Protein AF-A0A954V0Z0-F1 (afdb_monomer_lite)

Radius of gyration: 27.1 Å; chains: 1; bounding box: 64×55×83 Å

Foldseek 3Di:
DDDDPDWPQDQQFKEWAEDPDAAEAQAKDKIWIGCPSHPDAPVQKDKAWPVALQAWDKAQPPDPPADSNTGIIMIGGHRDFDKTKMFIAGNVRHTRTIDIHTYDLDDDDPVDGHHDDDDDADAFAFAQDQPDPPPPDPDDARASPPDFQFDEAEEEEFEEAEPQFDFDPCLVVQLVQQAPVFDADPVRFTAHLQLQCCQLLLNGYGYHYQWYYYDYAHHDPVVQWDFDDDDQAGAIAGDVSRVQRRQARCVVTGDCVRHAEYEYAYGWRVLQPAPDVSHHGTWHDKAKDWDWYWYPHCDDPVCNNDTDIDIHIYIYHYSNDVVVDVARSSQSVSLRVLSSLNDAACDVPPNQPAFCASSRHSRQQHRHDPSSSVSSVSFDPVLEAEAEVVPDDDDDDDAAEDASSPQNVHDDPRHHQWYWYHPDRSDIDIGGHHDQVPPRSHGHSGDDD

Structure (mmCIF, N/CA/C/O backbone):
data_AF-A0A954V0Z0-F1
#
_entry.id   AF-A0A954V0Z0-F1
#
loop_
_atom_site.group_PDB
_atom_site.id
_atom_site.type_symbol
_atom_site.label_atom_id
_atom_site.label_alt_id
_atom_site.label_comp_id
_atom_site.label_asym_id
_atom_site.label_entity_id
_atom_site.label_seq_id
_atom_site.pdbx_PDB_ins_code
_atom_site.Cartn_x
_atom_site.Cartn_y
_atom_site.Cartn_z
_atom_site.occupancy
_atom_site.B_iso_or_equiv
_atom_site.auth_seq_id
_atom_site.auth_comp_id
_atom_site.auth_asym_id
_atom_site.auth_atom_id
_atom_site.pdbx_PDB_model_num
ATOM 1 N N . MET A 1 1 ? 18.681 16.118 -30.666 1.00 29.12 1 MET A N 1
ATOM 2 C CA . MET A 1 1 ? 19.418 16.143 -31.951 1.00 29.12 1 MET A CA 1
ATOM 3 C C . MET A 1 1 ? 20.066 14.779 -32.147 1.00 29.12 1 MET A C 1
ATOM 5 O O . MET A 1 1 ? 20.771 14.390 -31.233 1.00 29.12 1 MET A O 1
ATOM 9 N N . SER A 1 2 ? 19.791 14.134 -33.295 1.00 30.69 2 SER A N 1
ATOM 10 C CA . SER A 1 2 ? 20.459 12.995 -33.981 1.00 30.69 2 SER A CA 1
ATOM 11 C C . SER A 1 2 ? 20.959 11.793 -33.150 1.00 30.69 2 SER A C 1
ATOM 13 O O . SER A 1 2 ? 21.684 11.966 -32.188 1.00 30.69 2 SER A O 1
ATOM 15 N N . ALA A 1 3 ? 20.700 10.531 -33.508 1.00 27.09 3 ALA A N 1
ATOM 16 C CA . ALA A 1 3 ? 20.642 9.951 -34.848 1.00 27.09 3 ALA A CA 1
ATOM 17 C C . ALA A 1 3 ? 19.703 8.731 -34.921 1.00 27.09 3 ALA A C 1
ATOM 19 O O . ALA A 1 3 ? 19.505 8.019 -33.942 1.00 27.09 3 ALA A O 1
ATOM 20 N N . VAL A 1 4 ? 19.179 8.482 -36.122 1.00 36.62 4 VAL A N 1
ATOM 21 C CA . VAL A 1 4 ? 18.530 7.227 -36.512 1.00 36.62 4 VAL A CA 1
ATOM 22 C C . VAL A 1 4 ? 19.581 6.116 -36.446 1.00 36.62 4 VAL A C 1
ATOM 24 O O . VAL A 1 4 ? 20.540 6.142 -37.217 1.00 36.62 4 VAL A O 1
ATOM 27 N N . ALA A 1 5 ? 19.406 5.136 -35.560 1.00 38.75 5 ALA A N 1
ATOM 28 C CA . ALA A 1 5 ? 20.006 3.824 -35.766 1.00 38.75 5 ALA A CA 1
ATOM 29 C C . ALA A 1 5 ? 19.148 3.124 -36.824 1.00 38.75 5 ALA A C 1
ATOM 31 O O . ALA A 1 5 ? 18.094 2.568 -36.527 1.00 38.75 5 ALA A O 1
ATOM 32 N N . VAL A 1 6 ? 19.551 3.253 -38.088 1.00 41.44 6 VAL A N 1
ATOM 33 C CA . VAL A 1 6 ? 18.974 2.446 -39.162 1.00 41.44 6 VAL A CA 1
ATOM 34 C C . VAL A 1 6 ? 19.344 1.008 -38.825 1.00 41.44 6 VAL A C 1
ATOM 36 O O . VAL A 1 6 ? 20.518 0.725 -38.597 1.00 41.44 6 VAL A O 1
ATOM 39 N N . ALA A 1 7 ? 18.335 0.141 -38.726 1.00 50.25 7 ALA A N 1
ATOM 40 C CA . ALA A 1 7 ? 18.515 -1.293 -38.565 1.00 50.25 7 ALA A CA 1
ATOM 41 C C . ALA A 1 7 ? 19.603 -1.803 -39.524 1.00 50.25 7 ALA A C 1
ATOM 43 O O . ALA A 1 7 ? 19.693 -1.328 -40.660 1.00 50.25 7 ALA A O 1
ATOM 44 N N . ASP A 1 8 ? 20.401 -2.782 -39.098 1.00 45.41 8 ASP A N 1
ATOM 45 C CA . ASP A 1 8 ? 21.192 -3.579 -40.034 1.00 45.41 8 ASP A CA 1
ATOM 46 C C . ASP A 1 8 ? 20.204 -4.337 -40.932 1.00 45.41 8 ASP A C 1
ATOM 48 O O . ASP A 1 8 ? 19.749 -5.435 -40.615 1.00 45.41 8 ASP A O 1
ATOM 52 N N . VAL A 1 9 ? 19.796 -3.708 -42.034 1.00 48.16 9 VAL A N 1
ATOM 53 C CA . VAL A 1 9 ? 18.958 -4.337 -43.050 1.00 48.16 9 VAL A CA 1
ATOM 54 C C . VAL A 1 9 ? 19.892 -5.188 -43.896 1.00 48.16 9 VAL A C 1
ATOM 56 O O . VAL A 1 9 ? 20.585 -4.673 -44.779 1.00 48.16 9 VAL A O 1
ATOM 59 N N . LEU A 1 10 ? 19.940 -6.496 -43.637 1.00 51.41 10 LEU A N 1
ATOM 60 C CA . LEU A 1 10 ? 20.561 -7.397 -44.602 1.00 51.41 10 LEU A CA 1
ATOM 61 C C . LEU A 1 10 ? 19.673 -7.391 -45.869 1.00 51.41 10 LEU A C 1
ATOM 63 O O . LEU A 1 10 ? 18.446 -7.316 -45.774 1.00 51.41 10 LEU A O 1
ATOM 67 N N . PRO A 1 11 ? 20.248 -7.413 -47.079 1.00 42.53 11 PRO A N 1
ATOM 68 C CA . PRO A 1 11 ? 19.466 -7.258 -48.304 1.00 42.53 11 PRO A CA 1
ATOM 69 C C . PRO A 1 11 ? 18.389 -8.351 -48.459 1.00 42.53 11 PRO A C 1
ATOM 71 O O . PRO A 1 11 ? 18.687 -9.536 -48.331 1.00 42.53 11 PRO A O 1
ATOM 74 N N . GLY A 1 12 ? 17.147 -7.947 -48.773 1.00 53.53 12 GLY A N 1
ATOM 75 C CA . GLY A 1 12 ? 15.990 -8.845 -48.968 1.00 53.53 12 GLY A CA 1
ATOM 76 C C . GLY A 1 12 ? 15.131 -9.101 -47.721 1.00 53.53 12 GLY A C 1
ATOM 77 O O . GLY A 1 12 ? 14.265 -9.976 -47.741 1.00 53.53 12 GLY A O 1
ATOM 78 N N . GLN A 1 13 ? 15.370 -8.359 -46.639 1.00 72.69 13 GLN A N 1
ATOM 79 C CA . GLN A 1 13 ? 14.745 -8.585 -45.340 1.00 72.69 13 GLN A CA 1
ATOM 80 C C . GLN A 1 13 ? 13.561 -7.657 -45.047 1.00 72.69 13 GLN A C 1
ATOM 82 O O . GLN A 1 13 ? 13.424 -6.569 -45.612 1.00 72.69 13 GLN A O 1
ATOM 87 N N . ILE A 1 14 ? 12.684 -8.143 -44.172 1.00 85.81 14 ILE A N 1
ATOM 88 C CA . ILE A 1 14 ? 11.616 -7.375 -43.526 1.00 85.81 14 ILE A CA 1
ATOM 89 C C . ILE A 1 14 ? 12.232 -6.268 -42.651 1.00 85.81 14 ILE A C 1
ATOM 91 O O . ILE A 1 14 ? 13.389 -6.380 -42.244 1.00 85.81 14 ILE A O 1
ATOM 95 N N . ALA A 1 15 ? 11.476 -5.225 -42.307 1.00 90.88 15 ALA A N 1
ATOM 96 C CA . ALA A 1 15 ? 11.932 -4.208 -41.355 1.00 90.88 15 ALA A CA 1
ATOM 97 C C . ALA A 1 15 ? 11.037 -4.145 -40.114 1.00 90.88 15 ALA A C 1
ATOM 99 O O . ALA A 1 15 ? 9.818 -4.280 -40.193 1.00 90.88 15 ALA A O 1
ATOM 100 N N . LEU A 1 16 ? 11.655 -3.914 -38.958 1.00 93.62 16 LEU A N 1
ATOM 101 C CA . LEU A 1 16 ? 10.966 -3.699 -37.689 1.00 93.62 16 LEU A CA 1
ATOM 102 C C . LEU A 1 16 ? 11.036 -2.212 -37.351 1.00 93.62 16 LEU A C 1
ATOM 104 O O . LEU A 1 16 ? 12.126 -1.662 -37.197 1.00 93.62 16 LEU A O 1
ATOM 108 N N . VAL A 1 17 ? 9.880 -1.561 -37.249 1.00 94.38 17 VAL A N 1
ATOM 109 C CA . VAL A 1 17 ? 9.783 -0.142 -36.890 1.00 94.38 17 VAL A CA 1
ATOM 110 C C . VAL A 1 17 ? 9.507 -0.048 -35.395 1.00 94.38 17 VAL A C 1
ATOM 112 O O . VAL A 1 17 ? 8.354 -0.084 -34.962 1.00 94.38 17 VAL A O 1
ATOM 115 N N . THR A 1 18 ? 10.577 0.001 -34.605 1.00 92.81 18 THR A N 1
ATOM 116 C CA . THR A 1 18 ? 10.514 0.164 -33.149 1.00 92.81 18 THR A CA 1
ATOM 117 C C . THR A 1 18 ? 10.244 1.624 -32.761 1.00 92.81 18 THR A C 1
ATOM 119 O O . THR A 1 18 ? 10.515 2.534 -33.553 1.00 92.81 18 THR A O 1
ATOM 122 N N . PRO A 1 19 ? 9.676 1.878 -31.566 1.00 90.31 19 PRO A N 1
ATOM 123 C CA . PRO A 1 19 ? 9.470 3.238 -31.078 1.00 90.31 19 PRO A CA 1
ATOM 124 C C . PRO A 1 19 ? 10.801 3.987 -30.952 1.00 90.31 19 PRO A C 1
ATOM 126 O O . PRO A 1 19 ? 11.813 3.425 -30.530 1.00 90.31 19 PRO A O 1
ATOM 129 N N . VAL A 1 20 ? 10.780 5.268 -31.325 1.00 88.19 20 VAL A N 1
ATOM 130 C CA . VAL A 1 20 ? 11.942 6.162 -31.209 1.00 88.19 20 VAL A CA 1
ATOM 131 C C . VAL A 1 20 ? 12.155 6.580 -29.756 1.00 88.19 20 VAL A C 1
ATOM 133 O O . VAL A 1 20 ? 13.293 6.662 -29.298 1.00 88.19 20 VAL A O 1
ATOM 136 N N . ASP A 1 21 ? 11.059 6.817 -29.039 1.00 91.06 21 ASP A N 1
ATOM 137 C CA . ASP A 1 21 ? 11.095 7.161 -27.626 1.00 91.06 21 ASP A CA 1
ATOM 138 C C . ASP A 1 21 ? 11.207 5.892 -26.764 1.00 91.06 21 ASP A C 1
ATOM 140 O O . ASP A 1 21 ? 10.608 4.862 -27.100 1.00 91.06 21 ASP A O 1
ATOM 144 N N . PRO A 1 22 ? 11.965 5.933 -25.651 1.00 93.12 22 PRO A N 1
ATOM 145 C CA . PRO A 1 22 ? 12.060 4.805 -24.736 1.00 93.12 22 PRO A CA 1
ATOM 146 C C . PRO A 1 22 ? 10.695 4.395 -24.179 1.00 93.12 22 PRO A C 1
ATOM 148 O O . PRO A 1 22 ? 9.892 5.232 -23.771 1.00 93.12 22 PRO A O 1
ATOM 151 N N . ILE A 1 23 ? 10.461 3.090 -24.094 1.00 93.56 23 ILE A N 1
ATOM 152 C CA . ILE A 1 23 ? 9.262 2.527 -23.478 1.00 93.56 23 ILE A CA 1
ATOM 153 C C . ILE A 1 23 ? 9.444 2.594 -21.961 1.00 93.56 23 ILE A C 1
ATOM 155 O O . ILE A 1 23 ? 10.475 2.166 -21.440 1.00 93.56 23 ILE A O 1
ATOM 159 N N . TYR A 1 24 ? 8.467 3.122 -21.227 1.00 90.81 24 TYR A N 1
ATOM 160 C CA . TYR A 1 24 ? 8.511 3.056 -19.767 1.00 90.81 24 TYR A CA 1
ATOM 161 C C . TYR A 1 24 ? 8.486 1.591 -19.309 1.00 90.81 24 TYR A C 1
ATOM 163 O O . TYR A 1 24 ? 7.801 0.765 -19.911 1.00 90.81 24 TYR A O 1
ATOM 171 N N . ARG A 1 25 ? 9.236 1.245 -18.263 1.00 87.38 25 ARG A N 1
ATOM 172 C CA . ARG A 1 25 ? 9.241 -0.107 -17.681 1.00 87.38 25 ARG A CA 1
ATOM 173 C C . ARG A 1 25 ? 7.825 -0.564 -17.317 1.00 87.38 25 ARG A C 1
ATOM 175 O O . ARG A 1 25 ? 7.040 0.202 -16.768 1.00 87.38 25 ARG A O 1
ATOM 182 N N . GLY A 1 26 ? 7.480 -1.802 -17.653 1.00 84.81 26 GLY A N 1
ATOM 183 C CA . GLY A 1 26 ? 6.111 -2.302 -17.507 1.00 84.81 26 GLY A CA 1
ATOM 184 C C . GLY A 1 26 ? 5.110 -1.703 -18.499 1.00 84.81 26 GLY A C 1
ATOM 185 O O . GLY A 1 26 ? 3.931 -2.045 -18.465 1.00 84.81 26 GLY A O 1
ATOM 186 N N . GLY A 1 27 ? 5.555 -0.824 -19.393 1.00 90.00 27 GLY A N 1
ATOM 187 C CA . GLY A 1 27 ? 4.737 -0.253 -20.443 1.00 90.00 27 GLY A CA 1
ATOM 188 C C . GLY A 1 27 ? 4.719 -1.073 -21.723 1.00 90.00 27 GLY A C 1
ATOM 189 O O . GLY A 1 27 ? 5.226 -2.195 -21.788 1.00 90.00 27 GLY A O 1
ATOM 190 N N . TYR A 1 28 ? 4.127 -0.504 -22.769 1.00 92.69 28 TYR A N 1
ATOM 191 C CA . TYR A 1 28 ? 4.115 -1.119 -24.091 1.00 92.69 28 TYR A CA 1
ATOM 192 C C . TYR A 1 28 ? 4.300 -0.115 -25.221 1.00 92.69 28 TYR A C 1
ATOM 194 O O . TYR A 1 28 ? 4.002 1.070 -25.088 1.00 92.69 28 TYR A O 1
ATOM 202 N N . ALA A 1 29 ? 4.703 -0.631 -26.378 1.00 93.81 29 ALA A N 1
ATOM 203 C CA . ALA A 1 29 ? 4.663 0.080 -27.644 1.00 93.81 29 ALA A CA 1
ATOM 204 C C . ALA A 1 29 ? 4.283 -0.859 -28.792 1.00 93.81 29 ALA A C 1
ATOM 206 O O . ALA A 1 29 ? 4.575 -2.057 -28.768 1.00 93.81 29 ALA A O 1
ATOM 207 N N . ARG A 1 30 ? 3.639 -0.304 -29.818 1.00 93.12 30 ARG A N 1
ATOM 208 C CA . ARG A 1 30 ? 3.397 -1.007 -31.080 1.00 93.12 30 ARG A CA 1
ATOM 209 C C . ARG A 1 30 ? 4.671 -1.000 -31.913 1.00 93.12 30 ARG A C 1
ATOM 211 O O . ARG A 1 30 ? 5.335 0.028 -32.022 1.00 93.12 30 ARG A O 1
ATOM 218 N N . VAL A 1 31 ? 4.987 -2.138 -32.515 1.00 95.00 31 VAL A N 1
ATOM 219 C CA . VAL A 1 31 ? 6.076 -2.281 -33.480 1.00 95.00 31 VAL A CA 1
ATOM 220 C C . VAL A 1 31 ? 5.468 -2.703 -34.803 1.00 95.00 31 VAL A C 1
ATOM 222 O O . VAL A 1 31 ? 4.900 -3.791 -34.913 1.00 95.00 31 VAL A O 1
ATOM 225 N N . ARG A 1 32 ? 5.596 -1.847 -35.819 1.00 94.00 32 ARG A N 1
ATOM 226 C CA . ARG A 1 32 ? 5.148 -2.188 -37.172 1.00 94.00 32 ARG A CA 1
ATOM 227 C C . ARG A 1 32 ? 6.150 -3.131 -37.821 1.00 94.00 32 ARG A C 1
ATOM 229 O O . ARG A 1 32 ? 7.355 -2.872 -37.793 1.00 94.00 32 ARG A O 1
ATOM 236 N N . VAL A 1 33 ? 5.640 -4.176 -38.462 1.00 93.75 33 VAL A N 1
ATOM 237 C CA . VAL A 1 33 ? 6.433 -5.106 -39.264 1.00 93.75 33 VAL A CA 1
ATOM 238 C C . VAL A 1 33 ? 6.236 -4.768 -40.738 1.00 93.75 33 VAL A C 1
ATOM 240 O O . VAL A 1 33 ? 5.161 -4.950 -41.306 1.00 93.75 33 VAL A O 1
ATOM 243 N N . ASP A 1 34 ? 7.269 -4.207 -41.357 1.00 92.62 34 ASP A N 1
ATOM 244 C CA . ASP A 1 34 ? 7.259 -3.837 -42.766 1.00 92.62 34 ASP A CA 1
ATOM 245 C C . ASP A 1 34 ? 7.690 -5.021 -43.636 1.00 92.62 34 ASP A C 1
ATOM 247 O O . ASP A 1 34 ? 8.846 -5.449 -43.612 1.00 92.62 34 ASP A O 1
ATOM 251 N N . LEU A 1 35 ? 6.735 -5.541 -44.404 1.00 90.06 35 LEU A N 1
ATOM 252 C CA . LEU A 1 35 ? 6.923 -6.670 -45.315 1.00 90.06 35 LEU A CA 1
ATOM 253 C C . LEU A 1 35 ? 7.077 -6.234 -46.779 1.00 90.06 35 LEU A C 1
ATOM 255 O O . LEU A 1 35 ? 7.224 -7.085 -47.649 1.00 90.06 35 LEU A O 1
ATOM 259 N N . SER A 1 36 ? 7.038 -4.931 -47.083 1.00 85.38 36 SER A N 1
ATOM 260 C CA . SER A 1 36 ? 6.932 -4.424 -48.465 1.00 85.38 36 SER A CA 1
ATOM 261 C C . SER A 1 36 ? 8.095 -4.825 -49.383 1.00 85.38 36 SER A C 1
ATOM 263 O O . SER A 1 36 ? 7.926 -4.893 -50.601 1.00 85.38 36 SER A O 1
ATOM 265 N N . SER A 1 37 ? 9.262 -5.119 -48.808 1.00 80.00 37 SER A N 1
ATOM 266 C CA . SER A 1 37 ? 10.482 -5.552 -49.496 1.00 80.00 37 SER A CA 1
ATOM 267 C C . SER A 1 37 ? 10.720 -7.066 -49.463 1.00 80.00 37 SER A C 1
ATOM 269 O O . SER A 1 37 ? 11.768 -7.516 -49.929 1.00 80.00 37 SER A O 1
ATOM 271 N N . SER A 1 38 ? 9.791 -7.856 -48.913 1.00 82.12 38 SER A N 1
ATOM 272 C CA . SER A 1 38 ? 9.967 -9.289 -48.662 1.00 82.12 38 SER A CA 1
ATOM 273 C C . SER A 1 38 ? 8.835 -10.135 -49.247 1.00 82.12 38 SER A C 1
ATOM 275 O O . SER A 1 38 ? 7.700 -9.692 -49.384 1.00 82.12 38 SER A O 1
ATOM 277 N N . SER A 1 39 ? 9.141 -11.391 -49.576 1.00 82.94 39 SER A N 1
ATOM 278 C CA . SER A 1 39 ? 8.139 -12.412 -49.909 1.00 82.94 39 SER A CA 1
ATOM 279 C C . SER A 1 39 ? 7.628 -13.176 -48.681 1.00 82.94 39 SER A C 1
ATOM 281 O O . SER A 1 39 ? 6.736 -14.015 -48.819 1.00 82.94 39 SER A O 1
ATOM 283 N N . VAL A 1 40 ? 8.218 -12.940 -47.504 1.00 86.00 40 VAL A N 1
ATOM 284 C CA . VAL A 1 40 ? 7.869 -13.621 -46.252 1.00 86.00 40 VAL A CA 1
ATOM 285 C C . VAL A 1 40 ? 6.493 -13.157 -45.778 1.00 86.00 40 VAL A C 1
ATOM 287 O O . VAL A 1 40 ? 6.223 -11.956 -45.733 1.00 86.00 40 VAL A O 1
ATOM 290 N N . GLN A 1 41 ? 5.617 -14.102 -45.431 1.00 89.56 41 GLN A N 1
ATOM 291 C CA . GLN A 1 41 ? 4.317 -13.775 -44.848 1.00 89.56 41 GLN A CA 1
ATOM 292 C C . GLN A 1 41 ? 4.471 -13.477 -43.359 1.00 89.56 41 GLN A C 1
ATOM 294 O O . GLN A 1 41 ? 5.321 -14.053 -42.686 1.00 89.56 41 GLN A O 1
ATOM 299 N N . PHE A 1 42 ? 3.611 -12.611 -42.820 1.00 91.19 42 PHE A N 1
ATOM 300 C CA . PHE A 1 42 ? 3.640 -12.291 -41.392 1.00 91.19 42 PHE A CA 1
ATOM 301 C C . PHE A 1 42 ? 3.468 -13.534 -40.504 1.00 91.19 42 PHE A C 1
ATOM 303 O O . PHE A 1 42 ? 4.113 -13.646 -39.468 1.00 91.19 42 PHE A O 1
ATOM 310 N N . ASP A 1 43 ? 2.627 -14.479 -40.928 1.00 91.62 43 ASP A N 1
ATOM 311 C CA . ASP A 1 43 ? 2.351 -15.715 -40.186 1.00 91.62 43 ASP A CA 1
ATOM 312 C C . ASP A 1 43 ? 3.540 -16.697 -40.180 1.00 91.62 43 ASP A C 1
ATOM 314 O O . ASP A 1 43 ? 3.588 -17.584 -39.331 1.00 91.62 43 ASP A O 1
ATOM 318 N N . ASP A 1 44 ? 4.520 -16.512 -41.073 1.00 92.12 44 ASP A N 1
ATOM 319 C CA . ASP A 1 44 ? 5.763 -17.297 -41.108 1.00 92.12 44 ASP A CA 1
ATOM 320 C C . ASP A 1 44 ? 6.844 -16.728 -40.171 1.00 92.12 44 ASP A C 1
ATOM 322 O O . ASP A 1 44 ? 7.955 -17.263 -40.098 1.00 92.12 44 ASP A O 1
ATOM 326 N N . LEU A 1 45 ? 6.539 -15.628 -39.475 1.00 92.88 45 LEU A N 1
ATOM 327 C CA . LEU A 1 45 ? 7.449 -14.958 -38.561 1.00 92.88 45 LEU A CA 1
ATOM 328 C C . LEU A 1 45 ? 7.164 -15.332 -37.110 1.00 92.88 45 LEU A C 1
ATOM 330 O O . LEU A 1 45 ? 6.028 -15.347 -36.638 1.00 92.88 45 LEU A O 1
ATOM 334 N N . SER A 1 46 ? 8.245 -15.537 -36.369 1.00 94.50 46 SER A N 1
ATOM 335 C CA . SER A 1 46 ? 8.249 -15.524 -34.912 1.00 94.50 46 SER A CA 1
ATOM 336 C C . SER A 1 46 ? 9.088 -14.353 -34.421 1.00 94.50 46 SER A C 1
ATOM 338 O O . SER A 1 46 ? 10.028 -13.923 -35.087 1.00 94.50 46 SER A O 1
ATOM 340 N N . PHE A 1 47 ? 8.751 -13.819 -33.253 1.00 94.75 47 PHE A N 1
ATOM 341 C CA . PHE A 1 47 ? 9.448 -12.671 -32.690 1.00 94.75 47 PHE A CA 1
ATOM 342 C C . PHE A 1 47 ? 10.041 -13.035 -31.338 1.00 94.75 47 PHE A C 1
ATOM 344 O O . PHE A 1 47 ? 9.443 -13.785 -30.565 1.00 94.75 47 PHE A O 1
ATOM 351 N N . ALA A 1 48 ? 11.225 -12.507 -31.057 1.00 93.62 48 ALA A N 1
ATOM 352 C CA . ALA A 1 48 ? 11.940 -12.760 -29.818 1.00 93.62 48 ALA A CA 1
ATOM 353 C C . ALA A 1 48 ? 12.748 -11.535 -29.403 1.00 93.62 48 ALA A C 1
ATOM 355 O O . ALA A 1 48 ? 13.111 -10.703 -30.228 1.00 93.62 48 ALA A O 1
ATOM 356 N N . ILE A 1 49 ? 13.073 -11.458 -28.120 1.00 94.25 49 ILE A N 1
ATOM 357 C CA . ILE A 1 49 ? 14.038 -10.489 -27.608 1.00 94.25 49 ILE A CA 1
ATOM 358 C C . ILE A 1 49 ? 15.392 -11.179 -27.539 1.00 94.25 49 ILE A C 1
ATOM 360 O O . ILE A 1 49 ? 15.484 -12.272 -26.973 1.00 94.25 49 ILE A O 1
ATOM 364 N N . ALA A 1 50 ? 16.423 -10.580 -28.134 1.00 94.00 50 ALA A N 1
ATOM 365 C CA . ALA A 1 50 ? 17.736 -11.213 -28.272 1.00 94.00 50 ALA A CA 1
ATOM 366 C C . ALA A 1 50 ? 18.365 -11.515 -26.906 1.00 94.00 50 ALA A C 1
ATOM 368 O O . ALA A 1 50 ? 18.949 -12.576 -26.696 1.00 94.00 50 ALA A O 1
ATOM 369 N N . GLU A 1 51 ? 18.197 -10.593 -25.962 1.00 92.62 51 GLU A N 1
ATOM 370 C CA . GLU A 1 51 ? 18.679 -10.698 -24.588 1.00 92.62 51 GLU A CA 1
ATOM 371 C C . GLU A 1 51 ? 17.801 -11.633 -23.738 1.00 92.62 51 GLU A C 1
ATOM 373 O O . GLU A 1 51 ? 18.181 -12.017 -22.637 1.00 92.62 51 GLU A O 1
ATOM 378 N N . GLY A 1 52 ? 16.660 -12.074 -24.270 1.00 87.25 52 GLY A N 1
ATOM 379 C CA . GLY A 1 52 ? 15.753 -13.027 -23.646 1.00 87.25 52 GLY A CA 1
ATOM 380 C C . GLY A 1 52 ? 14.497 -12.386 -23.046 1.00 87.25 52 GLY A C 1
ATOM 381 O O . GLY A 1 52 ? 14.407 -11.170 -22.881 1.00 87.25 52 GLY A O 1
ATOM 382 N N . PRO A 1 53 ? 13.500 -13.210 -22.680 1.00 81.38 53 PRO A N 1
ATOM 383 C CA . PRO A 1 53 ? 12.178 -12.734 -22.273 1.00 81.38 53 PRO A CA 1
ATOM 384 C C . PRO A 1 53 ? 12.169 -11.993 -20.930 1.00 81.38 53 PRO A C 1
ATOM 386 O O . PRO A 1 53 ? 11.157 -11.412 -20.563 1.00 81.38 53 PRO A O 1
ATOM 389 N N . HIS A 1 54 ? 13.270 -11.995 -20.174 1.00 77.19 54 HIS A N 1
ATOM 390 C CA . HIS A 1 54 ? 13.357 -11.295 -18.893 1.00 77.19 54 HIS A CA 1
ATOM 391 C C . HIS A 1 54 ? 13.457 -9.765 -19.043 1.00 77.19 54 HIS A C 1
ATOM 393 O O . HIS A 1 54 ? 13.130 -9.065 -18.089 1.00 77.19 54 HIS A O 1
ATOM 399 N N . VAL A 1 55 ? 13.849 -9.242 -20.217 1.00 86.38 55 VAL A N 1
ATOM 400 C CA . VAL A 1 55 ? 13.961 -7.785 -20.457 1.00 86.38 55 VAL A CA 1
ATOM 401 C C . VAL A 1 55 ? 12.777 -7.185 -21.211 1.00 86.38 55 VAL A C 1
ATOM 403 O O . VAL A 1 55 ? 12.461 -6.023 -21.001 1.00 86.38 55 VAL A O 1
ATOM 406 N N . ALA A 1 56 ? 12.126 -7.942 -22.095 1.00 89.44 56 ALA A N 1
ATOM 407 C CA . ALA A 1 56 ? 10.934 -7.534 -22.845 1.00 89.44 56 ALA A CA 1
ATOM 408 C C . ALA A 1 56 ? 10.182 -8.789 -23.341 1.00 89.44 56 ALA A C 1
ATOM 410 O O . ALA A 1 56 ? 10.746 -9.884 -23.389 1.00 89.44 56 ALA A O 1
ATOM 411 N N . THR A 1 57 ? 8.888 -8.661 -23.622 1.00 88.69 57 THR A N 1
ATOM 412 C CA . THR A 1 57 ? 8.070 -9.757 -24.156 1.00 88.69 57 THR A CA 1
ATOM 413 C C . THR A 1 57 ? 7.157 -9.231 -25.245 1.00 88.69 57 THR A C 1
ATOM 415 O O . THR A 1 57 ? 7.033 -8.022 -25.440 1.00 88.69 57 THR A O 1
ATOM 418 N N . ILE A 1 58 ? 6.559 -10.141 -26.001 1.00 90.56 58 ILE A N 1
ATOM 419 C CA . ILE A 1 58 ? 5.863 -9.809 -27.236 1.00 90.56 58 ILE A CA 1
ATOM 420 C C . ILE A 1 58 ? 4.463 -10.391 -27.179 1.00 90.56 58 ILE A C 1
ATOM 422 O O . ILE A 1 58 ? 4.286 -11.590 -26.968 1.00 90.56 58 ILE A O 1
ATOM 426 N N . SER A 1 59 ? 3.469 -9.541 -27.405 1.00 88.31 59 SER A N 1
ATOM 427 C CA . SER A 1 59 ? 2.122 -9.985 -27.736 1.00 88.31 59 SER A CA 1
ATOM 428 C C . SER A 1 59 ? 1.926 -9.883 -29.254 1.00 88.31 59 SER A C 1
ATOM 430 O O . SER A 1 59 ? 2.192 -8.828 -29.834 1.00 88.31 59 SER A O 1
ATOM 432 N N . PRO A 1 60 ? 1.438 -10.943 -29.925 1.00 84.25 60 PRO A N 1
ATOM 433 C CA . PRO A 1 60 ? 1.164 -10.916 -31.362 1.00 84.25 60 PRO A CA 1
ATOM 434 C C . PRO A 1 60 ? 0.101 -9.899 -31.805 1.00 84.25 60 PRO A C 1
ATOM 436 O O . PRO A 1 60 ? -0.102 -9.756 -33.005 1.00 84.25 60 PRO A O 1
ATOM 439 N N . SER A 1 61 ? -0.603 -9.241 -30.871 1.00 81.56 61 SER A N 1
ATOM 440 C CA . SER A 1 61 ? -1.605 -8.198 -31.147 1.00 81.56 61 SER A CA 1
ATOM 441 C C . SER A 1 61 ? -2.711 -8.600 -32.137 1.00 8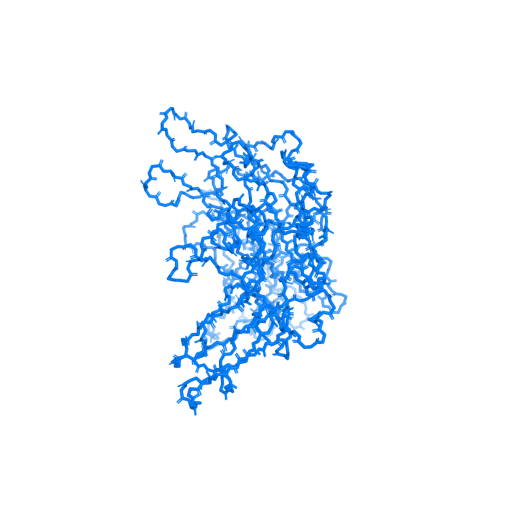1.56 61 SER A C 1
ATOM 443 O O . SER A 1 61 ? -3.152 -7.792 -32.947 1.00 81.56 61 SER A O 1
ATOM 445 N N . ARG A 1 62 ? -3.170 -9.859 -32.094 1.00 85.12 62 ARG A N 1
ATOM 446 C CA . ARG A 1 62 ? -4.186 -10.418 -33.014 1.00 85.12 62 ARG A CA 1
ATOM 447 C C . ARG A 1 62 ? -5.629 -10.122 -32.580 1.00 85.12 62 ARG A C 1
ATOM 449 O O . ARG A 1 62 ? -6.489 -10.996 -32.668 1.00 85.12 62 ARG A O 1
ATOM 456 N N . ASP A 1 63 ? -5.877 -8.931 -32.049 1.00 81.44 63 ASP A N 1
ATOM 457 C CA . ASP A 1 63 ? -7.231 -8.493 -31.704 1.00 81.44 63 ASP A CA 1
ATOM 458 C C . ASP A 1 63 ? -7.995 -7.982 -32.942 1.00 81.44 63 ASP A C 1
ATOM 460 O O . ASP A 1 63 ? -7.530 -8.086 -34.078 1.00 81.44 63 ASP A O 1
ATOM 464 N N . GLU A 1 64 ? -9.199 -7.449 -32.733 1.00 83.12 64 GLU A N 1
ATOM 465 C CA . GLU A 1 64 ? -10.067 -6.927 -33.798 1.00 83.12 64 GLU A CA 1
ATOM 466 C C . GLU A 1 64 ? -9.463 -5.756 -34.593 1.00 83.12 64 GLU A C 1
ATOM 468 O O . GLU A 1 64 ? -9.948 -5.440 -35.679 1.00 83.12 64 GLU A O 1
ATOM 473 N N . THR A 1 65 ? -8.405 -5.125 -34.078 1.00 83.38 65 THR A N 1
ATOM 474 C CA . THR A 1 65 ? -7.706 -4.011 -34.730 1.00 83.38 65 THR A CA 1
ATOM 475 C C . THR A 1 65 ? -6.539 -4.465 -35.610 1.00 83.38 65 THR A C 1
ATOM 477 O O . THR A 1 65 ? -5.895 -3.628 -36.244 1.00 83.38 65 THR A O 1
ATOM 480 N N . PHE A 1 66 ? -6.271 -5.774 -35.685 1.00 88.88 66 PHE A N 1
ATOM 481 C CA . PHE A 1 66 ? -5.184 -6.327 -36.488 1.00 88.88 66 PHE A CA 1
ATOM 482 C C . PHE A 1 66 ? -5.425 -6.143 -37.998 1.00 88.88 66 PHE A C 1
ATOM 484 O O . PHE A 1 66 ? -6.368 -6.693 -38.569 1.00 88.88 66 PHE A O 1
ATOM 491 N N . ASP A 1 67 ? -4.523 -5.417 -38.664 1.00 89.00 67 ASP A N 1
ATOM 492 C CA . ASP A 1 67 ? -4.517 -5.216 -40.116 1.00 89.00 67 ASP A CA 1
ATOM 493 C C . ASP A 1 67 ? -3.395 -6.041 -40.763 1.00 89.00 67 ASP A C 1
ATOM 495 O O . ASP A 1 67 ? -2.212 -5.739 -40.610 1.00 89.00 67 ASP A O 1
ATOM 499 N N . LEU A 1 68 ? -3.756 -7.067 -41.540 1.00 86.31 68 LEU A N 1
ATOM 500 C CA . LEU A 1 68 ? -2.780 -7.918 -42.229 1.00 86.31 68 LEU A CA 1
ATOM 501 C C . LEU A 1 68 ? -1.943 -7.149 -43.269 1.00 86.31 68 LEU A C 1
ATOM 503 O O . LEU A 1 68 ? -0.826 -7.561 -43.576 1.00 86.31 68 LEU A O 1
ATOM 507 N N . ALA A 1 69 ? -2.443 -6.032 -43.808 1.00 86.50 69 ALA A N 1
ATOM 508 C CA . ALA A 1 69 ? -1.684 -5.190 -44.733 1.00 86.50 69 ALA A CA 1
ATOM 509 C C . ALA A 1 69 ? -0.660 -4.293 -44.016 1.00 86.50 69 ALA A C 1
ATOM 511 O O . ALA A 1 69 ? 0.257 -3.767 -44.653 1.00 86.50 69 ALA A O 1
ATOM 512 N N . LYS A 1 70 ? -0.815 -4.100 -42.702 1.00 89.38 70 LYS A N 1
ATOM 513 C CA . LYS A 1 70 ? 0.066 -3.302 -41.842 1.00 89.38 70 LYS A CA 1
ATOM 514 C C . LYS A 1 70 ? 0.234 -4.007 -40.494 1.00 89.38 70 LYS A C 1
ATOM 516 O O . LYS A 1 70 ? -0.220 -3.481 -39.479 1.00 89.38 70 LYS A O 1
ATOM 521 N N . PRO A 1 71 ? 0.852 -5.197 -40.477 1.00 93.12 71 PRO A N 1
ATOM 522 C CA . PRO A 1 71 ? 0.876 -5.999 -39.273 1.00 93.12 71 PRO A CA 1
ATOM 523 C C . PRO A 1 71 ? 1.705 -5.308 -38.188 1.00 93.12 71 PRO A C 1
ATOM 525 O O . PRO A 1 71 ? 2.807 -4.803 -38.430 1.00 93.12 71 PRO A O 1
ATOM 528 N N . GLU A 1 72 ? 1.162 -5.302 -36.977 1.00 94.00 72 GLU A N 1
ATOM 529 C CA . GLU A 1 72 ? 1.803 -4.769 -35.781 1.00 94.00 72 GLU A CA 1
ATOM 530 C C . GLU A 1 72 ? 1.913 -5.875 -34.735 1.00 94.00 72 GLU A C 1
ATOM 532 O O . GLU A 1 72 ? 1.038 -6.734 -34.616 1.00 94.00 72 GLU A O 1
ATOM 537 N N . ILE A 1 73 ? 2.992 -5.837 -33.962 1.00 94.25 73 ILE A N 1
ATOM 538 C CA . ILE A 1 73 ? 3.118 -6.593 -32.717 1.00 94.25 73 ILE A CA 1
ATOM 539 C C . ILE A 1 73 ? 3.167 -5.619 -31.548 1.00 94.25 73 ILE A C 1
ATOM 541 O O . ILE A 1 73 ? 3.576 -4.464 -31.693 1.00 94.25 73 ILE A O 1
ATOM 545 N N . MET A 1 74 ? 2.795 -6.101 -30.369 1.00 93.25 74 MET A N 1
ATOM 546 C CA . MET A 1 74 ? 2.960 -5.360 -29.130 1.00 93.25 74 MET A CA 1
ATOM 547 C C . MET A 1 74 ? 4.268 -5.756 -28.458 1.00 93.25 74 MET A C 1
ATOM 549 O O . MET A 1 74 ? 4.417 -6.895 -28.016 1.00 93.25 74 MET A O 1
ATOM 553 N N . LEU A 1 75 ? 5.190 -4.806 -28.338 1.00 93.75 75 LEU A N 1
ATOM 554 C CA . LEU A 1 75 ? 6.382 -4.934 -27.513 1.00 93.75 75 LEU A CA 1
ATOM 555 C C . LEU A 1 75 ? 6.051 -4.455 -26.101 1.00 93.75 75 LEU A C 1
ATOM 557 O O . LEU A 1 75 ? 5.737 -3.283 -25.897 1.00 93.75 75 LEU A O 1
ATOM 561 N N . LEU A 1 76 ? 6.099 -5.367 -25.138 1.00 91.88 76 LEU A N 1
ATOM 562 C CA . LEU A 1 76 ? 5.892 -5.074 -23.725 1.00 91.88 76 LEU A CA 1
ATOM 563 C C . LEU A 1 76 ? 7.272 -4.898 -23.085 1.00 91.88 76 LEU A C 1
AT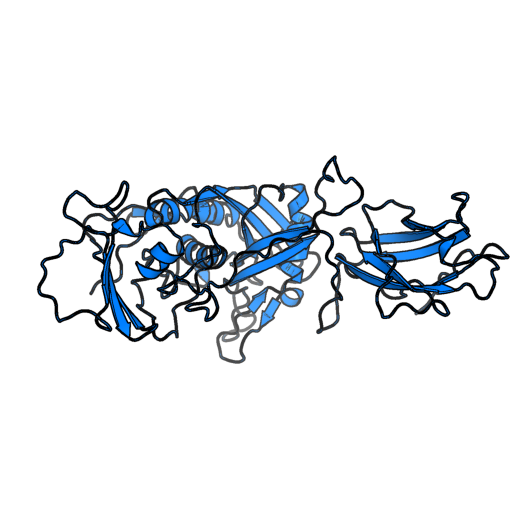OM 565 O O . LEU A 1 76 ? 8.170 -5.708 -23.329 1.00 91.88 76 LEU A O 1
ATOM 569 N N . ALA A 1 77 ? 7.462 -3.845 -22.298 1.00 91.19 77 ALA A N 1
ATOM 570 C CA . ALA A 1 77 ? 8.724 -3.562 -21.628 1.00 91.19 77 ALA A CA 1
ATOM 571 C C . ALA A 1 77 ? 8.837 -4.347 -20.318 1.00 91.19 77 ALA A C 1
ATOM 573 O O . ALA A 1 77 ? 7.923 -4.354 -19.491 1.00 91.19 77 ALA A O 1
ATOM 574 N N . GLY A 1 78 ? 9.985 -4.994 -20.125 1.00 87.19 78 GLY A N 1
ATOM 575 C CA . GLY A 1 78 ? 10.367 -5.598 -18.858 1.00 87.19 78 GLY A CA 1
ATOM 576 C C . GLY A 1 78 ? 10.724 -4.547 -17.805 1.00 87.19 78 GLY A C 1
ATOM 577 O O . GLY A 1 78 ? 10.617 -3.341 -18.050 1.00 87.19 78 GLY A O 1
ATOM 578 N N . PRO A 1 79 ? 11.205 -4.980 -16.630 1.00 82.69 79 PRO A N 1
ATOM 579 C CA . PRO A 1 79 ? 11.431 -4.053 -15.536 1.00 82.69 79 PRO A CA 1
ATOM 580 C C . PRO A 1 79 ? 12.813 -3.381 -15.590 1.00 82.69 79 PRO A C 1
ATOM 582 O O . PRO A 1 79 ? 13.079 -2.474 -14.807 1.00 82.69 79 PRO A O 1
ATOM 585 N N . PHE A 1 80 ? 13.692 -3.816 -16.501 1.00 87.31 80 PHE A N 1
ATOM 586 C CA . PHE A 1 80 ? 15.077 -3.362 -16.608 1.00 87.31 80 PHE A CA 1
ATOM 587 C C . PHE A 1 80 ? 15.212 -2.210 -17.612 1.00 87.31 80 PHE A C 1
ATOM 589 O O . PHE A 1 80 ? 15.040 -2.441 -18.809 1.00 87.31 80 PHE A O 1
ATOM 596 N N . PRO A 1 81 ? 15.574 -0.988 -17.179 1.00 89.38 81 PRO A N 1
ATOM 597 C CA . PRO A 1 81 ? 15.963 0.072 -18.101 1.00 89.38 81 PRO A CA 1
ATOM 598 C C . PRO A 1 81 ? 17.241 -0.300 -18.859 1.00 89.38 81 PRO A C 1
ATOM 600 O O . PRO A 1 81 ? 18.145 -0.925 -18.303 1.00 89.38 81 PRO A O 1
ATOM 603 N N . GLY A 1 82 ? 17.338 0.103 -20.122 1.00 93.19 82 GLY A N 1
ATOM 604 C CA . GLY A 1 82 ? 18.468 -0.246 -20.978 1.00 93.19 82 GLY A CA 1
ATOM 605 C C . GLY A 1 82 ? 18.130 -0.172 -22.460 1.00 93.19 82 GLY A C 1
ATOM 606 O O . GLY A 1 82 ? 17.041 0.251 -22.840 1.00 93.19 82 GLY A O 1
ATOM 607 N N . VAL A 1 83 ? 19.079 -0.582 -23.299 1.00 96.62 83 VAL A N 1
ATOM 608 C CA . VAL A 1 83 ? 18.884 -0.734 -24.745 1.00 96.62 83 VAL A CA 1
ATOM 609 C C . VAL A 1 83 ? 18.990 -2.215 -25.077 1.00 96.62 83 VAL A C 1
ATOM 611 O O . VAL A 1 83 ? 19.954 -2.865 -24.674 1.00 96.62 83 VAL A O 1
ATOM 614 N N . PHE A 1 84 ? 18.004 -2.726 -25.805 1.00 96.62 84 PHE A N 1
ATOM 615 C CA . PHE A 1 84 ? 17.829 -4.144 -26.109 1.00 96.62 84 PHE A CA 1
ATOM 616 C C . PHE A 1 84 ? 17.456 -4.334 -27.579 1.00 96.62 84 PHE A C 1
ATOM 618 O O . PHE A 1 84 ? 17.212 -3.360 -28.300 1.00 96.62 84 PHE A O 1
ATOM 625 N N . SER A 1 85 ? 17.393 -5.586 -28.027 1.00 96.62 85 SER A N 1
ATOM 626 C CA . SER A 1 85 ? 17.178 -5.917 -29.434 1.00 96.62 85 SER A CA 1
ATOM 627 C C . SER A 1 85 ? 15.948 -6.796 -29.632 1.00 96.62 85 SER A C 1
ATOM 629 O O . SER A 1 85 ? 15.844 -7.895 -29.086 1.00 96.62 85 SER A O 1
ATOM 631 N N . LEU A 1 86 ? 15.033 -6.340 -30.483 1.00 96.56 86 LEU A N 1
ATOM 632 C CA . LEU A 1 86 ? 13.934 -7.142 -31.004 1.00 96.56 86 LEU A CA 1
ATOM 633 C C . LEU A 1 86 ? 14.404 -7.881 -32.259 1.00 96.56 86 LEU A C 1
ATOM 635 O O . LEU A 1 86 ? 14.950 -7.268 -33.175 1.00 96.56 86 LEU A O 1
ATOM 639 N N . GLU A 1 87 ? 14.153 -9.183 -32.316 1.00 95.44 87 GLU A N 1
ATOM 640 C CA . GLU A 1 87 ? 14.435 -10.047 -33.457 1.00 95.44 87 GLU A CA 1
ATOM 641 C C . GLU A 1 87 ? 13.142 -10.565 -34.075 1.00 95.44 87 GLU A C 1
ATOM 643 O O . GLU A 1 87 ? 12.228 -10.995 -33.369 1.00 95.44 87 GLU A O 1
ATOM 648 N N . ALA A 1 88 ? 13.111 -10.610 -35.401 1.00 94.56 88 ALA A N 1
ATOM 649 C CA . ALA A 1 88 ? 12.163 -11.416 -36.150 1.00 94.56 88 ALA A CA 1
ATOM 650 C C . ALA A 1 88 ? 12.898 -12.602 -36.771 1.00 94.56 88 ALA A C 1
ATOM 652 O O . ALA A 1 88 ? 13.995 -12.450 -37.319 1.00 94.56 88 ALA A O 1
ATOM 653 N N . LYS A 1 89 ? 12.298 -13.782 -36.666 1.00 93.50 89 LYS A N 1
ATOM 654 C CA . LYS A 1 89 ? 12.847 -15.058 -37.114 1.00 93.50 89 LYS A CA 1
ATOM 655 C C . LYS A 1 89 ? 11.881 -15.727 -38.074 1.00 93.50 89 LYS A C 1
ATOM 657 O O . LYS A 1 89 ? 10.676 -15.693 -37.840 1.00 93.50 89 LYS A O 1
ATOM 662 N N . ASP A 1 90 ? 12.407 -16.333 -39.128 1.00 91.44 90 ASP A N 1
ATOM 663 C CA . ASP A 1 90 ? 11.606 -17.133 -40.054 1.00 91.44 90 ASP A CA 1
ATOM 664 C C . ASP A 1 90 ? 11.262 -18.518 -39.473 1.00 91.44 90 ASP A C 1
ATOM 666 O O . ASP A 1 90 ? 11.667 -18.879 -38.362 1.00 91.44 90 ASP A O 1
ATOM 670 N N . SER A 1 91 ? 10.538 -19.326 -40.247 1.00 89.00 91 SER A N 1
ATOM 671 C CA . SER A 1 91 ? 10.153 -20.692 -39.877 1.00 89.00 91 SER A CA 1
ATOM 672 C C . SER A 1 91 ? 11.333 -21.661 -39.703 1.00 89.00 91 SER A C 1
ATOM 674 O O . SER A 1 91 ? 11.165 -22.716 -39.091 1.00 89.00 91 SER A O 1
ATOM 676 N N . SER A 1 92 ? 12.532 -21.314 -40.187 1.00 89.94 92 SER A N 1
ATOM 677 C CA . SER A 1 92 ? 13.767 -22.066 -39.928 1.00 89.94 92 SER A CA 1
ATOM 678 C C . SER A 1 92 ? 14.438 -21.677 -38.603 1.00 89.94 92 SER A C 1
ATOM 680 O O . SER A 1 92 ? 15.372 -22.348 -38.161 1.00 89.94 92 SER A O 1
ATOM 682 N N . GLY A 1 93 ? 13.956 -20.611 -37.954 1.00 88.12 93 GLY A N 1
ATOM 683 C CA . GLY A 1 93 ? 14.538 -20.012 -36.754 1.00 88.12 93 GLY A CA 1
ATOM 684 C C . GLY A 1 93 ? 15.665 -19.015 -37.045 1.00 88.12 93 GLY A C 1
ATOM 685 O O . GLY A 1 93 ? 16.278 -18.501 -36.105 1.00 88.12 93 GLY A O 1
ATOM 686 N N . GLY A 1 94 ? 15.948 -18.730 -38.320 1.00 91.19 94 GLY A N 1
ATOM 687 C CA . GLY A 1 94 ? 16.959 -17.765 -38.740 1.00 91.19 94 GLY A CA 1
ATOM 688 C C . GLY A 1 94 ? 16.491 -16.333 -38.500 1.00 91.19 94 GLY A C 1
ATOM 689 O O . GLY A 1 94 ? 15.351 -15.997 -38.801 1.00 91.19 94 GLY A O 1
ATOM 690 N N . VAL A 1 95 ? 17.362 -15.474 -37.960 1.00 92.69 95 VAL A N 1
ATOM 691 C CA . VAL A 1 95 ? 17.045 -14.051 -37.754 1.00 92.69 95 VAL A CA 1
ATOM 692 C C . VAL A 1 95 ? 16.978 -13.347 -39.108 1.00 92.69 95 VAL A C 1
ATOM 694 O O . VAL A 1 95 ? 17.979 -13.249 -39.820 1.00 92.69 95 VAL A O 1
ATOM 697 N N . VAL A 1 96 ? 15.794 -12.843 -39.440 1.00 92.19 96 VAL A N 1
ATOM 698 C CA . VAL A 1 96 ? 15.497 -12.130 -40.688 1.00 92.19 96 VAL A CA 1
ATOM 699 C C . VAL A 1 96 ? 15.327 -10.6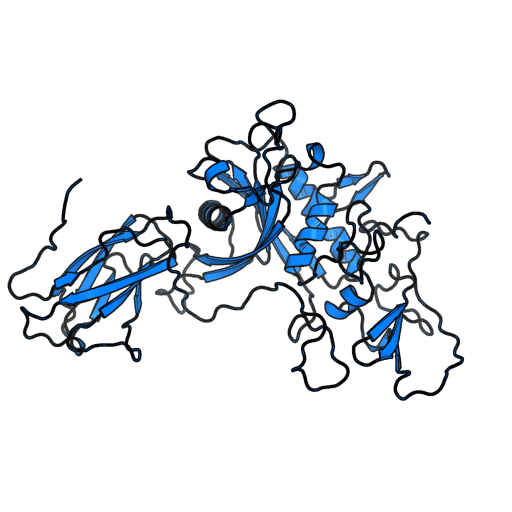29 -40.494 1.00 92.19 96 VAL A C 1
ATOM 701 O O . VAL A 1 96 ? 15.250 -9.922 -41.483 1.00 92.19 96 VAL A O 1
ATOM 704 N N . ALA A 1 97 ? 15.259 -10.133 -39.259 1.00 92.56 97 ALA A N 1
ATOM 705 C CA . ALA A 1 97 ? 15.426 -8.716 -38.946 1.00 92.56 97 ALA A CA 1
ATOM 706 C C . ALA A 1 97 ? 15.806 -8.533 -37.479 1.00 92.56 97 ALA A C 1
ATOM 708 O O . ALA A 1 97 ? 15.421 -9.334 -36.622 1.00 92.56 97 ALA A O 1
ATOM 709 N N . ARG A 1 98 ? 16.521 -7.445 -37.187 1.00 94.88 98 ARG A N 1
ATOM 710 C CA . ARG A 1 98 ? 16.825 -7.008 -35.825 1.00 94.88 98 ARG A CA 1
ATOM 711 C C . ARG A 1 98 ? 16.683 -5.492 -35.726 1.00 94.88 98 ARG A C 1
ATOM 713 O O . ARG A 1 98 ? 17.203 -4.777 -36.578 1.00 94.88 98 ARG A O 1
ATOM 720 N N . ALA A 1 99 ? 16.010 -5.007 -34.689 1.00 95.25 99 ALA A N 1
ATOM 721 C CA . ALA A 1 99 ? 15.890 -3.578 -34.412 1.00 95.25 99 ALA A CA 1
ATOM 722 C C . ALA A 1 99 ? 16.102 -3.279 -32.922 1.00 95.25 99 ALA A C 1
ATOM 724 O O . ALA A 1 99 ? 15.624 -4.041 -32.076 1.00 95.25 99 ALA A O 1
ATOM 725 N N . PRO A 1 100 ? 16.805 -2.184 -32.585 1.00 96.75 100 PRO A N 1
ATOM 726 C CA . PRO A 1 100 ? 16.985 -1.780 -31.202 1.00 96.75 100 PRO A CA 1
ATOM 727 C C . PRO A 1 100 ? 15.711 -1.136 -30.644 1.00 96.75 100 PRO A C 1
ATOM 729 O O . PRO A 1 100 ? 14.934 -0.517 -31.373 1.00 96.75 100 PRO A O 1
ATOM 732 N N . PHE A 1 101 ? 15.534 -1.224 -29.333 1.00 96.56 101 PHE A N 1
ATOM 733 C CA . PHE A 1 101 ? 14.573 -0.430 -28.571 1.00 96.56 101 PHE A CA 1
ATOM 734 C C . PHE A 1 101 ? 15.157 -0.095 -27.196 1.00 96.56 101 PHE A C 1
ATOM 736 O O . PHE A 1 101 ? 16.093 -0.750 -26.734 1.00 96.56 101 PHE A O 1
ATOM 743 N N . ALA A 1 102 ? 14.614 0.929 -26.542 1.00 96.31 102 ALA A N 1
ATOM 744 C CA . ALA A 1 102 ? 15.047 1.346 -25.214 1.00 96.31 102 ALA A CA 1
ATOM 745 C C . ALA A 1 102 ? 13.918 1.195 -24.192 1.00 96.31 102 ALA A C 1
ATOM 747 O O . ALA A 1 102 ? 12.756 1.454 -24.506 1.00 96.31 102 ALA A O 1
ATOM 748 N N . ILE A 1 103 ? 14.277 0.818 -22.966 1.00 93.56 103 ILE A N 1
ATOM 749 C CA . ILE A 1 103 ? 13.407 0.852 -21.790 1.00 93.56 103 ILE A CA 1
ATOM 750 C C . ILE A 1 103 ? 13.927 1.924 -20.832 1.00 93.56 103 ILE A C 1
ATOM 752 O O . ILE A 1 103 ? 15.132 2.009 -20.582 1.00 93.56 103 ILE A O 1
ATOM 756 N N . THR A 1 104 ? 13.022 2.726 -20.275 1.00 90.44 104 THR A N 1
ATOM 757 C CA . THR A 1 104 ? 13.316 3.778 -19.294 1.00 90.44 104 THR A CA 1
ATOM 758 C C . THR A 1 104 ? 12.506 3.588 -18.013 1.00 90.44 104 THR A C 1
ATOM 760 O O . THR A 1 104 ? 11.423 3.009 -18.026 1.00 90.44 104 THR A O 1
ATOM 763 N N . ASN A 1 105 ? 13.004 4.106 -16.894 1.00 82.94 105 ASN A N 1
ATOM 764 C CA . ASN A 1 105 ? 12.227 4.290 -15.665 1.00 82.94 105 ASN A CA 1
ATOM 765 C C . ASN A 1 105 ? 11.811 5.753 -15.452 1.00 82.94 105 ASN A C 1
ATOM 767 O O . ASN A 1 105 ? 11.351 6.103 -14.373 1.00 82.94 105 ASN A O 1
ATOM 771 N N . GLN A 1 106 ? 12.004 6.614 -16.452 1.00 83.50 106 GLN A N 1
ATOM 772 C CA . GLN A 1 106 ? 11.622 8.018 -16.390 1.00 83.50 106 GLN A CA 1
ATOM 773 C C . GLN A 1 106 ? 10.413 8.264 -17.279 1.00 83.50 106 GLN A C 1
ATOM 775 O O . GLN A 1 106 ? 10.476 8.023 -18.485 1.00 83.50 106 GLN A O 1
ATOM 780 N N . TRP A 1 107 ? 9.343 8.788 -16.690 1.00 79.81 107 TRP A N 1
ATOM 781 C CA . TRP A 1 107 ? 8.219 9.337 -17.435 1.00 79.81 107 TRP A CA 1
ATOM 782 C C . TRP A 1 107 ? 8.119 10.838 -17.181 1.00 79.81 107 TRP A C 1
ATOM 784 O O . TRP A 1 107 ? 8.201 11.285 -16.038 1.00 79.81 107 TRP A O 1
ATOM 794 N N . LEU A 1 108 ? 8.014 11.622 -18.252 1.00 73.19 108 LEU A N 1
ATOM 795 C CA . LEU A 1 108 ? 8.044 13.086 -18.173 1.00 73.19 108 LEU A CA 1
ATOM 796 C C . LEU A 1 108 ? 6.685 13.727 -18.469 1.00 73.19 108 LEU A C 1
ATOM 798 O O . LEU A 1 108 ? 6.492 14.898 -18.151 1.00 73.19 108 LEU A O 1
ATOM 802 N N . GLU A 1 109 ? 5.751 12.969 -19.045 1.00 76.69 109 GLU A N 1
ATOM 803 C CA . GLU A 1 109 ? 4.447 13.477 -19.466 1.00 76.69 109 GLU A CA 1
ATOM 804 C C . GLU A 1 109 ? 3.399 13.369 -18.343 1.00 76.69 109 GLU A C 1
ATOM 806 O O . GLU A 1 109 ? 3.457 12.447 -17.523 1.00 76.69 109 GLU A O 1
ATOM 811 N N . PRO A 1 110 ? 2.410 14.280 -18.297 1.00 66.38 110 PRO A N 1
ATOM 812 C CA . PRO A 1 110 ? 1.415 14.324 -17.224 1.00 66.38 110 PRO A CA 1
ATOM 813 C C . PRO A 1 110 ? 0.417 13.156 -17.246 1.00 66.38 110 PRO A C 1
ATOM 815 O O . PRO A 1 110 ? -0.093 12.790 -16.192 1.00 66.38 110 PRO A O 1
ATOM 818 N N . ASP A 1 111 ? 0.160 12.553 -18.411 1.00 75.19 111 ASP A N 1
ATOM 819 C CA . ASP A 1 111 ? -0.901 11.546 -18.597 1.00 75.19 111 ASP A CA 1
ATOM 820 C C . ASP A 1 111 ? -0.513 10.128 -18.124 1.00 75.19 111 ASP A C 1
ATOM 822 O O . ASP A 1 111 ? -1.304 9.192 -18.235 1.00 75.19 111 ASP A O 1
ATOM 826 N N . GLY A 1 112 ? 0.696 9.962 -17.575 1.00 71.88 112 GLY A N 1
ATOM 827 C CA . GLY A 1 112 ? 1.247 8.659 -17.196 1.00 71.88 112 GLY A CA 1
ATOM 828 C C . GLY A 1 112 ? 1.638 7.780 -18.402 1.00 71.88 112 GLY A C 1
ATOM 829 O O . GLY A 1 112 ? 1.217 8.035 -19.534 1.00 71.88 112 GLY A O 1
ATOM 830 N N . PRO A 1 113 ? 2.510 6.775 -18.205 1.00 82.69 113 PRO A N 1
ATOM 831 C CA . PRO A 1 113 ? 2.936 5.886 -19.281 1.00 82.69 113 PRO A CA 1
ATOM 832 C C . PRO A 1 113 ? 1.823 4.918 -19.705 1.00 82.69 113 PRO A C 1
ATOM 834 O O . PRO A 1 113 ? 1.008 4.516 -18.872 1.00 82.69 113 PRO A O 1
ATOM 837 N N . PRO A 1 114 ? 1.805 4.456 -20.972 1.00 86.06 114 PRO A N 1
ATOM 838 C CA . PRO A 1 114 ? 1.007 3.292 -21.337 1.00 86.06 114 PRO A CA 1
ATOM 839 C C . PRO A 1 114 ? 1.506 2.084 -20.541 1.00 86.06 114 PRO A C 1
ATOM 841 O O . PRO A 1 114 ? 2.699 1.797 -20.573 1.00 86.06 114 PRO A O 1
ATOM 844 N N . MET A 1 115 ? 0.608 1.372 -19.856 1.00 83.94 115 MET A N 1
ATOM 845 C CA . MET A 1 115 ? 0.946 0.232 -18.995 1.00 83.94 115 MET A CA 1
ATOM 846 C C . MET A 1 115 ? 0.476 -1.087 -19.605 1.00 83.94 115 MET A C 1
ATOM 848 O O . MET A 1 115 ? -0.646 -1.191 -20.102 1.00 83.94 115 MET A O 1
ATOM 852 N N . ALA A 1 116 ? 1.325 -2.108 -19.554 1.00 80.69 116 ALA A N 1
ATOM 853 C CA . ALA A 1 116 ? 0.980 -3.479 -19.892 1.00 80.69 116 ALA A CA 1
ATOM 854 C C . ALA A 1 116 ? 0.840 -4.306 -18.619 1.00 80.69 116 ALA A C 1
ATOM 856 O O . ALA A 1 116 ? 1.592 -4.124 -17.675 1.00 80.69 116 ALA A O 1
ATOM 857 N N . PHE A 1 117 ? -0.069 -5.274 -18.623 1.00 72.50 117 PHE A N 1
ATOM 858 C CA . PHE A 1 117 ? -0.163 -6.279 -17.570 1.00 72.50 117 PHE A CA 1
ATOM 859 C C . PHE A 1 117 ? -0.157 -7.653 -18.222 1.00 72.50 117 PHE A C 1
ATOM 861 O O . PHE A 1 117 ? -0.773 -7.855 -19.271 1.00 72.50 117 PHE A O 1
ATOM 868 N N . THR A 1 118 ? 0.544 -8.606 -17.619 1.00 67.06 118 THR A N 1
ATOM 869 C CA . THR A 1 118 ? 0.562 -9.992 -18.090 1.00 67.06 118 THR A CA 1
ATOM 870 C C . THR A 1 118 ? 0.134 -10.931 -16.969 1.00 67.06 118 THR A C 1
ATOM 872 O O . THR A 1 118 ? 0.446 -10.713 -15.801 1.00 67.06 118 THR A O 1
ATOM 875 N N . GLY A 1 119 ? -0.589 -11.993 -17.330 1.00 63.72 119 GLY A N 1
ATOM 876 C CA . GLY A 1 119 ? -1.066 -13.001 -16.382 1.00 63.72 119 GLY A CA 1
ATOM 877 C C . GLY A 1 119 ? -2.320 -12.601 -15.596 1.00 63.72 119 GLY A C 1
ATOM 878 O O . GLY A 1 119 ? -2.952 -11.578 -15.852 1.00 63.72 119 GLY A O 1
ATOM 879 N N . ALA A 1 120 ? -2.706 -13.467 -14.654 1.00 59.19 120 ALA A N 1
ATOM 880 C CA . ALA A 1 120 ? -3.795 -13.198 -13.724 1.00 59.19 120 ALA A CA 1
ATOM 881 C C . ALA A 1 120 ? -3.269 -12.324 -12.586 1.00 59.19 120 ALA A C 1
ATOM 883 O O . ALA A 1 120 ? -2.386 -12.739 -11.838 1.00 59.19 120 ALA A O 1
ATOM 884 N N . ASN A 1 121 ? -3.824 -11.126 -12.461 1.00 55.66 121 ASN A N 1
ATOM 885 C CA . ASN A 1 121 ? -3.409 -10.170 -11.455 1.00 55.66 121 ASN A CA 1
ATOM 886 C C . ASN A 1 121 ? -4.538 -9.998 -10.428 1.00 55.66 121 ASN A C 1
ATOM 888 O O . ASN A 1 121 ? -5.578 -9.430 -10.775 1.00 55.66 121 ASN A O 1
ATOM 892 N N . PRO A 1 122 ? -4.406 -10.536 -9.201 1.00 56.28 122 PRO A N 1
ATOM 893 C CA . PRO A 1 122 ? -5.411 -10.309 -8.179 1.00 56.28 122 PRO A CA 1
ATOM 894 C C . PRO A 1 122 ? -5.422 -8.817 -7.835 1.00 56.28 122 PRO A C 1
ATOM 896 O O . PRO A 1 122 ? -4.383 -8.242 -7.519 1.00 56.28 122 PRO A O 1
ATOM 899 N N . LEU A 1 123 ? -6.597 -8.192 -7.905 1.00 54.69 123 LEU A N 1
ATOM 900 C CA . LEU A 1 123 ? -6.780 -6.842 -7.379 1.00 54.69 123 LEU A CA 1
ATOM 901 C C . LEU A 1 123 ? -6.375 -6.833 -5.899 1.00 54.69 123 LEU A C 1
ATOM 903 O O . LEU A 1 123 ? -6.706 -7.763 -5.156 1.00 54.69 123 LEU A O 1
ATOM 907 N N . TYR A 1 124 ? -5.645 -5.801 -5.481 1.00 58.41 124 TYR A N 1
ATOM 908 C CA . TYR A 1 124 ? -5.378 -5.579 -4.066 1.00 58.41 124 TYR A CA 1
ATOM 909 C C . TYR A 1 124 ? -6.651 -5.085 -3.375 1.00 58.41 124 TYR A C 1
ATOM 911 O O . TYR A 1 124 ? -7.550 -4.520 -4.001 1.00 58.41 124 TYR A O 1
ATOM 919 N N . ALA A 1 125 ? -6.719 -5.313 -2.068 1.00 51.34 125 ALA A N 1
ATOM 920 C CA . ALA A 1 125 ? -7.759 -4.761 -1.224 1.00 51.34 125 ALA A CA 1
ATOM 921 C C . ALA A 1 125 ? -7.728 -3.231 -1.283 1.00 51.34 125 ALA A C 1
ATOM 923 O O . ALA A 1 125 ? -6.788 -2.633 -0.768 1.00 51.34 125 ALA A O 1
ATOM 924 N N . SER A 1 126 ? -8.729 -2.569 -1.851 1.00 45.22 126 SER A N 1
ATOM 925 C CA . SER A 1 126 ? -8.919 -1.143 -1.586 1.00 45.22 126 SER A CA 1
ATOM 926 C C . SER A 1 126 ? -10.393 -0.802 -1.544 1.00 45.22 126 SER A C 1
ATOM 928 O O . SER A 1 126 ? -11.157 -1.226 -2.405 1.00 45.22 126 SER A O 1
ATOM 930 N N . GLY A 1 127 ? -10.783 -0.083 -0.488 1.00 45.81 127 GLY A N 1
ATOM 931 C CA . GLY A 1 127 ? -12.136 0.430 -0.294 1.00 45.81 127 GLY A CA 1
ATOM 932 C C . GLY A 1 127 ? -13.218 -0.651 -0.282 1.00 45.81 127 GLY A C 1
ATOM 933 O O . GLY A 1 127 ? -13.791 -1.000 -1.314 1.00 45.81 127 GLY A O 1
ATOM 934 N N . GLY A 1 128 ? -13.583 -1.144 0.902 1.00 42.16 128 GLY A N 1
ATOM 935 C CA . GLY A 1 128 ? -14.853 -1.845 1.052 1.00 42.16 128 GLY A CA 1
ATOM 936 C C . GLY A 1 128 ? -16.008 -0.900 0.709 1.00 42.16 128 GLY A C 1
ATOM 937 O O . GLY A 1 128 ? -16.209 0.111 1.379 1.00 42.16 128 GLY A O 1
ATOM 938 N N . ASN A 1 129 ? -16.782 -1.213 -0.333 1.00 39.75 129 ASN A N 1
ATOM 939 C CA . ASN A 1 129 ? -17.992 -0.454 -0.630 1.00 39.75 129 ASN A CA 1
ATOM 940 C C . ASN A 1 129 ? -19.094 -0.832 0.358 1.00 39.75 129 ASN A C 1
ATOM 942 O O . ASN A 1 129 ? -19.553 -1.976 0.408 1.00 39.75 129 ASN A O 1
ATOM 946 N N . TRP A 1 130 ? -19.571 0.163 1.095 1.00 43.12 130 TRP A N 1
ATOM 947 C CA . TRP A 1 130 ? -20.782 0.046 1.888 1.00 43.12 130 TRP A CA 1
ATOM 948 C C . TRP A 1 130 ? -21.993 -0.142 0.953 1.00 43.12 130 TRP A C 1
ATOM 950 O O . TRP A 1 130 ? -22.365 0.775 0.226 1.00 43.12 130 TRP A O 1
ATOM 960 N N . GLY A 1 131 ? -22.623 -1.323 0.977 1.00 39.84 131 GLY A N 1
ATOM 961 C CA . GLY A 1 131 ? -23.952 -1.545 0.382 1.00 39.84 131 GLY A CA 1
ATOM 962 C C . GLY A 1 131 ? -24.015 -1.798 -1.133 1.00 39.84 131 GLY A C 1
ATOM 963 O O . GLY A 1 131 ? -24.824 -1.179 -1.822 1.00 39.84 131 GLY A O 1
ATOM 964 N N . ALA A 1 132 ? -23.227 -2.731 -1.682 1.00 33.28 132 ALA A N 1
ATOM 965 C CA . ALA A 1 132 ? -23.336 -3.091 -3.101 1.00 33.28 132 ALA A CA 1
ATOM 966 C C . ALA A 1 132 ? -24.708 -3.718 -3.465 1.00 33.28 132 ALA A C 1
ATOM 968 O O . ALA A 1 132 ? -25.093 -4.766 -2.948 1.00 33.28 132 ALA A O 1
ATOM 969 N N . LEU A 1 133 ? -25.398 -3.104 -4.437 1.00 34.28 133 LEU A N 1
ATOM 970 C CA . LEU A 1 133 ? -26.731 -3.455 -4.968 1.00 34.28 133 LEU A CA 1
ATOM 971 C C . LEU A 1 133 ? -26.863 -4.857 -5.606 1.00 34.28 133 LEU A C 1
ATOM 973 O O . LEU A 1 133 ? -27.979 -5.270 -5.913 1.00 34.28 133 LEU A O 1
ATOM 977 N N . PHE A 1 134 ? -25.764 -5.585 -5.833 1.00 32.00 134 PHE A N 1
ATOM 978 C CA . PHE A 1 134 ? -25.754 -6.791 -6.679 1.00 32.00 134 PHE A CA 1
ATOM 979 C C . PHE A 1 134 ? -25.471 -8.121 -5.959 1.00 32.00 134 PHE A C 1
ATOM 981 O O . PHE A 1 134 ? -25.434 -9.153 -6.626 1.00 32.00 134 PHE A O 1
ATOM 988 N N . ASN A 1 135 ? -25.348 -8.155 -4.626 1.00 32.62 135 ASN A N 1
ATOM 989 C CA . ASN A 1 135 ? -25.254 -9.424 -3.888 1.00 32.62 135 ASN A CA 1
ATOM 990 C C . ASN A 1 135 ? -26.632 -9.853 -3.362 1.00 32.62 135 ASN A C 1
ATOM 992 O O . ASN A 1 135 ? -27.099 -9.409 -2.319 1.00 32.62 135 ASN A O 1
ATOM 996 N N . GLY A 1 136 ? -27.309 -10.697 -4.143 1.00 28.17 136 GLY A N 1
ATOM 997 C CA . GLY A 1 136 ? -28.710 -11.095 -3.979 1.00 28.17 136 GLY A CA 1
ATOM 998 C C . GLY A 1 136 ? -29.028 -12.100 -2.864 1.00 28.17 136 GLY A C 1
ATOM 999 O O . GLY A 1 136 ? -29.899 -12.942 -3.071 1.00 28.17 136 GLY A O 1
ATOM 1000 N N . VAL A 1 137 ? -28.384 -12.033 -1.694 1.00 29.48 137 VAL A N 1
ATOM 1001 C CA . VAL A 1 137 ? -28.803 -12.807 -0.510 1.00 29.48 137 VAL A CA 1
ATOM 1002 C C . VAL A 1 137 ? -28.834 -11.880 0.703 1.00 29.48 137 VAL A C 1
ATOM 1004 O O . VAL A 1 137 ? -27.855 -11.222 1.035 1.00 29.48 137 VAL A O 1
ATOM 1007 N N . TRP A 1 138 ? -30.013 -11.765 1.306 1.00 30.98 138 TRP A N 1
ATOM 1008 C CA . TRP A 1 138 ? -30.308 -10.821 2.377 1.00 30.98 138 TRP A CA 1
ATOM 1009 C C . TRP A 1 138 ? -29.662 -11.239 3.714 1.00 30.98 138 TRP A C 1
ATOM 1011 O O . TRP A 1 138 ? -29.619 -12.441 3.988 1.00 30.98 138 TRP A O 1
ATOM 1021 N N . PRO A 1 139 ? -29.274 -10.275 4.580 1.00 43.97 139 PRO A N 1
ATOM 1022 C CA . PRO A 1 139 ? -29.229 -8.829 4.348 1.00 43.97 139 PRO A CA 1
ATOM 1023 C C . PRO A 1 139 ? -27.809 -8.373 4.002 1.00 43.97 139 PRO A C 1
ATOM 1025 O O . PRO A 1 139 ? -26.891 -8.613 4.776 1.00 43.97 139 PRO A O 1
ATOM 1028 N N . PHE A 1 140 ? -27.669 -7.651 2.886 1.00 42.53 140 PHE A N 1
ATOM 1029 C CA . PHE A 1 140 ? -26.449 -7.031 2.348 1.00 42.53 140 PHE A CA 1
ATOM 1030 C C . PHE A 1 140 ? -25.345 -6.795 3.386 1.00 42.53 140 PHE A C 1
ATOM 1032 O O . PHE A 1 140 ? -25.347 -5.796 4.122 1.00 42.53 140 PHE A O 1
ATOM 1039 N N . GLU A 1 141 ? -24.438 -7.768 3.429 1.00 38.88 141 GLU A N 1
ATOM 1040 C CA . GLU A 1 141 ? -23.228 -7.749 4.224 1.00 38.88 141 GLU A CA 1
ATOM 1041 C C . GLU A 1 141 ? -22.243 -6.756 3.618 1.00 38.88 141 GLU A C 1
ATOM 1043 O O . GLU A 1 141 ? -22.123 -6.588 2.402 1.00 38.88 141 GLU A O 1
ATOM 1048 N N . PHE A 1 142 ? -21.500 -6.112 4.502 1.00 39.94 142 PHE A N 1
ATOM 1049 C CA . PHE A 1 142 ? -20.160 -5.700 4.162 1.00 39.94 142 PHE A CA 1
ATOM 1050 C C . PHE A 1 142 ? -19.349 -6.967 3.912 1.00 39.94 142 PHE A C 1
ATOM 1052 O O . PHE A 1 142 ? -19.219 -7.792 4.810 1.00 39.94 142 PHE A O 1
ATOM 1059 N N . SER A 1 143 ? -18.811 -7.135 2.714 1.00 38.47 143 SER A N 1
ATOM 1060 C CA . SER A 1 143 ? -17.888 -8.233 2.456 1.00 38.47 143 SER A CA 1
ATOM 1061 C C . SER A 1 143 ? -16.634 -7.666 1.818 1.00 38.47 143 SER A C 1
ATOM 1063 O O . SER A 1 143 ? -16.692 -7.138 0.702 1.00 38.47 143 SER A O 1
ATOM 1065 N N . TYR A 1 144 ? -15.499 -7.782 2.505 1.00 43.78 144 TYR A N 1
ATOM 1066 C CA . TYR A 1 144 ? -14.198 -7.666 1.860 1.00 43.78 144 TYR A CA 1
ATOM 1067 C C . TYR A 1 144 ? -13.955 -8.945 1.044 1.00 43.78 144 TYR A C 1
ATOM 1069 O O . TYR A 1 144 ? -13.367 -9.921 1.504 1.00 43.78 144 TYR A O 1
ATOM 1077 N N . GLY A 1 145 ? -14.533 -8.993 -0.159 1.00 43.97 145 GLY A N 1
ATOM 1078 C CA . GLY A 1 145 ? -14.612 -10.237 -0.919 1.00 43.97 145 GLY A CA 1
ATOM 1079 C C . GLY A 1 145 ? -15.278 -11.377 -0.121 1.00 43.97 145 GLY A C 1
ATOM 1080 O O . GLY A 1 145 ? -15.888 -11.157 0.921 1.00 43.97 145 GLY A O 1
ATOM 1081 N N . PRO A 1 146 ? -15.186 -12.628 -0.588 1.00 45.06 146 PRO A N 1
ATOM 1082 C CA . PRO A 1 146 ? -15.846 -13.762 0.060 1.00 45.06 146 PRO A CA 1
ATOM 1083 C C . PRO A 1 146 ? -15.143 -14.262 1.341 1.00 45.06 146 PRO A C 1
ATOM 1085 O O . PRO A 1 146 ? -15.455 -15.364 1.792 1.00 45.06 146 PRO A O 1
ATOM 1088 N N . LYS A 1 147 ? -14.138 -13.554 1.888 1.00 61.59 147 LYS A N 1
ATOM 1089 C CA . LYS A 1 147 ? -13.254 -14.092 2.941 1.00 61.59 147 LYS A CA 1
ATOM 1090 C C . LYS A 1 147 ? -12.918 -13.060 4.018 1.00 61.59 147 LYS A C 1
ATOM 1092 O O . LYS A 1 147 ? -12.516 -11.948 3.704 1.00 61.59 147 LYS A O 1
ATOM 1097 N N . ALA A 1 148 ? -12.995 -13.488 5.277 1.00 76.31 148 ALA A N 1
ATOM 1098 C CA . ALA A 1 148 ? -12.530 -12.724 6.431 1.00 76.31 148 ALA A CA 1
ATOM 1099 C C . ALA A 1 148 ? -11.046 -12.322 6.301 1.00 76.31 148 ALA A C 1
ATOM 1101 O O . ALA A 1 148 ? -10.227 -13.055 5.733 1.00 76.31 148 ALA A O 1
ATOM 1102 N N . VAL A 1 149 ? -10.688 -11.166 6.861 1.00 84.88 149 VAL A N 1
ATOM 1103 C CA . VAL A 1 149 ? -9.314 -10.654 6.905 1.00 84.88 149 VAL A CA 1
ATOM 1104 C C . VAL A 1 149 ? -8.590 -11.293 8.086 1.00 84.88 149 VAL A C 1
ATOM 1106 O O . VAL A 1 149 ? -8.481 -10.706 9.157 1.00 84.88 149 VAL A O 1
ATOM 1109 N N . THR A 1 150 ? -8.091 -12.511 7.896 1.00 87.12 150 THR A N 1
ATOM 1110 C CA . THR A 1 150 ? -7.377 -13.257 8.944 1.00 87.12 150 THR A CA 1
ATOM 1111 C C . THR A 1 150 ? -5.968 -13.674 8.510 1.00 87.12 150 THR A C 1
ATOM 1113 O O . THR A 1 150 ? -5.568 -13.505 7.346 1.00 87.12 150 THR A O 1
ATOM 1116 N N . GLY A 1 151 ? -5.207 -14.219 9.460 1.00 90.06 151 GLY A N 1
ATOM 1117 C CA . GLY A 1 151 ? -3.858 -14.745 9.279 1.00 90.06 151 GLY A CA 1
ATOM 1118 C C . GLY A 1 151 ? -2.768 -13.685 9.408 1.00 90.06 151 GLY A C 1
ATOM 1119 O O . GLY A 1 151 ? -2.984 -12.597 9.936 1.00 90.06 151 GLY A O 1
ATOM 1120 N N . ALA A 1 152 ? -1.574 -14.019 8.924 1.00 92.44 152 ALA A N 1
ATOM 1121 C CA . ALA A 1 152 ? -0.459 -13.085 8.899 1.00 92.44 152 ALA A CA 1
ATOM 1122 C C . ALA A 1 152 ? -0.609 -12.073 7.751 1.00 92.44 152 ALA A C 1
ATOM 1124 O O . ALA A 1 152 ? -1.072 -12.411 6.655 1.00 92.44 152 ALA A O 1
ATOM 1125 N N . ARG A 1 153 ? -0.188 -10.834 7.999 1.00 92.50 153 ARG A N 1
ATOM 1126 C CA . ARG A 1 153 ? 0.168 -9.843 6.983 1.00 92.50 153 ARG A CA 1
ATOM 1127 C C . ARG A 1 153 ? 1.616 -9.444 7.208 1.00 92.50 153 ARG A C 1
ATOM 1129 O O . ARG A 1 153 ? 1.986 -8.939 8.269 1.00 92.50 153 ARG A O 1
ATOM 1136 N N . ARG A 1 154 ? 2.436 -9.739 6.212 1.00 96.00 154 ARG A N 1
ATOM 1137 C CA . ARG A 1 154 ? 3.879 -9.532 6.197 1.00 96.00 154 ARG A CA 1
ATOM 1138 C C . ARG A 1 154 ? 4.159 -8.154 5.606 1.00 96.00 154 ARG A C 1
ATOM 1140 O O . ARG A 1 154 ? 3.796 -7.879 4.461 1.00 96.00 154 ARG A O 1
ATOM 1147 N N . VAL A 1 155 ? 4.762 -7.283 6.404 1.00 97.75 155 VAL A N 1
ATOM 1148 C CA . VAL A 1 155 ? 4.975 -5.867 6.101 1.00 97.75 155 VAL A CA 1
ATOM 1149 C C . VAL A 1 155 ? 6.450 -5.600 5.835 1.00 97.75 155 VAL A C 1
ATOM 1151 O O . VAL A 1 155 ? 7.292 -5.821 6.705 1.00 97.75 155 VAL A O 1
ATOM 1154 N N . ALA A 1 156 ? 6.762 -5.102 4.643 1.00 98.12 156 ALA A N 1
ATOM 1155 C CA . ALA A 1 156 ? 8.089 -4.601 4.299 1.00 98.12 156 ALA A CA 1
ATOM 1156 C C . ALA A 1 156 ? 8.219 -3.120 4.686 1.00 98.12 156 ALA A C 1
ATOM 1158 O O . ALA A 1 156 ? 7.319 -2.337 4.378 1.00 98.12 156 ALA A O 1
ATOM 1159 N N . LEU A 1 157 ? 9.335 -2.722 5.308 1.00 98.62 157 LEU A N 1
ATOM 1160 C CA . LEU A 1 157 ? 9.659 -1.308 5.554 1.00 98.62 157 LEU A CA 1
ATOM 1161 C C . LEU A 1 157 ? 10.723 -0.831 4.559 1.00 98.62 157 LEU A C 1
ATOM 1163 O O . LEU A 1 157 ? 11.838 -1.345 4.525 1.00 98.62 157 LEU A O 1
ATOM 1167 N N . ILE A 1 158 ? 10.397 0.167 3.749 1.00 98.62 158 ILE A N 1
ATOM 1168 C CA . ILE A 1 158 ? 11.296 0.720 2.736 1.00 98.62 158 ILE A CA 1
ATOM 1169 C C . ILE A 1 158 ? 11.552 2.176 3.093 1.00 98.62 158 ILE A C 1
ATOM 1171 O O . ILE A 1 158 ? 10.662 3.020 3.005 1.00 98.62 158 ILE A O 1
ATOM 1175 N N . PHE A 1 159 ? 12.773 2.482 3.507 1.00 98.62 159 PHE A N 1
ATOM 1176 C CA . PHE A 1 159 ? 13.180 3.828 3.874 1.00 98.62 159 PHE A CA 1
ATOM 1177 C C . PHE A 1 159 ? 13.770 4.534 2.657 1.00 98.62 159 PHE A C 1
ATOM 1179 O O . PHE A 1 159 ? 14.724 4.058 2.043 1.00 98.62 159 PHE A O 1
ATOM 1186 N N . VAL A 1 160 ? 13.190 5.671 2.295 1.00 98.62 160 VAL A N 1
ATOM 1187 C CA . VAL A 1 160 ? 13.391 6.308 0.997 1.00 98.62 160 VAL A CA 1
ATOM 1188 C C . VAL A 1 160 ? 14.097 7.647 1.171 1.00 98.62 160 VAL A C 1
ATOM 1190 O O . VAL A 1 160 ? 13.525 8.607 1.688 1.00 98.62 160 VAL A O 1
ATOM 1193 N N . ASN A 1 161 ? 15.332 7.718 0.681 1.00 98.19 161 ASN A N 1
ATOM 1194 C CA . ASN A 1 161 ? 16.034 8.967 0.405 1.00 98.19 161 ASN A CA 1
ATOM 1195 C C . ASN A 1 161 ? 15.757 9.423 -1.033 1.00 98.19 161 ASN A C 1
ATOM 1197 O O . ASN A 1 161 ? 15.489 8.614 -1.925 1.00 98.19 161 ASN A O 1
ATOM 1201 N N . THR A 1 162 ? 15.935 10.711 -1.286 1.00 97.12 162 THR A N 1
ATOM 1202 C CA . THR A 1 162 ? 15.984 11.297 -2.633 1.00 97.12 162 THR A CA 1
ATOM 1203 C C . THR A 1 162 ? 17.340 11.957 -2.845 1.00 97.12 162 THR A C 1
ATOM 1205 O O . THR A 1 162 ? 18.156 12.033 -1.927 1.00 97.12 162 THR A O 1
ATOM 1208 N N . THR A 1 163 ? 17.622 12.454 -4.050 1.00 96.19 163 THR A N 1
ATOM 1209 C CA . THR A 1 163 ? 18.927 13.090 -4.328 1.00 96.19 163 THR A CA 1
ATOM 1210 C C . THR A 1 163 ? 19.204 14.330 -3.470 1.00 96.19 163 THR A C 1
ATOM 1212 O O . THR A 1 163 ? 20.346 14.772 -3.383 1.00 96.19 163 THR A O 1
ATOM 1215 N N . ASP A 1 164 ? 18.161 14.918 -2.882 1.00 94.81 164 ASP A N 1
ATOM 1216 C CA . ASP A 1 164 ? 18.179 16.163 -2.112 1.00 94.81 164 ASP A CA 1
ATOM 1217 C C . ASP A 1 164 ? 17.636 16.029 -0.677 1.00 94.81 164 ASP A C 1
ATOM 1219 O O . ASP A 1 164 ? 17.647 17.016 0.058 1.00 94.81 164 ASP A O 1
ATOM 1223 N N . SER A 1 165 ? 17.184 14.841 -0.259 1.00 95.38 165 SER A N 1
ATOM 1224 C CA . SER A 1 165 ? 16.621 14.602 1.079 1.00 95.38 165 SER A CA 1
ATOM 1225 C C . SER A 1 165 ? 17.094 13.265 1.635 1.00 95.38 165 SER A C 1
ATOM 1227 O O . SER A 1 165 ? 17.018 12.239 0.960 1.00 95.38 165 SER A O 1
ATOM 1229 N N . MET A 1 166 ? 17.573 13.282 2.878 1.00 95.81 166 MET A N 1
ATOM 1230 C CA . MET A 1 166 ? 18.126 12.115 3.561 1.00 95.81 166 MET A CA 1
ATOM 1231 C C . MET A 1 166 ? 17.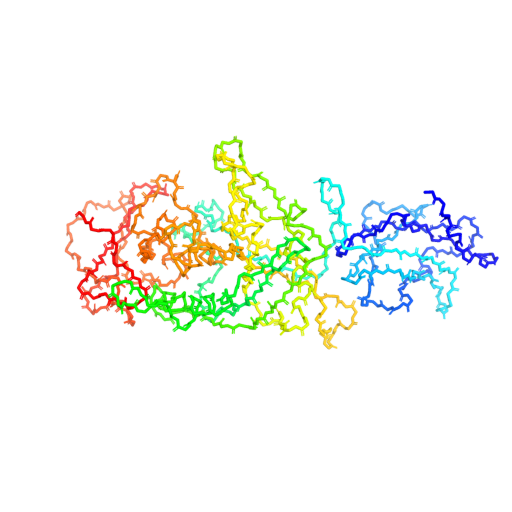347 11.827 4.838 1.00 95.81 166 MET A C 1
ATOM 1233 O O . MET A 1 166 ? 16.959 12.751 5.551 1.00 95.81 166 MET A O 1
ATOM 1237 N N . LEU A 1 167 ? 17.170 10.545 5.141 1.00 96.19 167 LEU A N 1
ATOM 1238 C CA . LEU A 1 167 ? 16.508 10.075 6.347 1.00 96.19 167 LEU A CA 1
ATOM 1239 C C . LEU A 1 167 ? 17.238 10.588 7.595 1.00 96.19 167 LEU A C 1
ATOM 1241 O O . LEU A 1 167 ? 18.467 10.465 7.689 1.00 96.19 167 LEU A O 1
ATOM 1245 N N . PRO A 1 168 ? 16.502 11.110 8.586 1.00 94.75 168 PRO A N 1
ATOM 1246 C CA . PRO A 1 168 ? 17.050 11.363 9.906 1.00 94.75 168 PRO A CA 1
ATOM 1247 C C . PRO A 1 168 ? 17.610 10.087 10.554 1.00 94.75 168 PRO A C 1
ATOM 1249 O O . PRO A 1 168 ? 17.154 8.967 10.315 1.00 94.75 168 PRO A O 1
ATOM 1252 N N . ALA A 1 169 ? 18.603 10.256 11.426 1.00 94.62 169 ALA A N 1
ATOM 1253 C CA . ALA A 1 169 ? 19.150 9.141 12.189 1.00 94.62 169 ALA A CA 1
ATOM 1254 C C . ALA A 1 169 ? 18.083 8.534 13.119 1.00 94.62 169 ALA A C 1
ATOM 1256 O O . ALA A 1 169 ? 17.386 9.259 13.827 1.00 94.62 169 ALA A O 1
ATOM 1257 N N . GLY A 1 170 ? 17.993 7.202 13.147 1.00 94.81 170 GLY A N 1
ATOM 1258 C CA . GLY A 1 170 ? 17.064 6.463 14.008 1.00 94.81 170 GLY A CA 1
ATOM 1259 C C . GLY A 1 170 ? 15.638 6.333 13.467 1.00 94.81 170 GLY A C 1
ATOM 1260 O O . GLY A 1 170 ? 14.813 5.697 14.124 1.00 94.81 170 GLY A O 1
ATOM 1261 N N . THR A 1 171 ? 15.333 6.882 12.283 1.00 96.00 171 THR A N 1
ATOM 1262 C CA . THR A 1 171 ? 14.029 6.695 11.624 1.00 96.00 171 THR A CA 1
ATOM 1263 C C . THR A 1 171 ? 13.707 5.214 11.417 1.00 96.00 171 THR A C 1
ATOM 1265 O O . THR A 1 171 ? 12.577 4.795 11.652 1.00 96.00 171 THR A O 1
ATOM 1268 N N . ASP A 1 172 ? 14.692 4.403 11.041 1.00 96.19 172 ASP A N 1
ATOM 1269 C CA . ASP A 1 172 ? 14.525 2.964 10.839 1.00 96.19 172 ASP A CA 1
ATOM 1270 C C . ASP A 1 172 ? 14.080 2.240 12.115 1.00 96.19 172 ASP A C 1
ATOM 1272 O O . ASP A 1 172 ? 13.092 1.505 12.120 1.00 96.19 172 ASP A O 1
ATOM 1276 N N . THR A 1 173 ? 14.760 2.528 13.224 1.00 96.56 173 THR A N 1
ATOM 1277 C CA . THR A 1 173 ? 14.446 1.962 14.537 1.00 96.56 173 THR A CA 1
ATOM 1278 C C . THR A 1 173 ? 13.061 2.407 14.992 1.00 96.56 173 THR A C 1
ATOM 1280 O O . THR A 1 173 ? 12.258 1.578 15.406 1.00 96.56 173 THR A O 1
ATOM 1283 N N . LEU A 1 174 ? 12.736 3.693 14.832 1.00 95.44 174 LEU A N 1
ATOM 1284 C CA . LEU A 1 174 ? 11.432 4.236 15.196 1.00 95.44 174 LEU A CA 1
ATOM 1285 C C . LEU A 1 174 ? 10.276 3.521 14.481 1.00 95.44 174 LEU A C 1
ATOM 1287 O O . LEU A 1 174 ? 9.286 3.165 15.121 1.00 95.44 174 LEU A O 1
ATOM 1291 N N . TYR A 1 175 ? 10.376 3.328 13.167 1.00 97.56 175 TYR A N 1
ATOM 1292 C CA . TYR A 1 175 ? 9.307 2.693 12.392 1.00 97.56 175 TYR A CA 1
ATOM 1293 C C . TYR A 1 175 ? 9.242 1.179 12.615 1.00 97.56 175 TYR A C 1
ATOM 1295 O O . TYR A 1 175 ? 8.141 0.632 12.680 1.00 97.56 175 TYR A O 1
ATOM 1303 N N . ARG A 1 176 ? 10.382 0.508 12.822 1.00 97.44 176 ARG A N 1
ATOM 1304 C CA . ARG A 1 176 ? 10.420 -0.905 13.233 1.00 97.44 176 ARG A CA 1
ATOM 1305 C C . ARG A 1 176 ? 9.755 -1.112 14.594 1.00 97.44 176 ARG A C 1
ATOM 1307 O O . ARG A 1 176 ? 8.946 -2.028 14.761 1.00 97.44 176 ARG A O 1
ATOM 1314 N N . ASP A 1 177 ? 10.040 -0.232 15.548 1.00 96.19 177 ASP A N 1
ATOM 1315 C CA . ASP A 1 177 ? 9.438 -0.270 16.878 1.00 96.19 177 ASP A CA 1
ATOM 1316 C C . ASP A 1 177 ? 7.942 0.048 16.822 1.00 96.19 177 ASP A C 1
ATOM 1318 O O . ASP A 1 177 ? 7.134 -0.664 17.418 1.00 96.19 177 ASP A O 1
ATOM 1322 N N . ALA A 1 178 ? 7.544 1.057 16.046 1.00 95.62 178 ALA A N 1
ATOM 1323 C CA . ALA A 1 178 ? 6.136 1.361 15.812 1.00 95.62 178 ALA A CA 1
ATOM 1324 C C . ALA A 1 178 ? 5.383 0.184 15.175 1.00 95.62 178 ALA A C 1
ATOM 1326 O O . ALA A 1 178 ? 4.243 -0.074 15.559 1.00 95.62 178 ALA A O 1
ATOM 1327 N N . LEU A 1 179 ? 6.004 -0.541 14.239 1.00 97.38 179 LEU A N 1
ATOM 1328 C CA . LEU A 1 179 ? 5.386 -1.684 13.573 1.00 97.38 179 LEU A CA 1
ATOM 1329 C C . LEU A 1 179 ? 5.242 -2.886 14.516 1.00 97.38 179 LEU A C 1
ATOM 1331 O O . LEU A 1 179 ? 4.132 -3.397 14.670 1.00 97.38 179 LEU A O 1
ATOM 1335 N N . VAL A 1 180 ? 6.334 -3.336 15.148 1.00 96.19 180 VAL A N 1
ATOM 1336 C CA . VAL A 1 180 ? 6.351 -4.619 15.878 1.00 96.19 180 VAL A CA 1
ATOM 1337 C C . VAL A 1 180 ? 6.924 -4.570 17.295 1.00 96.19 180 VAL A C 1
ATOM 1339 O O . VAL A 1 180 ? 6.297 -5.148 18.182 1.00 96.19 180 VAL A O 1
ATOM 1342 N N . ASN A 1 181 ? 8.048 -3.891 17.562 1.00 94.06 181 ASN A N 1
ATOM 1343 C CA . ASN A 1 181 ? 8.719 -4.029 18.874 1.00 94.06 181 ASN A CA 1
ATOM 1344 C C . ASN A 1 181 ? 8.014 -3.281 20.016 1.00 94.06 181 ASN A C 1
ATOM 1346 O O . ASN A 1 181 ? 8.151 -3.657 21.180 1.00 94.06 181 ASN A O 1
ATOM 1350 N N . GLY A 1 182 ? 7.253 -2.239 19.686 1.00 90.00 182 GLY A N 1
ATOM 1351 C CA . GLY A 1 182 ? 6.545 -1.394 20.635 1.00 90.00 182 GLY A CA 1
ATOM 1352 C C . GLY A 1 182 ? 7.228 -0.056 20.910 1.00 90.00 182 GLY A C 1
ATOM 1353 O O . GLY A 1 182 ? 8.436 0.033 21.094 1.00 90.00 182 GLY A O 1
ATOM 1354 N N . VAL A 1 183 ? 6.414 0.994 21.017 1.00 87.25 183 VAL A N 1
ATOM 1355 C CA . VAL A 1 183 ? 6.803 2.345 21.435 1.00 87.25 183 VAL A CA 1
ATOM 1356 C C . VAL A 1 183 ? 6.086 2.679 22.738 1.00 87.25 183 VAL A C 1
ATOM 1358 O O . VAL A 1 183 ? 4.854 2.707 22.799 1.00 87.25 183 VAL A O 1
ATOM 1361 N N . THR A 1 184 ? 6.845 2.963 23.795 1.00 84.81 184 THR A N 1
ATOM 1362 C CA . THR A 1 184 ? 6.276 3.332 25.097 1.00 84.81 184 THR A CA 1
ATOM 1363 C C . THR A 1 184 ? 5.699 4.746 25.068 1.00 84.81 184 THR A C 1
ATOM 1365 O O . THR A 1 184 ? 6.324 5.701 24.600 1.00 84.81 184 THR A O 1
ATOM 1368 N N . GLY A 1 185 ? 4.454 4.888 25.516 1.00 77.25 185 GLY A N 1
ATOM 1369 C CA . GLY A 1 185 ? 3.781 6.168 25.706 1.00 77.25 185 GLY A CA 1
ATOM 1370 C C . GLY A 1 185 ? 4.190 6.943 26.934 1.00 77.25 185 GLY A C 1
ATOM 1371 O O . GLY A 1 185 ? 4.835 6.428 27.839 1.00 77.25 185 GLY A O 1
ATOM 1372 N N . ALA A 1 186 ? 3.780 8.212 26.956 1.00 77.56 186 ALA A N 1
ATOM 1373 C CA . ALA A 1 186 ? 3.868 9.038 28.157 1.00 77.56 186 ALA A CA 1
ATOM 1374 C C . ALA A 1 186 ? 3.032 8.451 29.312 1.00 77.56 186 ALA A C 1
ATOM 1376 O O . ALA A 1 186 ? 3.317 8.708 30.475 1.00 77.56 186 ALA A O 1
ATOM 1377 N N . ASP A 1 187 ? 2.035 7.630 28.980 1.00 75.88 187 ASP A N 1
ATOM 1378 C CA . ASP A 1 187 ? 1.233 6.821 29.897 1.00 75.88 187 ASP A CA 1
ATOM 1379 C C . ASP A 1 187 ? 1.939 5.535 30.373 1.00 75.88 187 ASP A C 1
ATOM 1381 O O . ASP A 1 187 ? 1.375 4.777 31.156 1.00 75.88 187 ASP A O 1
ATOM 1385 N N . GLY A 1 188 ? 3.167 5.273 29.913 1.00 81.12 188 GLY A N 1
ATOM 1386 C CA . GLY A 1 188 ? 3.946 4.086 30.266 1.00 81.12 188 GLY A CA 1
ATOM 1387 C C . GLY A 1 188 ? 3.521 2.805 29.544 1.00 81.12 188 GLY A C 1
ATOM 1388 O O . GLY A 1 188 ? 4.108 1.755 29.800 1.00 81.12 188 GLY A O 1
ATOM 1389 N N . VAL A 1 189 ? 2.544 2.867 28.632 1.00 82.00 189 VAL A N 1
ATOM 1390 C CA . VAL A 1 189 ? 2.062 1.691 27.895 1.00 82.00 189 VAL A CA 1
ATOM 1391 C C . VAL A 1 189 ? 2.814 1.561 26.574 1.00 82.00 189 VAL A C 1
ATOM 1393 O O . VAL A 1 189 ? 2.910 2.510 25.791 1.00 82.00 189 VAL A O 1
ATOM 1396 N N . THR A 1 190 ? 3.357 0.373 26.324 1.00 87.25 190 THR A N 1
ATOM 1397 C CA . THR A 1 190 ? 4.061 0.033 25.083 1.00 87.25 190 THR A CA 1
ATOM 1398 C C . THR A 1 190 ? 3.070 -0.443 24.032 1.00 87.25 190 THR A C 1
ATOM 1400 O O . THR A 1 190 ? 2.382 -1.434 24.257 1.00 87.25 190 THR A O 1
ATOM 1403 N N . ARG A 1 191 ? 3.023 0.254 22.889 1.00 87.94 191 ARG A N 1
ATOM 1404 C CA . ARG A 1 191 ? 2.093 -0.033 21.783 1.00 87.94 191 ARG A CA 1
ATOM 1405 C C . ARG A 1 191 ? 2.829 -0.221 20.466 1.00 87.94 191 ARG A C 1
ATOM 1407 O O . ARG A 1 191 ? 3.796 0.490 20.203 1.00 87.94 191 ARG A O 1
ATOM 1414 N N . SER A 1 192 ? 2.346 -1.125 19.626 1.00 94.06 192 SER A N 1
ATOM 1415 C CA . SER A 1 192 ? 2.788 -1.298 18.239 1.00 94.06 192 SER A CA 1
ATOM 1416 C C . SER A 1 192 ? 1.592 -1.590 17.346 1.00 94.06 192 SER A C 1
ATOM 1418 O O . SER A 1 192 ? 0.533 -1.986 17.833 1.00 94.06 192 SER A O 1
ATOM 1420 N N . VAL A 1 193 ? 1.766 -1.436 16.036 1.00 96.19 193 VAL A N 1
ATOM 1421 C CA . VAL A 1 193 ? 0.751 -1.812 15.046 1.00 96.19 193 VAL A CA 1
ATOM 1422 C C . VAL A 1 193 ? 0.416 -3.303 15.153 1.00 96.19 193 VAL A C 1
ATOM 1424 O O . VAL A 1 193 ? -0.752 -3.680 15.110 1.00 96.19 193 VAL A O 1
ATOM 1427 N N . SER A 1 194 ? 1.424 -4.156 15.360 1.00 96.00 194 SER A N 1
ATOM 1428 C CA . SER A 1 194 ? 1.212 -5.586 15.598 1.00 96.00 194 SER A CA 1
ATOM 1429 C C . SER A 1 194 ? 0.376 -5.855 16.841 1.00 96.00 194 SER A C 1
ATOM 1431 O O . SER A 1 194 ? -0.540 -6.666 16.759 1.00 96.00 194 SER A O 1
ATOM 1433 N N . ALA A 1 195 ? 0.672 -5.207 17.971 1.00 93.12 195 ALA A N 1
ATOM 1434 C CA . ALA A 1 195 ? -0.101 -5.399 19.197 1.00 93.12 195 ALA A CA 1
ATOM 1435 C C . ALA A 1 195 ? -1.534 -4.868 19.050 1.00 93.12 195 ALA A C 1
ATOM 1437 O O . ALA A 1 195 ? -2.475 -5.503 19.517 1.00 93.12 195 ALA A O 1
ATOM 1438 N N . PHE A 1 196 ? -1.702 -3.734 18.364 1.00 93.50 196 PHE A N 1
ATOM 1439 C CA . PHE A 1 196 ? -3.011 -3.164 18.069 1.00 93.50 196 PHE A CA 1
ATOM 1440 C C . PHE A 1 196 ? -3.870 -4.136 17.257 1.00 93.50 196 PHE A C 1
ATOM 1442 O O . PHE A 1 196 ? -4.963 -4.484 17.695 1.00 93.50 196 PHE A O 1
ATOM 1449 N N . TYR A 1 197 ? -3.380 -4.609 16.106 1.00 94.81 197 TYR A N 1
ATOM 1450 C CA . TYR A 1 197 ? -4.159 -5.498 15.242 1.00 94.81 197 TYR A CA 1
ATOM 1451 C C . TYR A 1 197 ? -4.396 -6.877 15.854 1.00 94.81 197 TYR A C 1
ATOM 1453 O O . TYR A 1 197 ? -5.483 -7.416 15.664 1.00 94.81 197 TYR A O 1
ATOM 1461 N N . ASP A 1 198 ? -3.450 -7.421 16.621 1.00 93.12 198 ASP A N 1
ATOM 1462 C CA . ASP A 1 198 ? -3.663 -8.660 17.377 1.00 93.12 198 ASP A CA 1
ATOM 1463 C C . ASP A 1 198 ? -4.819 -8.502 18.380 1.00 93.12 198 ASP A C 1
ATOM 1465 O O . ASP A 1 198 ? -5.733 -9.324 18.419 1.00 93.12 198 ASP A O 1
ATOM 1469 N N . GLU A 1 199 ? -4.859 -7.384 19.109 1.00 90.50 199 GLU A N 1
ATOM 1470 C CA . GLU A 1 199 ? -5.935 -7.077 20.051 1.00 90.50 199 GLU A CA 1
ATOM 1471 C C . GLU A 1 199 ? -7.285 -6.864 19.355 1.00 90.50 199 GLU A C 1
ATOM 1473 O O . GLU A 1 199 ? -8.256 -7.563 19.658 1.00 90.50 199 GLU A O 1
ATOM 1478 N N . VAL A 1 200 ? -7.376 -5.906 18.424 1.00 91.00 200 VAL A N 1
ATOM 1479 C CA . VAL A 1 200 ? -8.674 -5.492 17.860 1.00 91.00 200 VAL A CA 1
ATOM 1480 C C . VAL A 1 200 ? -9.300 -6.558 16.960 1.00 91.00 200 VAL A C 1
ATOM 1482 O O . VAL A 1 200 ? -10.516 -6.545 16.754 1.00 91.00 200 VAL A O 1
ATOM 1485 N N . SER A 1 201 ? -8.483 -7.488 16.455 1.00 92.00 201 SER A N 1
ATOM 1486 C CA . SER A 1 201 ? -8.926 -8.656 15.689 1.00 92.00 201 SER A CA 1
ATOM 1487 C C . SER A 1 201 ? -9.177 -9.896 16.540 1.00 92.00 201 SER A C 1
ATOM 1489 O O . SER A 1 201 ? -9.554 -10.931 15.995 1.00 92.00 201 SER A O 1
ATOM 1491 N N . LEU A 1 202 ? -8.990 -9.821 17.863 1.00 92.00 202 LEU A N 1
ATOM 1492 C CA . LEU A 1 202 ? -9.143 -10.956 18.777 1.00 92.00 202 LEU A CA 1
ATOM 1493 C C . LEU A 1 202 ? -8.203 -12.127 18.422 1.00 92.00 202 LEU A C 1
ATOM 1495 O O . LEU A 1 202 ? -8.590 -13.295 18.504 1.00 92.00 202 LEU A O 1
ATOM 1499 N N . GLY A 1 203 ? -6.980 -11.805 17.998 1.00 92.25 203 GLY A N 1
ATOM 1500 C CA . GLY A 1 203 ? -5.945 -12.749 17.570 1.00 92.25 203 GLY A CA 1
ATOM 1501 C C . GLY A 1 203 ? -6.138 -13.316 16.160 1.00 92.25 203 GLY A C 1
ATOM 1502 O O . GLY A 1 203 ? -5.456 -14.270 15.784 1.00 92.25 203 GLY A O 1
ATOM 1503 N N . GLN A 1 204 ? -7.077 -12.783 15.370 1.00 92.00 204 GLN A N 1
ATOM 1504 C CA . GLN A 1 204 ? -7.352 -13.285 14.020 1.00 92.00 204 GLN A CA 1
ATOM 1505 C C . GLN A 1 204 ? -6.418 -12.712 12.953 1.00 92.00 204 GLN A C 1
ATOM 1507 O O . GLN A 1 204 ? -6.197 -13.367 11.932 1.00 92.00 204 GLN A O 1
ATOM 1512 N N . LEU A 1 205 ? -5.877 -11.514 13.169 1.00 93.25 205 LEU A N 1
ATOM 1513 C CA . LEU A 1 205 ? -4.939 -10.835 12.283 1.00 93.25 205 LEU A CA 1
ATOM 1514 C C . LEU A 1 205 ? -3.624 -10.591 13.021 1.00 93.25 205 LEU A C 1
ATOM 1516 O O . LEU A 1 205 ? -3.597 -9.962 14.074 1.00 93.25 205 LEU A O 1
ATOM 1520 N N . ASN A 1 206 ? -2.523 -11.023 12.415 1.00 95.25 206 ASN A N 1
ATOM 1521 C CA . ASN A 1 206 ? -1.185 -10.745 12.913 1.00 95.25 206 ASN A CA 1
ATOM 1522 C C . ASN A 1 206 ? -0.397 -9.920 11.892 1.00 95.25 206 ASN A C 1
ATOM 1524 O O . ASN A 1 206 ? -0.340 -10.274 10.715 1.00 95.25 206 ASN A O 1
ATOM 1528 N N . ILE A 1 207 ? 0.233 -8.839 12.346 1.00 96.44 207 ILE A N 1
ATOM 1529 C CA . ILE A 1 207 ? 1.167 -8.051 11.539 1.00 96.44 207 ILE A CA 1
ATOM 1530 C C . ILE A 1 207 ? 2.587 -8.503 11.870 1.00 96.44 207 ILE A C 1
ATOM 1532 O O . ILE A 1 207 ? 2.967 -8.559 13.036 1.00 96.44 207 ILE A O 1
ATOM 1536 N N . SER A 1 208 ? 3.381 -8.807 10.849 1.00 96.88 208 SER A N 1
ATOM 1537 C CA . SER A 1 208 ? 4.754 -9.302 11.011 1.00 96.88 208 SER A CA 1
ATOM 1538 C C . SER A 1 208 ? 5.707 -8.601 10.042 1.00 96.88 208 SER A C 1
ATOM 1540 O O . SER A 1 208 ? 5.269 -8.178 8.973 1.00 96.88 208 SER A O 1
ATOM 1542 N N . PRO A 1 209 ? 6.999 -8.446 10.377 1.00 96.81 209 PRO A N 1
ATOM 1543 C CA . PRO A 1 209 ? 7.968 -7.838 9.472 1.00 96.81 209 PRO A CA 1
ATOM 1544 C C . PRO A 1 209 ? 8.348 -8.806 8.340 1.00 96.81 209 PRO A C 1
ATOM 1546 O O . PRO A 1 209 ? 8.447 -10.014 8.553 1.00 96.81 209 PRO A O 1
ATOM 1549 N N . ALA A 1 210 ? 8.600 -8.268 7.147 1.00 95.94 210 ALA A N 1
ATOM 1550 C CA . ALA A 1 210 ? 8.898 -9.023 5.922 1.00 95.94 210 ALA A CA 1
ATOM 1551 C C . ALA A 1 210 ? 10.211 -8.604 5.238 1.00 95.94 210 ALA A C 1
ATOM 1553 O O . ALA A 1 210 ? 10.455 -8.954 4.088 1.00 95.94 210 ALA A O 1
ATOM 1554 N N . GLY A 1 211 ? 11.043 -7.830 5.934 1.00 96.44 211 GLY A N 1
ATOM 1555 C CA . GLY A 1 211 ? 12.279 -7.268 5.400 1.00 96.44 211 GLY A CA 1
ATOM 1556 C C . GLY A 1 211 ? 12.289 -5.748 5.455 1.00 96.44 211 GLY A C 1
ATOM 1557 O O . GLY A 1 211 ? 11.249 -5.096 5.589 1.00 96.44 211 GLY A O 1
ATOM 1558 N N . GLU A 1 212 ? 13.492 -5.194 5.373 1.00 97.75 212 GLU A N 1
ATOM 1559 C CA . GLU A 1 212 ? 13.723 -3.758 5.395 1.00 97.75 212 GLU A CA 1
ATOM 1560 C C . GLU A 1 212 ? 14.786 -3.380 4.367 1.00 97.75 212 GLU A C 1
ATOM 1562 O O . GLU A 1 212 ? 15.720 -4.146 4.132 1.00 97.75 212 GLU A O 1
ATOM 1567 N N . SER A 1 213 ? 14.663 -2.196 3.773 1.00 98.06 213 SER A N 1
ATOM 1568 C CA . SER A 1 213 ? 15.667 -1.656 2.853 1.00 98.06 213 SER A CA 1
ATOM 1569 C C . SER A 1 213 ? 15.766 -0.146 3.001 1.00 98.06 213 SER A C 1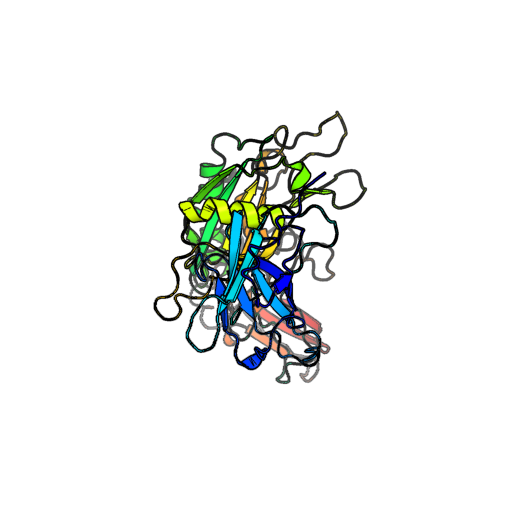
ATOM 1571 O O . SER A 1 213 ? 14.768 0.524 3.270 1.00 98.06 213 SER A O 1
ATOM 1573 N N . ILE A 1 214 ? 16.967 0.395 2.808 1.00 98.31 214 ILE A N 1
ATOM 1574 C CA . ILE A 1 214 ? 17.199 1.834 2.685 1.00 98.31 214 ILE A CA 1
ATOM 1575 C C . ILE A 1 214 ? 17.631 2.103 1.248 1.00 98.31 214 ILE A C 1
ATOM 1577 O O . ILE A 1 214 ? 18.681 1.635 0.811 1.00 98.31 214 ILE A O 1
ATOM 1581 N N . VAL A 1 215 ? 16.844 2.891 0.524 1.00 98.06 215 VAL A N 1
ATOM 1582 C CA . VAL A 1 215 ? 17.068 3.185 -0.893 1.00 98.06 215 VAL A CA 1
ATOM 1583 C C . VAL A 1 215 ? 17.262 4.678 -1.116 1.00 98.06 215 VAL A C 1
ATOM 1585 O O . VAL A 1 215 ? 16.718 5.506 -0.388 1.00 98.06 215 VAL A O 1
ATOM 1588 N N . THR A 1 216 ? 18.020 5.032 -2.152 1.00 97.94 216 THR A N 1
ATOM 1589 C CA . THR A 1 216 ? 18.148 6.419 -2.616 1.00 97.94 216 THR A CA 1
ATOM 1590 C C . THR A 1 216 ? 17.631 6.515 -4.037 1.00 97.94 216 THR A C 1
ATOM 1592 O O . THR A 1 216 ? 18.207 5.928 -4.955 1.00 97.94 216 THR A O 1
ATOM 1595 N N . LEU A 1 217 ? 16.538 7.253 -4.215 1.00 95.69 217 LEU A N 1
ATOM 1596 C CA . LEU A 1 217 ? 15.905 7.423 -5.515 1.00 95.69 217 LEU A CA 1
ATOM 1597 C C . LEU A 1 217 ? 16.719 8.368 -6.412 1.00 95.69 217 LEU A C 1
ATOM 1599 O O . LEU A 1 217 ? 17.361 9.296 -5.917 1.00 95.69 217 LEU A O 1
ATOM 1603 N N . PRO A 1 218 ? 16.657 8.194 -7.745 1.00 92.81 218 PRO A N 1
ATOM 1604 C CA . PRO A 1 218 ? 17.504 8.932 -8.685 1.00 92.81 218 PRO A CA 1
ATOM 1605 C C . PRO A 1 218 ? 17.067 10.381 -8.958 1.00 92.81 218 PRO A C 1
ATOM 1607 O O . PRO A 1 218 ? 17.723 11.070 -9.738 1.00 92.81 218 PRO A O 1
ATOM 1610 N N . LYS A 1 219 ? 15.964 10.851 -8.364 1.00 92.19 219 LYS A N 1
ATOM 1611 C CA . LYS A 1 219 ? 15.431 12.209 -8.564 1.00 92.19 219 LYS A CA 1
ATOM 1612 C C . LYS A 1 219 ? 15.278 12.929 -7.227 1.00 92.19 219 LYS A C 1
ATOM 1614 O O . LYS A 1 219 ? 15.280 12.303 -6.168 1.00 92.19 219 LYS A O 1
ATOM 1619 N N . ALA A 1 220 ? 15.115 14.245 -7.309 1.00 93.31 220 ALA A N 1
ATOM 1620 C CA . ALA A 1 220 ? 14.776 15.093 -6.176 1.00 93.31 220 ALA A CA 1
ATOM 1621 C C . ALA A 1 220 ? 13.366 14.784 -5.653 1.00 93.31 220 ALA A C 1
ATOM 1623 O O . ALA A 1 220 ? 12.500 14.338 -6.409 1.00 93.31 220 ALA A O 1
ATOM 1624 N N . TRP A 1 221 ? 13.115 15.083 -4.381 1.00 93.62 221 TRP A N 1
ATOM 1625 C CA . TRP A 1 221 ? 11.834 14.829 -3.715 1.00 93.62 221 TRP A CA 1
ATOM 1626 C C . TRP A 1 221 ? 10.644 15.442 -4.456 1.00 93.62 221 TRP A C 1
ATOM 1628 O O . TRP A 1 221 ? 9.640 14.776 -4.690 1.00 93.62 221 TRP A O 1
ATOM 1638 N N . SER A 1 222 ? 10.797 16.679 -4.931 1.00 89.69 222 SER A N 1
ATOM 1639 C CA . SER A 1 222 ? 9.748 17.406 -5.660 1.00 89.69 222 SER A CA 1
ATOM 1640 C C . SER A 1 222 ? 9.331 16.767 -6.991 1.00 89.69 222 SER A C 1
ATOM 1642 O O . SER A 1 222 ? 8.244 17.057 -7.487 1.00 89.69 222 SER A O 1
ATOM 1644 N N . ALA A 1 223 ? 10.159 15.895 -7.578 1.00 89.62 223 ALA A N 1
ATOM 1645 C CA . ALA A 1 223 ? 9.796 15.152 -8.785 1.00 89.62 223 ALA A CA 1
ATOM 1646 C C . ALA A 1 223 ? 8.847 13.980 -8.481 1.00 89.62 223 ALA A C 1
ATOM 1648 O O . ALA A 1 223 ? 8.074 13.571 -9.344 1.00 89.62 223 ALA A O 1
ATOM 1649 N N . TYR A 1 224 ? 8.896 13.464 -7.253 1.00 91.75 224 TYR A N 1
ATOM 1650 C CA . TYR A 1 224 ? 8.108 12.324 -6.791 1.00 91.75 224 TYR A CA 1
ATOM 1651 C C . TYR A 1 224 ? 6.839 12.707 -6.047 1.00 91.75 224 TYR A C 1
ATOM 1653 O O . TYR A 1 224 ? 6.042 11.834 -5.712 1.00 91.75 224 TYR A O 1
ATOM 1661 N N . THR A 1 225 ? 6.648 13.988 -5.765 1.00 89.56 225 THR A N 1
ATOM 1662 C CA . THR A 1 225 ? 5.514 14.464 -4.989 1.00 89.56 225 THR A CA 1
ATOM 1663 C C . THR A 1 225 ? 4.720 15.503 -5.755 1.00 89.56 225 THR A C 1
ATOM 1665 O O . THR A 1 225 ? 5.153 16.066 -6.768 1.00 89.56 225 THR A O 1
ATOM 1668 N N . GLN A 1 226 ? 3.485 15.712 -5.327 1.00 86.00 226 GLN A N 1
ATOM 1669 C CA . GLN A 1 226 ? 2.634 16.748 -5.887 1.00 86.00 226 GLN A CA 1
ATOM 1670 C C . GLN A 1 226 ? 1.804 17.402 -4.789 1.00 86.00 226 GLN A C 1
ATOM 1672 O O . GLN A 1 226 ? 1.324 16.701 -3.900 1.00 86.00 226 GLN A O 1
ATOM 1677 N N . PRO A 1 227 ? 1.636 18.731 -4.825 1.00 82.56 227 PRO A N 1
ATOM 1678 C CA . PRO A 1 227 ? 0.792 19.418 -3.866 1.00 82.56 227 PRO A CA 1
ATOM 1679 C C . PRO A 1 227 ? -0.669 19.014 -4.073 1.00 82.56 227 PRO A C 1
ATOM 1681 O O . PRO A 1 227 ? -1.162 18.999 -5.203 1.00 82.56 227 PRO A O 1
ATOM 1684 N N . VAL A 1 228 ? -1.376 18.737 -2.982 1.00 71.69 228 VAL A N 1
ATOM 1685 C CA . VAL A 1 228 ? -2.808 18.442 -2.995 1.00 71.69 228 VAL A CA 1
ATOM 1686 C C . VAL A 1 228 ? -3.534 19.534 -2.220 1.00 71.69 228 VAL A C 1
ATOM 1688 O O . VAL A 1 228 ? -3.348 19.683 -1.016 1.00 71.69 228 VAL A O 1
ATOM 1691 N N . ASN A 1 229 ? -4.386 20.275 -2.939 1.00 61.84 229 ASN A N 1
ATOM 1692 C CA . ASN A 1 229 ? -5.137 21.461 -2.499 1.00 61.84 229 ASN A CA 1
ATOM 1693 C C . ASN A 1 229 ? -4.329 22.785 -2.440 1.00 61.84 229 ASN A C 1
ATOM 1695 O O . ASN A 1 229 ? -3.120 22.802 -2.227 1.00 61.84 229 ASN A O 1
ATOM 1699 N N . THR A 1 230 ? -5.020 23.910 -2.664 1.00 50.62 230 THR A N 1
ATOM 1700 C CA . THR A 1 230 ? -4.471 25.281 -2.736 1.00 50.62 230 THR A CA 1
ATOM 1701 C C . THR A 1 230 ? -4.529 26.051 -1.413 1.00 50.62 230 THR A C 1
ATOM 1703 O O . THR A 1 230 ? -4.136 27.216 -1.382 1.00 50.62 230 THR A O 1
ATOM 1706 N N . ASP A 1 231 ? -5.050 25.453 -0.339 1.00 50.88 231 ASP A N 1
ATOM 1707 C CA . ASP A 1 231 ? -5.207 26.123 0.957 1.00 50.88 231 ASP A CA 1
ATOM 1708 C C . ASP A 1 231 ? -4.014 25.879 1.907 1.00 50.88 231 ASP A C 1
ATOM 1710 O O . ASP A 1 231 ? -3.250 24.931 1.730 1.00 50.88 231 ASP A O 1
ATOM 1714 N N . LEU A 1 232 ? -3.855 26.759 2.903 1.00 43.19 232 LEU A N 1
ATOM 1715 C CA . LEU A 1 232 ? -2.647 27.128 3.683 1.00 43.19 232 LEU A CA 1
ATOM 1716 C C . LEU A 1 232 ? -1.846 26.020 4.415 1.00 43.19 232 LEU A C 1
ATOM 1718 O O . LEU A 1 232 ? -0.917 26.323 5.165 1.00 43.19 232 LEU A O 1
ATOM 1722 N N . ARG A 1 233 ? -2.148 24.743 4.197 1.00 54.00 233 ARG A N 1
ATOM 1723 C CA . ARG A 1 233 ? -1.318 23.595 4.585 1.00 54.00 233 ARG A CA 1
ATOM 1724 C C . ARG A 1 233 ? -1.158 22.711 3.357 1.00 54.00 233 ARG A C 1
ATOM 1726 O O . ARG A 1 233 ? -1.858 21.713 3.230 1.00 54.00 233 ARG A O 1
ATOM 1733 N N . VAL A 1 234 ? -0.299 23.120 2.422 1.00 62.72 234 VAL A N 1
ATOM 1734 C CA . VAL A 1 234 ? -0.054 22.332 1.208 1.00 62.72 234 VAL A CA 1
ATOM 1735 C C . VAL A 1 234 ? 0.546 21.000 1.642 1.00 62.72 234 VAL A C 1
ATOM 1737 O O . VAL A 1 234 ? 1.717 20.922 2.006 1.00 62.72 234 VAL A O 1
ATOM 1740 N N . ARG A 1 235 ? -0.299 19.973 1.667 1.00 73.75 235 ARG A N 1
ATOM 1741 C CA . ARG A 1 235 ? 0.111 18.586 1.823 1.00 73.75 235 ARG A CA 1
ATOM 1742 C C . ARG A 1 235 ? 0.612 18.100 0.472 1.00 73.75 235 ARG A C 1
ATOM 1744 O O . ARG A 1 235 ? 0.116 18.552 -0.564 1.00 73.75 235 ARG A O 1
ATOM 1751 N N . PHE A 1 236 ? 1.592 17.211 0.477 1.00 86.06 236 PHE A N 1
ATOM 1752 C CA . PHE A 1 236 ? 2.094 16.621 -0.751 1.00 86.06 236 PHE A CA 1
ATOM 1753 C C . PHE A 1 236 ? 1.806 15.132 -0.759 1.00 86.06 236 PHE A C 1
ATOM 1755 O O . PHE A 1 236 ? 2.143 14.436 0.194 1.00 86.06 236 PHE A O 1
ATOM 1762 N N . ASP A 1 237 ? 1.238 14.646 -1.853 1.00 85.94 237 ASP A N 1
ATOM 1763 C CA . ASP A 1 237 ? 1.009 13.220 -2.044 1.00 85.94 237 ASP A CA 1
ATOM 1764 C C . ASP A 1 237 ? 2.189 12.635 -2.825 1.00 85.94 237 ASP A C 1
ATOM 1766 O O . ASP A 1 237 ? 2.746 13.285 -3.723 1.00 85.94 237 ASP A O 1
ATOM 1770 N N . ALA A 1 238 ? 2.591 11.411 -2.475 1.00 86.88 238 ALA A N 1
ATOM 1771 C CA . ALA A 1 238 ? 3.530 10.646 -3.284 1.00 86.88 238 ALA A CA 1
ATOM 1772 C C . ALA A 1 238 ? 2.880 10.275 -4.619 1.00 86.88 238 ALA A C 1
ATOM 1774 O O . ALA A 1 238 ? 1.711 9.903 -4.680 1.00 86.88 238 ALA A O 1
ATOM 1775 N N . ARG A 1 239 ? 3.661 10.345 -5.693 1.00 84.44 239 ARG A N 1
ATOM 1776 C CA . ARG A 1 239 ? 3.290 9.805 -7.001 1.00 84.44 239 ARG A CA 1
ATOM 1777 C C . ARG A 1 239 ? 3.623 8.318 -7.053 1.00 84.44 239 ARG A C 1
ATOM 1779 O O . ARG A 1 239 ? 4.598 7.886 -6.438 1.00 84.44 239 ARG A O 1
ATOM 1786 N N . ASP A 1 240 ? 2.911 7.567 -7.888 1.00 83.25 240 ASP A N 1
ATOM 1787 C CA . ASP A 1 240 ? 3.174 6.135 -8.112 1.00 83.25 240 ASP A CA 1
ATOM 1788 C C . ASP A 1 240 ? 4.616 5.845 -8.556 1.00 83.25 240 ASP A C 1
ATOM 1790 O O . ASP A 1 240 ? 5.162 4.782 -8.260 1.00 83.25 240 ASP A O 1
ATOM 1794 N N . GLU A 1 241 ? 5.266 6.805 -9.220 1.00 85.94 241 GLU A N 1
ATOM 1795 C CA . GLU A 1 241 ? 6.668 6.689 -9.628 1.00 85.94 241 GLU A CA 1
ATOM 1796 C C . GLU A 1 241 ? 7.619 6.539 -8.425 1.00 85.94 241 GLU A C 1
ATOM 1798 O O . GLU A 1 241 ? 8.587 5.786 -8.519 1.00 85.94 241 GLU A O 1
ATOM 1803 N N . LEU A 1 242 ? 7.321 7.178 -7.280 1.00 92.19 242 LEU A N 1
ATOM 1804 C CA . LEU A 1 242 ? 8.086 7.004 -6.036 1.00 92.19 242 LEU A CA 1
ATOM 1805 C C . LEU A 1 242 ? 8.042 5.546 -5.595 1.00 92.19 242 LEU A C 1
ATOM 1807 O O . LEU A 1 242 ? 9.078 4.949 -5.308 1.00 92.19 242 LEU A O 1
ATOM 1811 N N . ILE A 1 243 ? 6.831 4.988 -5.561 1.00 91.69 243 ILE A N 1
ATOM 1812 C CA . ILE A 1 243 ? 6.559 3.623 -5.113 1.00 91.69 243 ILE A CA 1
ATOM 1813 C C . ILE A 1 243 ? 7.283 2.636 -6.023 1.00 91.69 243 ILE A C 1
ATOM 1815 O O . ILE A 1 243 ? 8.045 1.790 -5.555 1.00 91.69 243 ILE A O 1
ATOM 1819 N N . ALA A 1 244 ? 7.120 2.796 -7.335 1.00 87.88 244 ALA A N 1
ATOM 1820 C CA . ALA A 1 244 ? 7.736 1.918 -8.311 1.00 87.88 244 ALA A CA 1
ATOM 1821 C C . ALA A 1 244 ? 9.275 1.976 -8.250 1.00 87.88 244 ALA A C 1
ATOM 1823 O O . ALA A 1 244 ? 9.940 0.942 -8.365 1.00 87.88 244 ALA A O 1
ATOM 1824 N N . ASP A 1 245 ? 9.890 3.162 -8.150 1.00 90.00 245 ASP A N 1
ATOM 1825 C CA . ASP A 1 245 ? 11.358 3.297 -8.095 1.00 90.00 245 ASP A CA 1
ATOM 1826 C C . ASP A 1 245 ? 11.913 2.759 -6.768 1.00 90.00 245 ASP A C 1
ATOM 1828 O O . ASP A 1 245 ? 12.923 2.049 -6.770 1.00 90.00 245 ASP A O 1
ATOM 1832 N N . ALA A 1 246 ? 11.227 3.011 -5.651 1.00 94.75 246 ALA A N 1
ATOM 1833 C CA . ALA A 1 246 ? 11.617 2.499 -4.343 1.00 94.75 246 ALA A CA 1
ATOM 1834 C C . ALA A 1 246 ? 11.538 0.967 -4.272 1.00 94.75 246 ALA A C 1
ATOM 1836 O O . ALA A 1 246 ? 12.509 0.336 -3.857 1.00 94.75 246 ALA A O 1
ATOM 1837 N N . MET A 1 247 ? 10.441 0.351 -4.731 1.00 91.19 247 MET A N 1
ATOM 1838 C CA . MET A 1 247 ? 10.311 -1.116 -4.768 1.00 91.19 247 MET A CA 1
ATOM 1839 C C . MET A 1 247 ? 11.385 -1.763 -5.641 1.00 91.19 247 MET A C 1
ATOM 1841 O O . MET A 1 247 ? 11.978 -2.771 -5.259 1.00 91.19 247 MET A O 1
ATOM 1845 N N . TRP A 1 248 ? 11.669 -1.159 -6.795 1.00 87.69 248 TRP A N 1
ATOM 1846 C CA . TRP A 1 248 ? 12.700 -1.642 -7.707 1.00 87.69 248 TRP A CA 1
ATOM 1847 C C . TRP A 1 248 ? 14.099 -1.645 -7.091 1.00 87.69 248 TRP A C 1
ATOM 1849 O O . TRP A 1 248 ? 14.887 -2.549 -7.349 1.00 87.69 248 TRP A O 1
ATOM 1859 N N . LEU A 1 249 ? 14.436 -0.643 -6.285 1.00 91.50 249 LEU A N 1
ATOM 1860 C CA . LEU A 1 249 ? 15.724 -0.620 -5.596 1.00 91.50 249 LEU A CA 1
ATOM 1861 C C . LEU A 1 249 ? 15.728 -1.565 -4.386 1.00 91.50 249 LEU A C 1
ATOM 1863 O O . LEU A 1 249 ? 16.713 -2.273 -4.174 1.00 91.50 249 LEU A O 1
ATOM 1867 N N . ALA A 1 250 ? 14.617 -1.620 -3.646 1.00 94.44 250 ALA A N 1
ATOM 1868 C CA . ALA A 1 250 ? 14.478 -2.402 -2.420 1.00 94.44 250 ALA A CA 1
ATOM 1869 C C . ALA A 1 250 ? 14.475 -3.917 -2.654 1.00 94.44 250 ALA A C 1
ATOM 1871 O O . ALA A 1 250 ? 14.814 -4.675 -1.751 1.00 94.44 250 ALA A O 1
ATOM 1872 N N . GLN A 1 251 ? 14.143 -4.382 -3.861 1.00 89.25 251 GLN A N 1
ATOM 1873 C CA . GLN A 1 251 ? 14.117 -5.815 -4.189 1.00 89.25 251 GLN A CA 1
ATOM 1874 C C . GLN A 1 251 ? 15.491 -6.509 -4.091 1.00 89.25 251 GLN A C 1
ATOM 1876 O O . GLN A 1 251 ? 15.562 -7.730 -4.168 1.00 89.25 251 GLN A O 1
ATOM 1881 N N . ASN A 1 252 ? 16.582 -5.744 -3.954 1.00 88.25 252 ASN A N 1
ATOM 1882 C CA . ASN A 1 252 ? 17.906 -6.300 -3.666 1.00 88.25 252 ASN A CA 1
ATOM 1883 C C . ASN A 1 252 ? 18.023 -6.811 -2.220 1.00 88.25 252 ASN A C 1
ATOM 1885 O O . ASN A 1 252 ? 18.816 -7.713 -1.964 1.00 88.25 252 ASN A O 1
ATOM 1889 N N . ASP A 1 253 ? 17.227 -6.251 -1.305 1.00 93.62 253 ASP A N 1
ATOM 1890 C CA . ASP A 1 253 ? 17.239 -6.579 0.125 1.00 93.62 253 ASP A CA 1
ATOM 1891 C C . ASP A 1 253 ? 15.950 -7.288 0.574 1.00 93.62 253 ASP A C 1
ATOM 1893 O O . ASP A 1 253 ? 15.946 -7.993 1.584 1.00 93.62 253 ASP A O 1
ATOM 1897 N N . ILE A 1 254 ? 14.847 -7.102 -0.163 1.00 93.19 254 ILE A N 1
ATOM 1898 C CA . ILE A 1 254 ? 13.510 -7.588 0.192 1.00 93.19 254 ILE A CA 1
ATOM 1899 C C . ILE A 1 254 ? 13.001 -8.577 -0.854 1.00 93.19 254 ILE A C 1
ATOM 1901 O O . ILE A 1 254 ? 12.870 -8.256 -2.039 1.00 93.19 254 ILE A O 1
ATOM 1905 N N . ASP A 1 255 ? 12.612 -9.762 -0.387 1.00 89.88 255 ASP A N 1
ATOM 1906 C CA . ASP A 1 255 ? 11.855 -10.711 -1.191 1.00 89.88 255 ASP A CA 1
ATOM 1907 C C . ASP A 1 255 ? 10.351 -10.386 -1.147 1.00 89.88 255 ASP A C 1
ATOM 1909 O O . ASP A 1 255 ? 9.631 -10.737 -0.215 1.00 89.88 255 ASP A O 1
ATOM 1913 N N . PHE A 1 256 ? 9.862 -9.719 -2.190 1.00 87.62 256 PHE A N 1
ATOM 1914 C CA . PHE A 1 256 ? 8.461 -9.325 -2.324 1.00 87.62 256 PHE A CA 1
ATOM 1915 C C . PHE A 1 256 ? 7.491 -10.475 -2.637 1.00 87.62 256 PHE A C 1
ATOM 1917 O O . PHE A 1 256 ? 6.275 -10.233 -2.659 1.00 87.62 256 PHE A O 1
ATOM 1924 N N . THR A 1 257 ? 7.962 -11.709 -2.866 1.00 82.38 257 THR A N 1
ATOM 1925 C CA . THR A 1 257 ? 7.049 -12.861 -3.010 1.00 82.38 257 THR A CA 1
ATOM 1926 C C . THR A 1 257 ? 6.174 -13.037 -1.780 1.00 82.38 257 THR A C 1
ATOM 1928 O O . THR A 1 257 ? 4.954 -13.210 -1.894 1.00 82.38 257 THR A O 1
ATOM 1931 N N . ASP A 1 258 ? 6.792 -12.838 -0.624 1.00 84.06 258 ASP A N 1
ATOM 1932 C CA . ASP A 1 258 ? 6.223 -13.028 0.696 1.00 84.06 258 ASP A CA 1
ATOM 1933 C C . ASP A 1 258 ? 5.812 -11.721 1.388 1.00 84.06 258 ASP A C 1
ATOM 1935 O O . ASP A 1 258 ? 5.527 -11.711 2.580 1.00 84.06 258 ASP A O 1
ATOM 1939 N N . VAL A 1 259 ? 5.729 -10.612 0.654 1.00 91.25 259 VAL A N 1
ATOM 1940 C CA . VAL A 1 259 ? 5.235 -9.338 1.192 1.00 91.25 259 VAL A CA 1
ATOM 1941 C C . VAL A 1 259 ? 3.748 -9.187 0.883 1.00 91.25 259 VAL A C 1
ATOM 1943 O O . VAL A 1 259 ? 3.309 -9.404 -0.254 1.00 91.25 259 VAL A O 1
ATOM 1946 N N . ASP A 1 260 ? 2.977 -8.794 1.896 1.00 89.81 260 ASP A N 1
ATOM 1947 C CA . ASP A 1 260 ? 1.541 -8.524 1.792 1.00 89.81 260 ASP A CA 1
ATOM 1948 C C . ASP A 1 260 ? 1.242 -7.016 1.806 1.00 89.81 260 ASP A C 1
ATOM 1950 O O . ASP A 1 260 ? 0.269 -6.599 1.186 1.00 89.81 260 ASP A O 1
ATOM 1954 N N . ILE A 1 261 ? 2.077 -6.201 2.469 1.00 92.62 261 ILE A N 1
ATOM 1955 C CA . ILE A 1 261 ? 1.975 -4.729 2.523 1.00 92.62 261 ILE A CA 1
ATOM 1956 C C . ILE A 1 261 ? 3.385 -4.118 2.454 1.00 92.62 261 ILE A C 1
ATOM 1958 O O . ILE A 1 261 ? 4.293 -4.599 3.132 1.00 92.62 261 ILE A O 1
ATOM 1962 N N . ALA A 1 262 ? 3.582 -3.039 1.692 1.00 95.81 262 ALA A N 1
ATOM 1963 C CA . ALA A 1 262 ? 4.817 -2.244 1.743 1.00 95.81 262 ALA A CA 1
ATOM 1964 C C . ALA A 1 262 ? 4.586 -0.876 2.396 1.00 95.81 262 ALA A C 1
ATOM 1966 O O . ALA A 1 262 ? 3.669 -0.154 2.021 1.00 95.81 262 ALA A O 1
ATOM 1967 N N . VAL A 1 263 ? 5.439 -0.497 3.343 1.00 98.31 263 VAL A N 1
ATOM 1968 C CA . VAL A 1 263 ? 5.431 0.829 3.971 1.00 98.31 263 VAL A CA 1
ATOM 1969 C C . VAL A 1 263 ? 6.654 1.600 3.493 1.00 98.31 263 VAL A C 1
ATOM 1971 O O . VAL A 1 263 ? 7.785 1.183 3.731 1.00 98.31 263 VAL A O 1
ATOM 1974 N N . PHE A 1 264 ? 6.430 2.737 2.848 1.00 98.50 264 PHE A N 1
ATOM 1975 C CA . PHE A 1 264 ? 7.460 3.645 2.362 1.00 98.50 264 PHE A CA 1
ATOM 1976 C C . PHE A 1 264 ? 7.614 4.801 3.339 1.00 98.50 264 PHE A C 1
ATOM 1978 O O . PHE A 1 264 ? 6.707 5.615 3.497 1.00 98.50 264 PHE A O 1
ATOM 1985 N N . VAL A 1 265 ? 8.768 4.890 3.988 1.00 98.38 265 VAL A N 1
ATOM 1986 C CA . VAL A 1 265 ? 9.097 5.984 4.902 1.00 98.38 265 VAL A CA 1
ATOM 1987 C C . VAL A 1 265 ? 9.975 6.980 4.159 1.00 98.38 265 VAL A C 1
ATOM 1989 O O . VAL A 1 265 ? 11.140 6.696 3.889 1.00 98.38 265 VAL A O 1
ATOM 1992 N N . VAL A 1 266 ? 9.416 8.128 3.791 1.00 97.94 266 VAL A N 1
ATOM 1993 C CA . VAL A 1 266 ? 10.033 9.074 2.853 1.00 97.94 266 VAL A CA 1
ATOM 1994 C C . VAL A 1 266 ? 10.680 10.230 3.605 1.00 97.94 266 VAL A C 1
ATOM 1996 O O . VAL A 1 266 ? 10.021 10.907 4.394 1.00 97.94 266 VAL A O 1
ATOM 1999 N N . ALA A 1 267 ? 11.967 10.464 3.349 1.00 96.38 267 ALA A N 1
ATOM 2000 C CA . ALA A 1 267 ? 12.684 11.623 3.864 1.00 96.38 267 ALA A CA 1
ATOM 2001 C C . ALA A 1 267 ? 12.117 12.925 3.287 1.00 96.38 267 ALA A C 1
ATOM 2003 O O . ALA A 1 267 ? 11.909 13.039 2.074 1.00 96.38 267 ALA A O 1
ATOM 2004 N N . SER A 1 268 ? 11.919 13.918 4.149 1.00 92.56 268 SER A N 1
ATOM 2005 C CA . SER A 1 268 ? 11.385 15.218 3.749 1.00 92.56 268 SER A CA 1
ATOM 2006 C C . SER A 1 268 ? 12.510 16.243 3.557 1.00 92.56 268 SER A C 1
ATOM 2008 O O . SER A 1 268 ? 13.425 16.318 4.388 1.00 92.56 268 SER A O 1
ATOM 2010 N N . PRO A 1 269 ? 12.450 17.109 2.527 1.00 90.38 269 PRO A N 1
ATOM 2011 C CA . PRO A 1 269 ? 13.362 18.238 2.409 1.00 90.38 269 PRO A CA 1
ATOM 2012 C C . PRO A 1 269 ? 13.338 19.093 3.677 1.00 90.38 269 PRO A C 1
ATOM 2014 O O . PRO A 1 269 ? 12.276 19.400 4.215 1.00 90.38 269 PRO A O 1
ATOM 2017 N N . SER A 1 270 ? 14.515 19.491 4.167 1.00 86.06 270 SER A N 1
ATOM 2018 C CA . SER A 1 270 ? 14.649 20.322 5.377 1.00 86.06 270 SER A CA 1
ATOM 2019 C C . SER A 1 270 ? 13.904 19.771 6.609 1.00 86.06 270 SER A C 1
ATOM 2021 O O . SER A 1 270 ? 13.446 20.545 7.451 1.00 86.06 270 SER A O 1
ATOM 2023 N N . GLY A 1 271 ? 13.741 18.446 6.711 1.00 84.25 271 GLY A N 1
ATOM 2024 C CA . GLY A 1 271 ? 13.003 17.803 7.802 1.00 84.25 271 GLY A CA 1
ATOM 2025 C C . GLY A 1 271 ? 11.508 18.142 7.821 1.00 84.25 271 GLY A C 1
ATOM 2026 O O . GLY A 1 271 ? 10.897 18.183 8.886 1.00 84.25 271 GLY A O 1
ATOM 2027 N N . GLY A 1 272 ? 10.932 18.473 6.662 1.00 84.88 272 GLY A N 1
ATOM 2028 C CA . GLY A 1 272 ? 9.528 18.853 6.512 1.00 84.88 272 GLY A CA 1
ATOM 2029 C C . GLY A 1 272 ? 9.226 20.316 6.844 1.00 84.88 272 GLY A C 1
ATOM 2030 O O . GLY A 1 272 ? 8.085 20.763 6.699 1.00 84.88 272 GLY A O 1
ATOM 2031 N N . ALA A 1 273 ? 10.233 21.097 7.242 1.00 81.94 273 ALA A N 1
ATOM 2032 C CA . ALA A 1 273 ? 10.087 22.533 7.441 1.00 81.94 273 ALA A CA 1
ATOM 2033 C C . ALA A 1 273 ? 9.749 23.254 6.119 1.00 81.94 273 ALA A C 1
ATOM 2035 O O . ALA A 1 273 ? 10.169 22.824 5.042 1.00 81.94 273 ALA A O 1
ATOM 2036 N N . PRO A 1 274 ? 9.006 24.373 6.169 1.00 76.69 274 PRO A N 1
ATOM 2037 C CA . PRO A 1 274 ? 8.740 25.159 4.974 1.00 76.69 274 PRO A CA 1
ATOM 2038 C C . PRO A 1 274 ? 10.014 25.844 4.461 1.00 76.69 274 PRO A C 1
ATOM 2040 O O . PRO A 1 274 ? 10.853 26.283 5.246 1.00 76.69 274 PRO A O 1
ATOM 2043 N N . VAL A 1 275 ? 10.117 26.021 3.138 1.00 75.38 275 VAL A N 1
ATOM 2044 C CA . VAL A 1 275 ? 11.261 26.706 2.488 1.00 75.38 275 VAL A CA 1
ATOM 2045 C C . VAL A 1 275 ? 11.405 28.157 2.957 1.00 75.38 275 VAL A C 1
ATOM 2047 O O . VAL A 1 275 ? 12.508 28.691 3.020 1.00 75.38 275 VAL A O 1
ATOM 2050 N N . MET A 1 276 ? 10.283 28.804 3.281 1.00 76.25 276 MET A N 1
ATOM 2051 C CA . MET A 1 276 ? 10.221 30.186 3.753 1.00 76.25 276 MET A CA 1
ATOM 2052 C C . MET A 1 276 ? 9.305 30.283 4.981 1.00 76.25 276 MET A C 1
ATOM 2054 O O . MET A 1 276 ? 8.332 29.528 5.065 1.00 76.25 276 MET A O 1
ATOM 2058 N N . PRO A 1 277 ? 9.547 31.226 5.913 1.00 74.88 277 PRO A N 1
ATOM 2059 C CA . PRO A 1 277 ? 8.664 31.441 7.058 1.00 74.88 277 PRO A CA 1
ATOM 2060 C C . PRO A 1 277 ? 7.208 31.664 6.625 1.00 74.88 277 PRO A C 1
ATOM 2062 O O . PRO A 1 277 ? 6.930 32.541 5.810 1.00 74.88 277 PRO A O 1
ATOM 2065 N N . GLY A 1 278 ? 6.284 30.865 7.167 1.00 70.38 278 GLY A N 1
ATOM 2066 C CA . GLY A 1 278 ? 4.856 30.915 6.824 1.00 70.38 278 GLY A CA 1
ATOM 2067 C C . GLY A 1 278 ? 4.470 30.227 5.507 1.00 70.38 278 GLY A C 1
ATOM 2068 O O . GLY A 1 278 ? 3.298 30.254 5.145 1.00 70.38 278 GLY A O 1
ATOM 2069 N N . GLY A 1 279 ? 5.424 29.618 4.794 1.00 68.88 279 GLY A N 1
ATOM 2070 C CA . GLY A 1 279 ? 5.151 28.763 3.637 1.00 68.88 279 GLY A CA 1
ATOM 2071 C C . GLY A 1 279 ? 4.624 27.377 4.034 1.00 68.88 279 GLY A C 1
ATOM 2072 O O . GLY A 1 279 ? 4.601 27.040 5.221 1.00 68.88 279 GLY A O 1
ATOM 2073 N N . PRO A 1 280 ? 4.215 26.552 3.054 1.00 72.56 280 PRO A N 1
ATOM 2074 C CA . PRO A 1 280 ? 3.791 25.190 3.334 1.00 72.56 280 PRO A CA 1
ATOM 2075 C C . PRO A 1 280 ? 4.958 24.311 3.775 1.00 72.56 280 PRO A C 1
ATOM 2077 O O . PRO A 1 280 ? 6.061 24.407 3.233 1.00 72.56 280 PRO A O 1
ATOM 2080 N N . GLN A 1 281 ? 4.685 23.432 4.736 1.00 79.69 281 GLN A N 1
ATOM 2081 C CA . GLN A 1 281 ? 5.593 22.354 5.112 1.00 79.69 281 GLN A CA 1
ATOM 2082 C C . GLN A 1 281 ? 5.834 21.426 3.909 1.00 79.69 281 GLN A C 1
ATOM 2084 O O . GLN A 1 281 ? 4.936 21.207 3.097 1.00 79.69 281 GLN A O 1
ATOM 2089 N N . GLN A 1 282 ? 7.051 20.903 3.775 1.00 86.31 282 GLN A N 1
ATOM 2090 C CA . GLN A 1 282 ? 7.456 20.079 2.632 1.00 86.31 282 GLN A CA 1
ATOM 2091 C C . GLN A 1 282 ? 7.638 18.628 3.050 1.00 86.31 282 GLN A C 1
ATOM 2093 O O . GLN A 1 282 ? 8.757 18.180 3.253 1.00 86.31 282 GLN A O 1
ATOM 2098 N N . PHE A 1 283 ? 6.542 17.896 3.192 1.00 88.94 283 PHE A N 1
ATOM 2099 C CA . PHE A 1 283 ? 6.575 16.483 3.554 1.00 88.94 283 PHE A CA 1
ATOM 2100 C C . PHE A 1 283 ? 5.474 15.728 2.826 1.00 88.94 283 PHE A C 1
ATOM 2102 O O . PHE A 1 283 ? 4.489 16.321 2.377 1.00 88.94 283 PHE A O 1
ATOM 2109 N N . THR A 1 284 ? 5.651 14.416 2.711 1.00 89.94 284 THR A N 1
ATOM 2110 C CA . THR A 1 284 ? 4.630 13.552 2.127 1.00 89.94 284 THR A CA 1
ATOM 2111 C C . THR A 1 284 ? 3.581 13.223 3.179 1.00 89.94 284 THR A C 1
ATOM 2113 O O . THR A 1 284 ? 3.917 12.710 4.245 1.00 89.94 284 THR A O 1
ATOM 2116 N N . TRP A 1 285 ? 2.319 13.538 2.901 1.00 89.19 285 TRP A N 1
ATOM 2117 C CA . TRP A 1 285 ? 1.223 13.216 3.809 1.00 89.19 285 TRP A CA 1
ATOM 2118 C C . TRP A 1 285 ? 1.063 11.693 3.926 1.00 89.19 285 TRP A C 1
ATOM 2120 O O . TRP A 1 285 ? 1.215 11.008 2.911 1.00 89.19 285 TRP A O 1
ATOM 2130 N N . PRO A 1 286 ? 0.778 11.158 5.129 1.00 92.12 286 PRO A N 1
ATOM 2131 C CA . PRO A 1 286 ? 0.407 9.760 5.282 1.00 92.12 286 PRO A CA 1
ATOM 2132 C C . PRO A 1 286 ? -0.733 9.377 4.341 1.00 92.12 286 PRO A C 1
ATOM 2134 O O . PRO A 1 286 ? -1.736 10.083 4.263 1.00 92.12 286 PRO A O 1
ATOM 2137 N N . ILE A 1 287 ? -0.542 8.308 3.577 1.00 88.38 287 ILE A N 1
ATOM 2138 C CA . ILE A 1 287 ? -1.551 7.822 2.638 1.00 88.38 287 ILE A CA 1
ATOM 2139 C C . ILE A 1 287 ? -1.346 6.339 2.377 1.00 88.38 287 ILE A C 1
ATOM 2141 O O . ILE A 1 287 ? -0.217 5.869 2.220 1.00 88.38 287 ILE A O 1
ATOM 2145 N N . ALA A 1 288 ? -2.446 5.617 2.250 1.00 87.44 288 ALA A N 1
ATOM 2146 C CA . ALA A 1 288 ? -2.466 4.244 1.797 1.00 87.44 288 ALA A CA 1
ATOM 2147 C C . ALA A 1 288 ? -3.167 4.107 0.446 1.00 87.44 288 ALA A C 1
ATOM 2149 O O . ALA A 1 288 ? -4.163 4.769 0.152 1.00 87.44 288 ALA A O 1
ATOM 2150 N N . SER A 1 289 ? -2.657 3.205 -0.379 1.00 84.44 289 SER A N 1
ATOM 2151 C CA . SER A 1 289 ? -3.265 2.830 -1.651 1.00 84.44 289 SER A CA 1
ATOM 2152 C C . SER A 1 289 ? -2.734 1.451 -2.046 1.00 84.44 289 SER A C 1
ATOM 2154 O O . SER A 1 289 ? -2.383 0.627 -1.201 1.00 84.44 289 SER A O 1
ATOM 2156 N N . GLY A 1 290 ? -2.682 1.165 -3.333 1.00 81.44 290 GLY A N 1
ATOM 2157 C CA . GLY A 1 290 ? -1.987 0.017 -3.869 1.00 81.44 290 GLY A CA 1
ATOM 2158 C C . GLY A 1 290 ? -1.761 0.188 -5.353 1.00 81.44 290 GLY A C 1
ATOM 2159 O O . GLY A 1 290 ? -2.206 1.148 -5.978 1.00 81.44 290 GLY A O 1
ATOM 2160 N N . GLY A 1 291 ? -1.055 -0.768 -5.921 1.00 75.81 291 GLY A N 1
ATOM 2161 C CA . GLY A 1 291 ? -0.805 -0.800 -7.346 1.00 75.81 291 GLY A CA 1
ATOM 2162 C C . GLY A 1 291 ? -0.231 -2.139 -7.744 1.00 75.81 291 GLY A C 1
ATOM 2163 O O . GLY A 1 291 ? 0.054 -2.991 -6.898 1.00 75.81 291 GLY A O 1
ATOM 2164 N N . THR A 1 292 ? -0.063 -2.326 -9.045 1.00 78.62 292 THR A N 1
ATOM 2165 C CA . THR A 1 292 ? 0.647 -3.483 -9.572 1.00 78.62 292 THR A CA 1
ATOM 2166 C C . THR A 1 292 ? 2.001 -3.051 -10.093 1.00 78.62 292 THR A C 1
ATOM 2168 O O . THR A 1 292 ? 2.096 -2.228 -11.000 1.00 78.62 292 THR A O 1
ATOM 2171 N N . TYR A 1 293 ? 3.042 -3.663 -9.543 1.00 80.31 293 TYR A N 1
ATOM 2172 C CA . TYR A 1 293 ? 4.424 -3.324 -9.830 1.00 80.31 293 TYR A CA 1
ATOM 2173 C C . TYR A 1 293 ? 5.146 -4.507 -10.444 1.00 80.31 293 TYR A C 1
ATOM 2175 O O . TYR A 1 293 ? 4.896 -5.668 -10.110 1.00 80.31 293 TYR A O 1
ATOM 2183 N N . GLN A 1 294 ? 6.062 -4.197 -11.347 1.00 79.00 294 GLN A N 1
ATOM 2184 C CA . GLN A 1 294 ? 6.908 -5.184 -11.980 1.00 79.00 294 GLN A CA 1
ATOM 2185 C C . GLN A 1 294 ? 8.213 -5.317 -11.197 1.00 79.00 294 GLN A C 1
ATOM 2187 O O . GLN A 1 294 ? 8.928 -4.331 -11.014 1.00 79.00 294 GLN A O 1
ATOM 2192 N N . LEU A 1 295 ? 8.524 -6.530 -10.741 1.00 76.44 295 LEU A N 1
ATOM 2193 C CA . LEU A 1 295 ? 9.678 -6.795 -9.880 1.00 76.44 295 LEU A CA 1
ATOM 2194 C C . LEU A 1 295 ? 10.654 -7.781 -10.529 1.00 76.44 295 LEU A C 1
ATOM 2196 O O . LEU A 1 295 ? 10.261 -8.695 -11.258 1.00 76.44 295 LEU A O 1
ATOM 2200 N N . ASN A 1 296 ? 11.940 -7.602 -10.235 1.00 70.62 296 ASN A N 1
ATOM 2201 C CA . ASN A 1 296 ? 13.027 -8.522 -10.558 1.00 70.62 296 ASN A CA 1
ATOM 2202 C C . ASN A 1 296 ? 13.051 -9.665 -9.536 1.00 70.62 296 ASN A C 1
ATOM 2204 O O . ASN A 1 296 ? 13.908 -9.740 -8.661 1.00 70.62 296 ASN A O 1
ATOM 2208 N N . GLN A 1 297 ? 12.047 -10.523 -9.615 1.00 64.12 297 GLN A N 1
ATOM 2209 C CA . GLN A 1 297 ? 11.914 -11.702 -8.770 1.00 64.12 297 GLN A CA 1
ATOM 2210 C C . GLN A 1 297 ? 12.274 -12.952 -9.584 1.00 64.12 297 GLN A C 1
ATOM 2212 O O . GLN A 1 297 ? 12.052 -12.964 -10.803 1.00 64.12 297 GLN A O 1
ATOM 2217 N N . PRO A 1 298 ? 12.864 -13.993 -8.958 1.00 54.50 298 PRO A N 1
ATOM 2218 C CA . PRO A 1 298 ? 13.238 -15.207 -9.662 1.00 54.50 298 PRO A CA 1
ATOM 2219 C C . PRO A 1 298 ? 12.018 -15.774 -10.380 1.00 54.50 298 PRO A C 1
ATOM 2221 O O . PRO A 1 298 ? 10.946 -15.949 -9.802 1.00 54.50 298 PRO A O 1
ATOM 2224 N N . GLN A 1 299 ? 12.196 -16.024 -11.675 1.00 56.91 299 GLN A N 1
ATOM 2225 C CA . GLN A 1 299 ? 11.141 -16.544 -12.527 1.00 56.91 299 GLN A CA 1
ATOM 2226 C C . GLN A 1 299 ? 10.557 -17.822 -11.901 1.00 56.91 299 GLN A C 1
ATOM 2228 O O . GLN A 1 299 ? 11.332 -18.704 -11.506 1.00 56.91 299 GLN A O 1
ATOM 2233 N N . PRO A 1 300 ? 9.222 -17.976 -11.826 1.00 54.44 300 PRO A N 1
ATOM 2234 C CA . PRO A 1 300 ? 8.644 -19.236 -11.393 1.00 54.44 300 PRO A CA 1
ATOM 2235 C C . PRO A 1 300 ? 9.160 -20.359 -12.296 1.00 54.44 300 PRO A C 1
ATOM 2237 O O . PRO A 1 300 ? 9.164 -20.242 -13.522 1.00 54.44 300 PRO A O 1
ATOM 2240 N N . THR A 1 301 ? 9.581 -21.470 -11.694 1.00 54.38 301 THR A N 1
ATOM 2241 C CA . THR A 1 301 ? 10.204 -22.603 -12.404 1.00 54.38 301 THR A CA 1
ATOM 2242 C C . THR A 1 301 ? 9.328 -23.181 -13.517 1.00 54.38 301 THR A C 1
ATOM 2244 O O . THR A 1 301 ? 9.845 -23.760 -14.469 1.00 54.38 301 THR A O 1
ATOM 2247 N N . PHE A 1 302 ? 8.008 -23.008 -13.423 1.00 51.38 302 PHE A N 1
ATOM 2248 C CA . PHE A 1 302 ? 7.039 -23.474 -14.414 1.00 51.38 302 PHE A CA 1
ATOM 2249 C C . PHE A 1 302 ? 6.773 -22.474 -15.551 1.00 51.38 302 PHE A C 1
ATOM 2251 O O . PHE A 1 302 ? 6.088 -22.831 -16.509 1.00 51.38 302 PHE A O 1
ATOM 2258 N N . ALA A 1 303 ? 7.282 -21.240 -15.466 1.00 54.47 303 ALA A N 1
ATOM 2259 C CA . ALA A 1 303 ? 7.088 -20.229 -16.500 1.00 54.47 303 ALA A CA 1
ATOM 2260 C C . ALA A 1 303 ? 8.273 -19.233 -16.580 1.00 54.47 303 ALA A C 1
ATOM 2262 O O . ALA A 1 303 ? 8.095 -18.046 -16.307 1.00 54.47 303 ALA A O 1
ATOM 2263 N N . PRO A 1 304 ? 9.476 -19.695 -16.991 1.00 51.34 304 PRO A N 1
ATOM 2264 C CA . PRO A 1 304 ? 10.723 -18.916 -17.045 1.00 51.34 304 PRO A CA 1
ATOM 2265 C C . PRO A 1 304 ? 10.779 -17.824 -18.133 1.00 51.34 304 PRO A C 1
ATOM 2267 O O . PRO A 1 304 ? 11.851 -17.321 -18.473 1.00 51.34 304 PRO A O 1
ATOM 2270 N N . TRP A 1 305 ? 9.624 -17.461 -18.687 1.00 53.19 305 TRP A N 1
ATOM 2271 C CA . TRP A 1 305 ? 9.437 -16.456 -19.732 1.00 53.19 305 TRP A CA 1
ATOM 2272 C C . TRP A 1 305 ? 8.450 -15.343 -19.329 1.00 53.19 305 TRP A C 1
ATOM 2274 O O . TRP A 1 305 ? 8.032 -14.572 -20.193 1.00 53.19 305 TRP A O 1
ATOM 2284 N N . PHE A 1 306 ? 8.069 -15.233 -18.048 1.00 57.38 306 PHE A N 1
ATOM 2285 C CA . PHE A 1 306 ? 7.148 -14.200 -17.550 1.00 57.38 306 PHE A CA 1
ATOM 2286 C C . PHE A 1 306 ? 7.757 -13.373 -16.419 1.00 57.38 306 PHE A C 1
ATOM 2288 O O . PHE A 1 306 ? 8.362 -13.899 -15.492 1.00 57.38 306 PHE A O 1
ATOM 2295 N N . TRP A 1 307 ? 7.563 -12.057 -16.457 1.00 64.56 307 TRP A N 1
ATOM 2296 C CA . TRP A 1 307 ? 7.877 -11.201 -15.310 1.00 64.56 307 TRP A CA 1
ATOM 2297 C C . TRP A 1 307 ? 6.845 -11.364 -14.223 1.00 64.56 307 TRP A C 1
ATOM 2299 O O . TRP A 1 307 ? 5.680 -11.673 -14.485 1.00 64.56 307 TRP A O 1
ATOM 2309 N N . TRP A 1 308 ? 7.281 -11.092 -13.003 1.00 66.62 308 TRP A N 1
ATOM 2310 C CA . TRP A 1 308 ? 6.393 -11.101 -11.870 1.00 66.62 308 TRP A CA 1
ATOM 2311 C C . TRP A 1 308 ? 5.756 -9.722 -11.704 1.00 66.62 308 TRP A C 1
ATOM 2313 O O . TRP A 1 308 ? 6.434 -8.733 -11.416 1.00 66.62 308 TRP A O 1
ATOM 2323 N N . TRP A 1 309 ? 4.445 -9.675 -11.926 1.00 74.00 309 TRP A N 1
ATOM 2324 C CA . TRP A 1 309 ? 3.604 -8.555 -11.534 1.00 74.00 309 TRP A CA 1
ATOM 2325 C C . TRP A 1 309 ? 3.095 -8.820 -10.128 1.00 74.00 309 TRP A C 1
ATOM 2327 O O . TRP A 1 309 ? 2.407 -9.813 -9.883 1.00 74.00 309 TRP A O 1
ATOM 2337 N N . LYS A 1 310 ? 3.427 -7.928 -9.204 1.00 76.88 310 LYS A N 1
ATOM 2338 C CA . LYS A 1 310 ? 2.944 -7.983 -7.833 1.00 76.88 310 LYS A CA 1
ATOM 2339 C C . LYS A 1 310 ? 1.962 -6.847 -7.622 1.00 76.88 310 LYS A C 1
ATOM 2341 O O . LYS A 1 310 ? 2.354 -5.684 -7.597 1.00 76.88 310 LYS A O 1
ATOM 2346 N N . SER A 1 311 ? 0.691 -7.198 -7.453 1.00 77.81 311 SER A N 1
ATOM 2347 C CA . SER A 1 311 ? -0.255 -6.293 -6.808 1.00 77.81 311 SER A CA 1
ATOM 2348 C C . SER A 1 311 ? 0.049 -6.237 -5.325 1.00 77.81 311 SER A C 1
ATOM 2350 O O . SER A 1 311 ? 0.076 -7.274 -4.656 1.00 77.81 311 SER A O 1
ATOM 2352 N N . LEU A 1 312 ? 0.314 -5.034 -4.835 1.00 81.50 312 LEU A N 1
ATOM 2353 C CA . LEU A 1 312 ? 0.680 -4.800 -3.452 1.00 81.50 312 LEU A CA 1
ATOM 2354 C C . LEU A 1 312 ? -0.030 -3.544 -2.944 1.00 81.50 312 LEU A C 1
ATOM 2356 O O . LEU A 1 312 ? 0.122 -2.483 -3.558 1.00 81.50 312 LEU A O 1
ATOM 2360 N N . PRO A 1 313 ? -0.796 -3.636 -1.845 1.00 87.12 313 PRO A N 1
ATOM 2361 C CA . PRO A 1 313 ? -1.190 -2.451 -1.117 1.00 87.12 313 PRO A CA 1
ATOM 2362 C C . PRO A 1 313 ? 0.037 -1.842 -0.437 1.00 87.12 313 PRO A C 1
ATOM 2364 O O . PRO A 1 313 ? 0.957 -2.540 0.004 1.00 87.12 313 PRO A O 1
ATOM 2367 N N . TRP A 1 314 ? 0.049 -0.528 -0.339 1.00 91.31 314 TRP A N 1
ATOM 2368 C CA . TRP A 1 314 ? 1.149 0.197 0.255 1.00 91.31 314 TRP A CA 1
ATOM 2369 C C . TRP A 1 314 ? 0.676 1.358 1.105 1.00 91.31 314 TRP A C 1
ATOM 2371 O O . TRP A 1 314 ? -0.433 1.859 0.950 1.00 91.31 314 TRP A O 1
ATOM 2381 N N . VAL A 1 315 ? 1.564 1.778 1.994 1.00 94.88 315 VAL A N 1
ATOM 2382 C CA . VAL A 1 315 ? 1.428 2.947 2.855 1.00 94.88 315 VAL A CA 1
ATOM 2383 C C . VAL A 1 315 ? 2.634 3.843 2.628 1.00 94.88 315 VAL A C 1
ATOM 2385 O O . VAL A 1 315 ? 3.756 3.352 2.546 1.00 94.88 315 VAL A O 1
ATOM 2388 N N . VAL A 1 316 ? 2.429 5.149 2.576 1.00 96.44 316 VAL A N 1
ATOM 2389 C CA . VAL A 1 316 ? 3.491 6.151 2.620 1.00 96.44 316 VAL A CA 1
ATOM 2390 C C . VAL A 1 316 ? 3.415 6.884 3.948 1.00 96.44 316 VAL A C 1
ATOM 2392 O O . VAL A 1 316 ? 2.335 7.250 4.396 1.00 96.44 316 VAL A O 1
ATOM 2395 N N . MET A 1 317 ? 4.568 7.104 4.569 1.00 96.50 317 MET A N 1
ATOM 2396 C CA . MET A 1 317 ? 4.728 7.847 5.813 1.00 96.50 317 MET A CA 1
ATOM 2397 C C . MET A 1 317 ? 5.897 8.834 5.682 1.00 96.50 317 MET A C 1
ATOM 2399 O O . MET A 1 317 ? 6.925 8.478 5.104 1.00 96.50 317 MET A O 1
ATOM 2403 N N . PRO A 1 318 ? 5.816 10.049 6.246 1.00 95.12 318 PRO A N 1
ATOM 2404 C CA . PRO A 1 318 ? 6.966 10.945 6.313 1.00 95.12 318 PRO A CA 1
ATOM 2405 C C . PRO A 1 318 ? 7.942 10.500 7.410 1.00 95.12 318 PRO A C 1
ATOM 2407 O O . PRO A 1 318 ? 7.541 10.147 8.524 1.00 95.12 318 PRO A O 1
ATOM 2410 N N . ALA A 1 319 ? 9.244 10.561 7.143 1.00 95.56 319 ALA A N 1
ATOM 2411 C CA . ALA A 1 319 ? 10.274 10.171 8.106 1.00 95.56 319 ALA A CA 1
ATOM 2412 C C . ALA A 1 319 ? 10.228 10.993 9.410 1.00 95.56 319 ALA A C 1
ATOM 2414 O O . ALA A 1 319 ? 10.551 10.483 10.483 1.00 95.56 319 ALA A O 1
ATOM 2415 N N . GLU A 1 320 ? 9.776 12.244 9.329 1.00 90.94 320 GLU A N 1
ATOM 2416 C CA . GLU A 1 320 ? 9.770 13.240 10.403 1.00 90.94 320 GLU A CA 1
ATOM 2417 C C . GLU A 1 320 ? 8.413 13.371 11.110 1.00 90.94 320 GLU A C 1
ATOM 2419 O O . GLU A 1 320 ? 8.165 14.366 11.797 1.00 90.94 320 GLU A O 1
ATOM 2424 N N . TRP A 1 321 ? 7.529 12.376 10.969 1.00 91.12 321 TRP A N 1
ATOM 2425 C CA . TRP A 1 321 ? 6.140 12.450 11.435 1.00 91.12 321 TRP A CA 1
ATOM 2426 C C . TRP A 1 321 ? 5.988 12.952 12.876 1.00 91.12 321 TRP A C 1
ATOM 2428 O O . TRP A 1 321 ? 5.187 13.843 13.134 1.00 91.12 321 TRP A O 1
ATOM 2438 N N . GLN A 1 322 ? 6.829 12.466 13.796 1.00 86.00 322 GLN A N 1
ATOM 2439 C CA . GLN A 1 322 ? 6.792 12.858 15.214 1.00 86.00 322 GLN A CA 1
ATOM 2440 C C . GLN A 1 322 ? 7.082 14.340 15.478 1.00 86.00 322 GLN A C 1
ATOM 2442 O O . GLN A 1 322 ? 6.789 14.837 16.563 1.00 86.00 322 GLN A O 1
ATOM 2447 N N . THR A 1 323 ? 7.717 15.030 14.534 1.00 85.56 323 THR A N 1
ATOM 2448 C CA . THR A 1 323 ? 7.989 16.471 14.637 1.00 85.56 323 THR A CA 1
ATOM 2449 C C . THR A 1 323 ? 6.982 17.319 13.872 1.00 85.56 323 THR A C 1
ATOM 2451 O O . THR A 1 323 ? 6.816 18.496 14.186 1.00 85.56 323 THR A O 1
ATOM 2454 N N . LEU A 1 324 ? 6.317 16.730 12.877 1.00 84.50 324 LEU A N 1
ATOM 2455 C CA . LEU A 1 324 ? 5.368 17.415 12.003 1.00 84.50 324 LEU A CA 1
ATOM 2456 C C . LEU A 1 324 ? 3.955 17.419 12.579 1.00 84.50 324 LEU A C 1
ATOM 2458 O O . LEU A 1 324 ? 3.209 18.373 12.359 1.00 84.50 324 LEU A O 1
ATOM 2462 N N . ASP A 1 325 ? 3.608 16.376 13.328 1.00 84.81 325 ASP A N 1
ATOM 2463 C CA . ASP A 1 325 ? 2.276 16.166 13.867 1.00 84.81 325 ASP A CA 1
ATOM 2464 C C . ASP A 1 325 ? 2.337 15.723 15.336 1.00 84.81 325 ASP A C 1
ATOM 2466 O O . ASP A 1 325 ? 3.322 15.146 15.798 1.00 84.81 325 ASP A O 1
ATOM 2470 N N . SER A 1 326 ? 1.282 16.013 16.097 1.00 82.44 326 SER A N 1
ATOM 2471 C CA . SER A 1 326 ? 1.171 15.571 17.490 1.00 82.44 326 SER A CA 1
ATOM 2472 C C . SER A 1 326 ? 0.769 14.099 17.611 1.00 82.44 326 SER A C 1
ATOM 2474 O O . SER A 1 326 ? 0.918 13.508 18.686 1.00 82.44 326 SER A O 1
ATOM 2476 N N . ARG A 1 327 ? 0.258 13.498 16.530 1.00 85.50 327 ARG A N 1
ATOM 2477 C CA . ARG A 1 327 ? -0.054 12.070 16.443 1.00 85.50 327 ARG A CA 1
ATOM 2478 C C . ARG A 1 327 ? 1.218 11.226 16.485 1.00 85.50 327 ARG A C 1
ATOM 2480 O O . ARG A 1 327 ? 2.293 11.611 16.033 1.00 85.50 327 ARG A O 1
ATOM 2487 N N . ARG A 1 328 ? 1.093 10.022 17.041 1.00 87.31 328 ARG A N 1
ATOM 2488 C CA . ARG A 1 328 ? 2.213 9.080 17.193 1.00 87.31 328 ARG A CA 1
ATOM 2489 C C . ARG A 1 328 ? 2.329 8.204 15.946 1.00 87.31 328 ARG A C 1
ATOM 2491 O O . ARG A 1 328 ? 1.315 7.814 15.379 1.00 87.31 328 ARG A O 1
ATOM 2498 N N . VAL A 1 329 ? 3.556 7.832 15.566 1.00 91.81 329 VAL A N 1
ATOM 2499 C CA . VAL A 1 329 ? 3.835 7.025 14.356 1.00 91.81 329 VAL A CA 1
ATOM 2500 C C . VAL A 1 329 ? 3.013 5.745 14.302 1.00 91.81 329 VAL A C 1
ATOM 2502 O O . VAL A 1 329 ? 2.375 5.499 13.290 1.00 91.81 329 VAL A O 1
ATOM 2505 N N . PHE A 1 330 ? 2.972 4.956 15.381 1.00 91.31 330 PHE A N 1
ATOM 2506 C CA . PHE A 1 330 ? 2.204 3.707 15.383 1.00 91.31 330 PHE A CA 1
ATOM 2507 C C . PHE A 1 330 ? 0.702 3.937 15.171 1.00 91.31 330 PHE A C 1
ATOM 2509 O O . PHE A 1 330 ? 0.039 3.060 14.633 1.00 91.31 330 PHE A O 1
ATOM 2516 N N . ALA A 1 331 ? 0.156 5.087 15.583 1.00 91.31 331 ALA A N 1
ATOM 2517 C CA . ALA A 1 331 ? -1.272 5.360 15.476 1.00 91.31 331 ALA A CA 1
ATOM 2518 C C . ALA A 1 331 ? -1.673 5.683 14.045 1.00 91.31 331 ALA A C 1
ATOM 2520 O O . ALA A 1 331 ? -2.547 5.025 13.487 1.00 91.31 331 ALA A O 1
ATOM 2521 N N . THR A 1 332 ? -0.945 6.604 13.421 1.00 94.12 332 THR A N 1
ATOM 2522 C CA . THR A 1 332 ? -1.117 6.904 12.000 1.00 94.12 332 THR A CA 1
ATOM 2523 C C . THR A 1 332 ? -0.786 5.687 11.141 1.00 94.12 332 THR A C 1
ATOM 2525 O O . THR A 1 332 ? -1.568 5.326 10.278 1.00 94.12 332 THR A O 1
ATOM 2528 N N . LEU A 1 333 ? 0.292 4.952 11.435 1.00 95.88 333 LEU A N 1
ATOM 2529 C CA . LEU A 1 333 ? 0.614 3.731 10.694 1.00 95.88 333 LEU A CA 1
ATOM 2530 C C . LEU A 1 333 ? -0.466 2.645 10.845 1.00 95.88 333 LEU A C 1
ATOM 2532 O O . LEU A 1 333 ? -0.746 1.938 9.881 1.00 95.88 333 LEU A O 1
ATOM 2536 N N . SER A 1 334 ? -1.098 2.519 12.019 1.00 95.75 334 SER A N 1
ATOM 2537 C CA . SER A 1 334 ? -2.229 1.597 12.204 1.00 95.75 334 SER A CA 1
ATOM 2538 C C . SER A 1 334 ? -3.421 2.008 11.342 1.00 95.75 334 SER A C 1
ATOM 2540 O O . SER A 1 334 ? -4.015 1.141 10.703 1.00 95.75 334 SER A O 1
ATOM 2542 N N . HIS A 1 335 ? -3.740 3.306 11.304 1.00 94.75 335 HIS A N 1
ATOM 2543 C CA . HIS A 1 335 ? -4.805 3.875 10.475 1.00 94.75 335 HIS A CA 1
ATOM 2544 C C . HIS A 1 335 ? -4.557 3.603 8.985 1.00 94.75 335 HIS A C 1
ATOM 2546 O O . HIS A 1 335 ? -5.392 2.986 8.326 1.00 94.75 335 HIS A O 1
ATOM 2552 N N . GLU A 1 336 ? -3.364 3.929 8.482 1.00 94.06 336 GLU A N 1
ATOM 2553 C CA . GLU A 1 336 ? -3.018 3.725 7.072 1.00 94.06 336 GLU A CA 1
ATOM 2554 C C . GLU A 1 336 ? -2.993 2.238 6.681 1.00 94.06 336 GLU A C 1
ATOM 2556 O O . GLU A 1 336 ? -3.519 1.847 5.639 1.00 94.06 336 GLU A O 1
ATOM 2561 N N . ILE A 1 337 ? -2.454 1.357 7.537 1.00 93.31 337 ILE A N 1
ATOM 2562 C CA . ILE A 1 337 ? -2.551 -0.097 7.314 1.00 93.31 337 ILE A CA 1
ATOM 2563 C C . ILE A 1 337 ? -4.015 -0.554 7.304 1.00 93.31 337 ILE A C 1
ATOM 2565 O O . ILE A 1 337 ? -4.360 -1.507 6.604 1.00 93.31 337 ILE A O 1
ATOM 2569 N N . GLY A 1 338 ? -4.901 0.158 7.989 1.00 90.38 338 GLY A N 1
ATOM 2570 C CA . GLY A 1 338 ? -6.329 -0.106 7.973 1.00 90.38 338 GLY A CA 1
ATOM 2571 C C . GLY A 1 338 ? -6.951 -0.022 6.583 1.00 90.38 338 GLY A C 1
ATOM 2572 O O . GLY A 1 338 ? -7.740 -0.888 6.189 1.00 90.38 338 GLY A O 1
ATOM 2573 N N . HIS A 1 339 ? -6.526 0.953 5.786 1.00 86.12 339 HIS A N 1
ATOM 2574 C CA . HIS A 1 339 ? -6.939 1.062 4.389 1.00 86.12 339 HIS A CA 1
ATOM 2575 C C . HIS A 1 339 ? -6.475 -0.124 3.539 1.00 86.12 339 HIS A C 1
ATOM 2577 O O . HIS A 1 339 ? -7.217 -0.582 2.667 1.00 86.12 339 HIS A O 1
ATOM 2583 N N . THR A 1 340 ? -5.300 -0.693 3.833 1.00 84.88 340 THR A N 1
ATOM 2584 C CA . THR A 1 340 ? -4.757 -1.864 3.110 1.00 84.88 340 THR A CA 1
ATOM 2585 C C . THR A 1 340 ? -5.539 -3.154 3.355 1.00 84.88 340 THR A C 1
ATOM 2587 O O . THR A 1 340 ? -5.372 -4.131 2.627 1.00 84.88 340 THR A O 1
ATOM 2590 N N . ILE A 1 341 ? -6.411 -3.163 4.366 1.00 83.25 341 ILE A N 1
ATOM 2591 C CA . ILE A 1 341 ? -7.352 -4.252 4.641 1.00 83.25 341 ILE A CA 1
ATOM 2592 C C . ILE A 1 341 ? -8.806 -3.857 4.347 1.00 83.25 341 ILE A C 1
ATOM 2594 O O . ILE A 1 341 ? -9.735 -4.557 4.743 1.00 83.25 341 ILE A O 1
ATOM 2598 N N . GLY A 1 342 ? -9.004 -2.762 3.606 1.00 76.38 342 GLY A N 1
ATOM 2599 C CA . GLY A 1 342 ? -10.295 -2.364 3.050 1.00 76.38 342 GLY A CA 1
ATOM 2600 C C . GLY A 1 342 ? -11.119 -1.415 3.917 1.00 76.38 342 GLY A C 1
ATOM 2601 O O . GLY A 1 342 ? -12.273 -1.159 3.566 1.00 76.38 342 GLY A O 1
ATOM 2602 N N . MET A 1 343 ? -10.566 -0.876 5.007 1.00 80.75 343 MET A N 1
ATOM 2603 C CA . MET A 1 343 ? -11.264 0.136 5.802 1.00 80.75 343 MET A CA 1
ATOM 2604 C C . MET A 1 343 ? -11.247 1.495 5.101 1.00 80.75 343 MET A C 1
ATOM 2606 O O . MET A 1 343 ? -10.263 1.879 4.473 1.00 80.75 343 MET A O 1
ATOM 2610 N N . THR A 1 344 ? -12.350 2.226 5.193 1.00 79.56 344 THR A N 1
ATOM 2611 C CA . THR A 1 344 ? -12.482 3.574 4.632 1.00 79.56 344 THR A CA 1
ATOM 2612 C C . THR A 1 344 ? -12.338 4.608 5.730 1.00 79.56 344 THR A C 1
ATOM 2614 O O . THR A 1 344 ? -12.725 4.340 6.866 1.00 79.56 344 THR A O 1
ATOM 2617 N N . ASP A 1 345 ? -11.883 5.803 5.371 1.00 83.44 345 ASP A N 1
ATOM 2618 C CA . ASP A 1 345 ? -11.982 6.957 6.257 1.00 83.44 345 ASP A CA 1
ATOM 2619 C C . ASP A 1 345 ? -13.428 7.207 6.686 1.00 83.44 345 ASP A C 1
ATOM 2621 O O . ASP A 1 345 ? -14.363 7.093 5.887 1.00 83.44 345 ASP A O 1
ATOM 2625 N N . LEU A 1 346 ? -13.601 7.548 7.961 1.00 84.62 346 LEU A N 1
ATOM 2626 C CA . LEU A 1 346 ? -14.877 7.964 8.537 1.00 84.62 346 LEU A CA 1
ATOM 2627 C C . LEU A 1 346 ? -14.932 9.471 8.790 1.00 84.62 346 LEU A C 1
ATOM 2629 O O . LEU A 1 346 ? -16.024 10.002 8.955 1.00 84.62 346 LEU A O 1
ATOM 2633 N N . TYR A 1 347 ? -13.803 10.182 8.825 1.00 80.94 347 TYR A N 1
ATOM 2634 C CA . TYR A 1 347 ? -13.844 11.631 9.004 1.00 80.94 347 TYR A CA 1
ATOM 2635 C C . TYR A 1 347 ? -14.517 12.307 7.795 1.00 80.94 347 TYR A C 1
ATOM 2637 O O . TYR A 1 347 ? -14.280 11.949 6.643 1.00 80.94 347 TYR A O 1
ATOM 2645 N N . ASN A 1 348 ? -15.371 13.303 8.056 1.00 78.38 348 ASN A N 1
ATOM 2646 C CA . ASN A 1 348 ? -16.283 13.925 7.073 1.00 78.38 348 ASN A CA 1
ATOM 2647 C C . ASN A 1 348 ? -17.363 12.992 6.491 1.00 78.38 348 ASN A C 1
ATOM 2649 O O . ASN A 1 348 ? -18.082 13.386 5.567 1.00 78.38 348 ASN A O 1
ATOM 2653 N N . ASP A 1 349 ? -17.519 11.791 7.040 1.00 80.00 349 ASP A N 1
ATOM 2654 C CA . ASP A 1 349 ? -18.617 10.894 6.722 1.00 80.00 349 ASP A CA 1
ATOM 2655 C C . ASP A 1 349 ? -19.782 11.095 7.716 1.00 80.00 349 ASP A C 1
ATOM 2657 O O . ASP A 1 349 ? -19.548 11.324 8.900 1.00 80.00 349 ASP A O 1
ATOM 2661 N N . PRO A 1 350 ? -21.061 10.979 7.315 1.00 76.06 350 PRO A N 1
ATOM 2662 C CA . PRO A 1 350 ? -22.181 10.988 8.265 1.00 76.06 350 PRO A CA 1
ATOM 2663 C C . PRO A 1 350 ? -22.114 9.910 9.364 1.00 76.06 350 PRO A C 1
ATOM 2665 O O . PRO A 1 350 ? -22.856 9.989 10.343 1.00 76.06 350 PRO A O 1
ATOM 2668 N N . ARG A 1 351 ? -21.270 8.889 9.184 1.00 77.00 351 ARG A N 1
ATOM 2669 C CA . ARG A 1 351 ? -20.987 7.796 10.127 1.00 77.00 351 ARG A CA 1
ATOM 2670 C C . ARG A 1 351 ? -19.787 8.084 11.032 1.00 77.00 351 ARG A C 1
ATOM 2672 O O . ARG A 1 351 ? -19.391 7.198 11.784 1.00 77.00 351 ARG A O 1
ATOM 2679 N N . ASP A 1 352 ? -19.200 9.274 10.950 1.00 83.88 352 ASP A N 1
ATOM 2680 C CA . ASP A 1 352 ? -18.104 9.702 11.811 1.00 83.88 352 ASP A CA 1
ATOM 2681 C C . ASP A 1 352 ? -18.509 9.621 13.293 1.00 83.88 352 ASP A C 1
ATOM 2683 O O . ASP A 1 352 ? -19.427 10.309 13.745 1.00 83.88 352 ASP A O 1
ATOM 2687 N N . ILE A 1 353 ? -17.818 8.771 14.055 1.00 85.38 353 ILE A N 1
ATOM 2688 C CA . ILE A 1 353 ? -18.014 8.618 15.502 1.00 85.38 353 ILE A CA 1
ATOM 2689 C C . ILE A 1 353 ? -16.851 9.192 16.323 1.00 85.38 353 ILE A C 1
ATOM 2691 O O . ILE A 1 353 ? -16.752 8.929 17.522 1.00 85.38 353 ILE A O 1
ATOM 2695 N N . GLY A 1 354 ? -15.979 9.995 15.712 1.00 87.44 354 GLY A N 1
ATOM 2696 C CA . GLY A 1 354 ? -14.826 10.610 16.367 1.00 87.44 354 GLY A CA 1
ATOM 2697 C C . GLY A 1 354 ? -13.841 9.580 16.924 1.00 87.44 354 GLY A C 1
ATOM 2698 O O . GLY A 1 354 ? -13.674 8.481 16.397 1.00 87.44 354 GLY A O 1
ATOM 2699 N N . GLY A 1 355 ? -13.242 9.901 18.074 1.00 84.88 355 GLY A N 1
ATOM 2700 C CA . GLY A 1 355 ? -12.280 9.043 18.779 1.00 84.88 355 GLY A CA 1
ATOM 2701 C C . GLY A 1 355 ? -12.779 7.660 19.226 1.00 84.88 355 GLY A C 1
ATOM 2702 O O . GLY A 1 355 ? -12.098 7.012 20.009 1.00 84.88 355 GLY A O 1
ATOM 2703 N N . TRP A 1 356 ? -13.943 7.189 18.786 1.00 86.31 356 TRP A N 1
ATOM 2704 C CA . TRP A 1 356 ? -14.403 5.813 18.991 1.00 86.31 356 TRP A CA 1
ATOM 2705 C C . TRP A 1 356 ? -13.998 4.852 17.862 1.00 86.31 356 TRP A C 1
ATOM 2707 O O . TRP A 1 356 ? -14.168 3.641 18.021 1.00 86.31 356 TRP A O 1
ATOM 2717 N N . ASP A 1 357 ? -13.457 5.345 16.745 1.00 90.25 357 ASP A N 1
ATOM 2718 C CA . ASP A 1 357 ? -12.950 4.508 15.651 1.00 90.25 357 ASP A CA 1
ATOM 2719 C C . ASP A 1 357 ? -11.619 5.036 15.112 1.00 90.25 357 ASP A C 1
ATOM 2721 O O . ASP A 1 357 ? -11.448 6.243 14.912 1.00 90.25 357 ASP A O 1
ATOM 2725 N N . LEU A 1 358 ? -10.682 4.118 14.855 1.00 91.94 358 LEU A N 1
ATOM 2726 C CA . LEU A 1 358 ? -9.361 4.436 14.313 1.00 91.94 358 LEU A CA 1
ATOM 2727 C C . LEU A 1 358 ? -9.455 5.192 12.985 1.00 91.94 358 LEU A C 1
ATOM 2729 O O . LEU A 1 358 ? -8.643 6.075 12.722 1.00 91.94 358 LEU A O 1
ATOM 2733 N N . MET A 1 359 ? -10.447 4.858 12.161 1.00 88.94 359 MET A N 1
ATOM 2734 C CA . MET A 1 359 ? -10.644 5.432 10.832 1.00 88.94 359 MET A CA 1
ATOM 2735 C C . MET A 1 359 ? -11.332 6.801 10.864 1.00 88.94 359 MET A C 1
ATOM 2737 O O . MET A 1 359 ? -11.485 7.439 9.827 1.00 88.94 359 MET A O 1
ATOM 2741 N N . SER A 1 360 ? -11.766 7.259 12.038 1.00 89.88 360 SER A N 1
ATOM 2742 C CA . SER A 1 360 ? -12.254 8.623 12.245 1.00 89.88 360 SER A CA 1
ATOM 2743 C C . SER A 1 360 ? -11.165 9.506 12.854 1.00 89.88 360 SER A C 1
ATOM 2745 O O . SER A 1 360 ? -10.799 10.531 12.278 1.00 89.88 360 SER A O 1
ATOM 2747 N N . GLN A 1 361 ? -10.638 9.105 14.015 1.00 88.44 361 GLN A N 1
ATOM 2748 C CA . GLN A 1 361 ? -9.655 9.887 14.755 1.00 88.44 361 GLN A CA 1
ATOM 2749 C C . GLN A 1 361 ? -8.655 8.964 15.454 1.00 88.44 361 GLN A C 1
ATOM 2751 O O . GLN A 1 361 ? -8.878 8.451 16.552 1.00 88.44 361 GLN A O 1
ATOM 2756 N N . GLU A 1 362 ? -7.488 8.819 14.849 1.00 87.31 362 GLU A N 1
ATOM 2757 C CA . GLU A 1 362 ? -6.430 7.911 15.269 1.00 87.31 362 GLU A CA 1
ATOM 2758 C C . GLU A 1 362 ? -5.556 8.454 16.406 1.00 87.31 362 GLU A C 1
ATOM 2760 O O . GLU A 1 362 ? -4.799 7.699 17.003 1.00 87.31 362 GLU A O 1
ATOM 2765 N N . GLY A 1 363 ? -5.633 9.748 16.739 1.00 81.00 363 GLY A N 1
ATOM 2766 C CA . GLY A 1 363 ? -4.745 10.367 17.737 1.00 81.00 363 GLY A CA 1
ATOM 2767 C C . GLY A 1 363 ? -4.783 9.713 19.127 1.00 81.00 363 GLY A C 1
ATOM 2768 O O . GLY A 1 363 ? -3.766 9.704 19.820 1.00 81.00 363 GLY A O 1
ATOM 2769 N N . GLY A 1 364 ? -5.928 9.137 19.510 1.00 77.50 364 GLY A N 1
ATOM 2770 C CA . GLY A 1 364 ? -6.076 8.335 20.729 1.00 77.50 364 GLY A CA 1
ATOM 2771 C C . GLY A 1 364 ? -5.754 6.850 20.547 1.00 77.50 364 GLY A C 1
ATOM 2772 O O . GLY A 1 364 ? -5.693 6.137 21.529 1.00 77.50 364 GLY A O 1
ATOM 2773 N N . LEU A 1 365 ? -5.533 6.374 19.320 1.00 86.50 365 LEU A N 1
ATOM 2774 C CA . LEU A 1 365 ? -5.491 4.957 18.944 1.00 86.50 365 LEU A CA 1
ATOM 2775 C C . LEU A 1 365 ? -6.709 4.157 19.461 1.00 86.50 365 LEU A C 1
ATOM 2777 O O . LEU A 1 365 ? -6.537 3.161 20.169 1.00 86.50 365 LEU A O 1
ATOM 2781 N N . PRO A 1 366 ? -7.947 4.575 19.144 1.00 87.88 366 PRO A N 1
ATOM 2782 C CA . PRO A 1 366 ? -9.110 3.785 19.511 1.00 87.88 366 PRO A CA 1
ATOM 2783 C C . PRO A 1 366 ? -9.159 2.458 18.754 1.00 87.88 366 PRO A C 1
ATOM 2785 O O . PRO A 1 366 ? -8.660 2.337 17.634 1.00 87.88 366 PRO A O 1
ATOM 2788 N N . GLY A 1 367 ? -9.811 1.463 19.355 1.00 89.50 367 GLY A N 1
ATOM 2789 C CA . GLY A 1 367 ? -10.178 0.237 18.649 1.00 89.50 367 GLY A CA 1
ATOM 2790 C C . GLY A 1 367 ? -11.140 0.491 17.479 1.00 89.50 367 GLY A C 1
ATOM 2791 O O . GLY A 1 367 ? -11.696 1.580 17.316 1.00 89.50 367 GLY A O 1
ATOM 2792 N N . LEU A 1 368 ? -11.374 -0.540 16.668 1.00 89.12 368 LEU A N 1
ATOM 2793 C CA . LEU A 1 368 ? -12.328 -0.473 15.560 1.00 89.12 368 LEU A CA 1
ATOM 2794 C C . LEU A 1 368 ? -13.776 -0.628 16.033 1.00 89.12 368 LEU A C 1
ATOM 2796 O O . LEU A 1 368 ? -14.084 -1.465 16.888 1.00 89.12 368 LEU A O 1
ATOM 2800 N N . SER A 1 369 ? -14.682 0.122 15.412 1.00 89.44 369 SER A N 1
ATOM 2801 C CA . SER A 1 369 ? -16.122 -0.019 15.614 1.00 89.44 369 SER A CA 1
ATOM 2802 C C . SER A 1 369 ? -16.625 -1.418 15.280 1.00 89.44 369 SER A C 1
ATOM 2804 O O . SER A 1 369 ? -16.068 -2.138 14.445 1.00 89.44 369 SER A O 1
ATOM 2806 N N . LEU A 1 370 ? -17.702 -1.821 15.958 1.00 89.06 370 LEU A N 1
ATOM 2807 C CA . LEU A 1 370 ? -18.396 -3.075 15.668 1.00 89.06 370 LEU A CA 1
ATOM 2808 C C . LEU A 1 370 ? -18.661 -3.298 14.164 1.00 89.06 370 LEU A C 1
ATOM 2810 O O . LEU A 1 370 ? -18.335 -4.390 13.693 1.00 89.06 370 LEU A O 1
ATOM 2814 N N . PRO A 1 371 ? -19.194 -2.327 13.387 1.00 85.94 371 PRO A N 1
ATOM 2815 C CA . PRO A 1 371 ? -19.379 -2.525 11.955 1.00 85.94 371 PRO A CA 1
ATOM 2816 C C . PRO A 1 371 ? -18.069 -2.873 11.247 1.00 85.94 371 PRO A C 1
ATOM 2818 O O . PRO A 1 371 ? -18.062 -3.874 10.541 1.00 85.94 371 PRO A O 1
ATOM 2821 N N . HIS A 1 372 ? -16.962 -2.154 11.485 1.00 85.94 372 HIS A N 1
ATOM 2822 C CA . HIS A 1 372 ? -15.651 -2.485 10.903 1.00 85.94 372 HIS A CA 1
ATOM 2823 C C . HIS A 1 372 ? -15.192 -3.904 11.253 1.00 85.94 372 HIS A C 1
ATOM 2825 O O . HIS A 1 372 ? -14.825 -4.671 10.363 1.00 85.94 372 HIS A O 1
ATOM 2831 N N . ARG A 1 373 ? -15.283 -4.305 12.524 1.00 88.88 373 ARG A N 1
ATOM 2832 C CA . ARG A 1 373 ? -14.891 -5.661 12.943 1.00 88.88 373 ARG A CA 1
ATOM 2833 C C . ARG A 1 373 ? -15.782 -6.743 12.327 1.00 88.88 373 ARG A C 1
ATOM 2835 O O . ARG A 1 373 ? -15.286 -7.813 11.987 1.00 88.88 373 ARG A O 1
ATOM 2842 N N . GLN A 1 374 ? -17.069 -6.464 12.117 1.00 84.69 374 GLN A N 1
ATOM 2843 C CA . GLN A 1 374 ? -17.973 -7.368 11.406 1.00 84.69 374 GLN A CA 1
ATOM 2844 C C . GLN A 1 374 ? -17.589 -7.506 9.921 1.00 84.69 374 GLN A C 1
ATOM 2846 O O . GLN A 1 374 ? -17.547 -8.626 9.421 1.00 84.69 374 GLN A O 1
ATOM 2851 N N . VAL A 1 375 ? -17.252 -6.407 9.229 1.00 78.06 375 VAL A N 1
ATOM 2852 C CA . VAL A 1 375 ? -16.798 -6.430 7.815 1.00 78.06 375 VAL A CA 1
ATOM 2853 C C . VAL A 1 375 ? -15.573 -7.303 7.622 1.00 78.06 375 VAL A C 1
ATOM 2855 O O . VAL A 1 375 ? -15.466 -8.053 6.653 1.00 78.06 375 VAL A O 1
ATOM 2858 N N . LEU A 1 376 ? -14.621 -7.154 8.538 1.00 84.31 376 LEU A N 1
ATOM 2859 C CA . LEU A 1 376 ? -13.341 -7.843 8.488 1.00 84.31 376 LEU A CA 1
ATOM 2860 C C . LEU A 1 376 ? -13.488 -9.325 8.861 1.00 84.31 376 LEU A C 1
ATOM 2862 O O . LEU A 1 376 ? -12.538 -10.090 8.710 1.00 84.31 376 LEU A O 1
ATOM 2866 N N . GLY A 1 377 ? -14.682 -9.743 9.299 1.00 85.50 377 GLY A N 1
ATOM 2867 C CA . GLY A 1 377 ? -14.975 -11.101 9.738 1.00 85.50 377 GLY A CA 1
ATOM 2868 C C . GLY A 1 377 ? -14.398 -11.423 11.113 1.00 85.50 377 GLY A C 1
ATOM 2869 O O . GLY A 1 377 ? -14.205 -12.590 11.421 1.00 85.50 377 GLY A O 1
ATOM 2870 N N . TRP A 1 378 ? -14.104 -10.410 11.934 1.00 89.44 378 TRP A N 1
ATOM 2871 C CA . TRP A 1 378 ? -13.537 -10.595 13.275 1.00 89.44 378 TRP A CA 1
ATOM 2872 C C . TRP A 1 378 ? -14.598 -10.820 14.352 1.00 89.44 378 TRP A C 1
ATOM 2874 O O . TRP A 1 378 ? -14.276 -11.224 15.468 1.00 89.44 378 TRP A O 1
ATOM 2884 N N . ILE A 1 379 ? -15.866 -10.563 14.027 1.00 89.44 379 ILE A N 1
ATOM 2885 C CA . ILE A 1 379 ? -17.010 -10.845 14.891 1.00 89.44 379 ILE A CA 1
ATOM 2886 C C . ILE A 1 379 ? -17.868 -11.916 14.237 1.00 89.44 379 ILE A C 1
ATOM 2888 O O . ILE A 1 379 ? -18.387 -11.722 13.138 1.00 89.44 379 ILE A O 1
ATOM 2892 N N . GLU A 1 380 ? -18.050 -13.024 14.949 1.00 87.25 380 GLU A N 1
ATOM 2893 C CA . GLU A 1 380 ? -18.917 -14.108 14.504 1.00 87.25 380 GLU A CA 1
ATOM 2894 C C . GLU A 1 380 ? -20.384 -13.648 14.465 1.00 87.25 380 GLU A C 1
ATOM 2896 O O . GLU A 1 380 ? -20.854 -13.009 15.416 1.00 87.25 380 GLU A O 1
ATOM 2901 N N . PRO A 1 381 ? -21.153 -13.998 13.417 1.00 86.50 381 PRO A N 1
ATOM 2902 C CA . PRO A 1 381 ? -22.562 -13.624 13.321 1.00 86.50 381 PRO A CA 1
ATOM 2903 C C . PRO A 1 381 ? -23.403 -14.044 14.534 1.00 86.50 381 PRO A C 1
ATOM 2905 O O . PRO A 1 381 ? -24.306 -13.303 14.924 1.00 86.50 381 PRO A O 1
ATOM 2908 N N . ASP A 1 382 ? -23.082 -15.188 15.144 1.00 89.44 382 ASP A N 1
ATOM 2909 C CA . ASP A 1 382 ? -23.789 -15.746 16.305 1.00 89.44 382 ASP A CA 1
ATOM 2910 C C . ASP A 1 382 ? -23.453 -15.032 17.625 1.00 89.44 382 ASP A C 1
ATOM 2912 O O . ASP A 1 382 ? -24.106 -15.258 18.643 1.00 89.44 382 ASP A O 1
ATOM 2916 N N . TRP A 1 383 ? -22.458 -14.140 17.635 1.00 94.69 383 TRP A N 1
ATOM 2917 C CA . TRP A 1 383 ? -22.162 -13.291 18.794 1.00 94.69 383 TRP A CA 1
ATOM 2918 C C . TRP A 1 383 ? -23.032 -12.035 18.839 1.00 94.69 383 TRP A C 1
ATOM 2920 O O . TRP A 1 383 ? -22.914 -11.242 19.776 1.00 94.69 383 TRP A O 1
ATOM 2930 N N . LEU A 1 384 ? -23.879 -11.824 17.831 1.00 94.19 384 LEU A N 1
ATOM 2931 C CA . LEU A 1 384 ? -24.683 -10.622 17.673 1.00 94.19 384 LEU A CA 1
ATOM 2932 C C . LEU A 1 384 ? -26.166 -10.928 17.817 1.00 94.19 384 LEU A C 1
ATOM 2934 O O . LEU A 1 384 ? -26.690 -11.874 17.227 1.00 94.19 384 LEU A O 1
ATOM 2938 N N . ARG A 1 385 ? -26.878 -10.047 18.521 1.00 94.44 385 ARG A N 1
ATOM 2939 C CA . ARG A 1 385 ? -28.338 -10.010 18.444 1.00 94.44 385 ARG A CA 1
ATOM 2940 C C . ARG A 1 385 ? -28.754 -9.065 17.330 1.00 94.44 385 ARG A C 1
ATOM 2942 O O . ARG A 1 385 ? -28.394 -7.889 17.323 1.00 94.44 385 ARG A O 1
ATOM 2949 N N . LYS A 1 386 ? -29.511 -9.600 16.378 1.00 90.88 386 LYS A N 1
ATOM 2950 C CA . LYS A 1 386 ? -30.031 -8.852 15.236 1.00 90.88 386 LYS A CA 1
ATOM 2951 C C . LYS A 1 386 ? -31.512 -8.567 15.459 1.00 90.88 386 LYS A C 1
ATOM 2953 O O . LYS A 1 386 ? -32.255 -9.487 15.792 1.00 90.88 386 LYS A O 1
ATOM 2958 N N . TYR A 1 387 ? -31.897 -7.314 15.255 1.00 89.69 387 TYR A N 1
ATOM 2959 C CA . TYR A 1 387 ? -33.278 -6.844 15.255 1.00 89.69 387 TYR A CA 1
ATOM 2960 C C . TYR A 1 387 ? -33.603 -6.264 13.886 1.00 89.69 387 TYR A C 1
ATOM 2962 O O . TYR A 1 387 ? -32.804 -5.506 13.328 1.00 89.69 387 TYR A O 1
ATOM 2970 N N . ASN A 1 388 ? -34.770 -6.598 13.348 1.00 88.44 388 ASN A N 1
ATOM 2971 C CA . ASN A 1 388 ? -35.235 -6.096 12.061 1.00 88.44 388 ASN A CA 1
ATOM 2972 C C . ASN A 1 388 ? -36.643 -5.509 12.171 1.00 88.44 388 ASN A C 1
ATOM 2974 O O . ASN A 1 388 ? -37.642 -6.159 11.857 1.00 88.44 388 ASN A O 1
ATOM 2978 N N . PHE A 1 389 ? -36.723 -4.231 12.535 1.00 86.06 389 PHE A N 1
ATOM 2979 C CA . PHE A 1 389 ? -37.993 -3.533 12.746 1.00 86.06 389 PHE A CA 1
ATOM 2980 C C . PHE A 1 389 ? -38.731 -3.158 11.449 1.00 86.06 389 PHE A C 1
ATOM 2982 O O . PHE A 1 389 ? -39.767 -2.498 11.504 1.00 86.06 389 PHE A O 1
ATOM 2989 N N . LEU A 1 390 ? -38.253 -3.601 10.278 1.00 83.00 390 LEU A N 1
ATOM 2990 C CA . LEU A 1 390 ? -39.045 -3.576 9.041 1.00 83.00 390 LEU A CA 1
ATOM 2991 C C . LEU A 1 390 ? -40.153 -4.634 9.036 1.00 83.00 390 LEU A C 1
ATOM 2993 O O . LEU A 1 390 ? -41.176 -4.455 8.377 1.00 83.00 390 LEU A O 1
ATOM 2997 N N . ILE A 1 391 ? -39.912 -5.760 9.709 1.00 82.25 391 ILE A N 1
ATOM 2998 C CA . ILE A 1 391 ? -40.790 -6.938 9.692 1.00 82.25 391 ILE A CA 1
ATOM 2999 C C . ILE A 1 391 ? -41.117 -7.450 11.097 1.00 82.25 391 ILE A C 1
ATOM 3001 O O . ILE A 1 391 ? -42.058 -8.225 11.260 1.00 82.25 391 ILE A O 1
ATOM 3005 N N . GLU A 1 392 ? -40.349 -7.037 12.104 1.00 79.88 392 GLU A N 1
ATOM 3006 C CA . GLU A 1 392 ? -40.556 -7.409 13.498 1.00 79.88 392 GLU A CA 1
ATOM 3007 C C . GLU A 1 392 ? -41.497 -6.432 14.209 1.00 79.88 392 GLU A C 1
ATOM 3009 O O . GLU A 1 392 ? -41.536 -5.233 13.929 1.00 79.88 392 GLU A O 1
ATOM 3014 N N . ASN A 1 393 ? -42.250 -6.963 15.173 1.00 84.81 393 ASN A N 1
ATOM 3015 C CA . ASN A 1 393 ? -43.013 -6.154 16.118 1.00 84.81 393 ASN A CA 1
ATOM 3016 C C . ASN A 1 393 ? -42.068 -5.496 17.139 1.00 84.81 393 ASN A C 1
ATOM 3018 O O . ASN A 1 393 ? -40.944 -5.969 17.311 1.00 84.81 393 ASN A O 1
ATOM 3022 N N . PRO A 1 394 ? -42.515 -4.453 17.864 1.00 87.06 394 PRO A N 1
ATOM 3023 C CA . PRO A 1 394 ? -41.766 -3.919 18.997 1.00 87.06 394 PRO A CA 1
ATOM 3024 C C . PRO A 1 394 ? -41.324 -5.029 19.963 1.00 87.06 394 PRO A C 1
ATOM 3026 O O . PRO A 1 394 ? -42.113 -5.920 20.286 1.00 87.06 394 PRO A O 1
ATOM 3029 N N . VAL A 1 395 ? -40.072 -4.961 20.415 1.00 89.25 395 VAL A N 1
ATOM 3030 C CA . VAL A 1 395 ? -39.446 -5.943 21.310 1.00 89.25 395 VAL A CA 1
ATOM 3031 C C . VAL A 1 395 ? -39.150 -5.296 22.664 1.00 89.25 395 VAL A C 1
ATOM 3033 O O . VAL A 1 395 ? -38.711 -4.149 22.718 1.00 89.25 395 VAL A O 1
ATOM 3036 N N . ASP A 1 396 ? -39.372 -6.053 23.738 1.00 92.19 396 ASP A N 1
ATOM 3037 C CA . ASP A 1 396 ? -38.897 -5.773 25.096 1.00 92.19 396 ASP A CA 1
ATOM 3038 C C . ASP A 1 396 ? -38.054 -6.981 25.540 1.00 92.19 396 ASP A C 1
ATOM 3040 O O . ASP A 1 396 ? -38.586 -8.065 25.793 1.00 92.19 396 ASP A O 1
ATOM 3044 N N . GLU A 1 397 ? -36.730 -6.834 25.493 1.00 91.94 397 GLU A N 1
ATOM 3045 C CA . GLU A 1 397 ? -35.753 -7.902 25.727 1.00 91.94 397 GLU A CA 1
ATOM 3046 C C . GLU A 1 397 ? -34.566 -7.340 26.516 1.00 91.94 397 GLU A C 1
ATOM 3048 O O . GLU A 1 397 ? -34.019 -6.290 26.176 1.00 91.94 397 GLU A O 1
ATOM 3053 N N . GLU A 1 398 ? -34.138 -8.059 27.555 1.00 95.31 398 GLU A N 1
ATOM 3054 C CA . GLU A 1 398 ? -32.882 -7.766 28.239 1.00 95.31 398 GLU A CA 1
ATOM 3055 C C . GLU A 1 398 ? -31.729 -8.443 27.492 1.00 95.31 398 GLU A C 1
ATOM 3057 O O . GLU A 1 398 ? -31.712 -9.664 27.333 1.00 95.31 398 GLU A O 1
ATOM 3062 N N . VAL A 1 399 ? -30.747 -7.648 27.062 1.00 95.44 399 VAL A N 1
ATOM 3063 C CA . VAL A 1 399 ? -29.525 -8.148 26.429 1.00 95.44 399 VAL A CA 1
ATOM 3064 C C . VAL A 1 399 ? -28.304 -7.718 27.230 1.00 95.44 399 VAL A C 1
ATOM 3066 O O . VAL A 1 399 ? -28.103 -6.535 27.502 1.00 95.44 399 VAL A O 1
ATOM 3069 N N . VAL A 1 400 ? -27.448 -8.684 27.565 1.00 96.56 400 VAL A N 1
ATOM 3070 C CA . VAL A 1 400 ? -26.187 -8.438 28.268 1.00 96.56 400 VAL A CA 1
ATOM 3071 C C . VAL A 1 400 ? -25.038 -8.403 27.265 1.00 96.56 400 VAL A C 1
ATOM 3073 O O . VAL A 1 400 ? -24.752 -9.396 26.595 1.00 96.56 400 VAL A O 1
ATOM 3076 N N . LEU A 1 401 ? -24.348 -7.266 27.181 1.00 95.69 401 LEU A N 1
ATOM 3077 C CA . LEU A 1 401 ? -23.186 -7.099 26.309 1.00 95.69 401 LEU A CA 1
ATOM 3078 C C . LEU A 1 401 ? -21.877 -7.349 27.061 1.00 95.69 401 LEU A C 1
ATOM 3080 O O . LEU A 1 401 ? -21.674 -6.877 28.183 1.00 95.69 401 LEU A O 1
ATOM 3084 N N . ARG A 1 402 ? -20.965 -8.074 26.417 1.00 93.75 402 ARG A N 1
ATOM 3085 C CA . ARG A 1 402 ? -19.570 -8.216 26.836 1.00 93.75 402 ARG A CA 1
ATOM 3086 C C . ARG A 1 402 ? -18.778 -7.013 26.325 1.00 93.75 402 ARG A C 1
ATOM 3088 O O . ARG A 1 402 ? -19.005 -6.548 25.213 1.00 93.75 402 ARG A O 1
ATOM 3095 N N . ALA A 1 403 ? -17.834 -6.534 27.133 1.00 90.81 403 ALA A N 1
ATOM 3096 C CA . ALA A 1 403 ? -16.906 -5.495 26.704 1.00 90.81 403 ALA A CA 1
ATOM 3097 C C . ALA A 1 403 ? -16.074 -5.980 25.509 1.00 90.81 403 ALA A C 1
ATOM 3099 O O . ALA A 1 403 ? -15.612 -7.124 25.504 1.00 90.81 403 ALA A O 1
ATOM 3100 N N . SER A 1 404 ? -15.888 -5.111 24.521 1.00 88.94 404 SER A N 1
ATOM 3101 C CA . SER A 1 404 ? -15.293 -5.446 23.230 1.00 88.94 404 SER A CA 1
ATOM 3102 C C . SER A 1 404 ? -13.876 -6.016 23.337 1.00 88.94 404 SER A C 1
ATOM 3104 O O . SER A 1 404 ? -13.516 -6.931 22.600 1.00 88.94 404 SER A O 1
ATOM 3106 N N . GLU A 1 405 ? -13.129 -5.542 24.330 1.00 83.88 405 GLU A N 1
ATOM 3107 C CA . GLU A 1 405 ? -11.739 -5.891 24.624 1.00 83.88 405 GLU A CA 1
ATOM 3108 C C . GLU A 1 405 ? -11.621 -7.285 25.272 1.00 83.88 405 GLU A C 1
ATOM 3110 O O . GLU A 1 405 ? -10.539 -7.852 25.390 1.00 83.88 405 GLU A O 1
ATOM 3115 N N . LEU A 1 406 ? -12.748 -7.857 25.710 1.00 88.25 406 LEU A N 1
ATOM 3116 C CA . LEU A 1 406 ? -12.831 -9.137 26.416 1.00 88.25 406 LEU A CA 1
ATOM 3117 C C . LEU A 1 406 ? -13.517 -10.229 25.584 1.00 88.25 406 LEU A C 1
ATOM 3119 O O . LEU A 1 406 ? -14.058 -11.177 26.162 1.00 88.25 406 LEU A O 1
ATOM 3123 N N . LEU A 1 407 ? -13.545 -10.065 24.260 1.00 91.06 407 LEU A N 1
ATOM 3124 C CA . LEU A 1 407 ? -14.167 -10.995 23.314 1.00 91.06 407 LEU A CA 1
ATOM 3125 C C . LEU A 1 407 ? -13.208 -12.069 22.783 1.00 91.06 407 LEU A C 1
ATOM 3127 O O . LEU A 1 407 ? -13.606 -12.875 21.946 1.00 91.06 407 LEU A O 1
ATOM 3131 N N . VAL A 1 408 ? -11.959 -12.120 23.254 1.00 88.75 408 VAL A N 1
ATOM 3132 C CA . VAL A 1 408 ? -11.018 -13.187 22.880 1.00 88.75 408 VAL A CA 1
ATOM 3133 C C . VAL A 1 408 ? -11.588 -14.542 23.314 1.00 88.75 408 VAL A C 1
ATOM 3135 O O . VAL A 1 408 ? -11.873 -14.755 24.492 1.00 88.75 408 VAL A O 1
ATOM 3138 N N . GLY A 1 409 ? -11.774 -15.457 22.357 1.00 87.38 409 GLY A N 1
ATOM 3139 C CA . GLY A 1 409 ? -12.450 -16.744 22.581 1.00 87.38 409 GLY A CA 1
ATOM 3140 C C . GLY A 1 409 ? -13.986 -16.672 22.614 1.00 87.38 409 GLY A C 1
ATOM 3141 O O . GLY A 1 409 ? -14.634 -17.694 22.831 1.00 87.38 409 GLY A O 1
ATOM 3142 N N . GLY A 1 410 ? -14.559 -15.493 22.365 1.00 92.38 410 GLY A N 1
ATOM 3143 C CA . GLY A 1 410 ? -15.991 -15.225 22.272 1.00 92.38 410 GLY A CA 1
ATOM 3144 C C . GLY A 1 410 ? -16.638 -14.655 23.539 1.00 92.38 410 GLY A C 1
ATOM 3145 O O . GLY A 1 410 ? -16.021 -14.595 24.607 1.00 92.38 410 GLY A O 1
ATOM 3146 N N . PRO A 1 411 ? -17.905 -14.206 23.441 1.00 94.25 411 PRO A N 1
ATOM 3147 C CA . PRO A 1 411 ? -18.692 -13.785 24.591 1.00 94.25 411 PRO A CA 1
ATOM 3148 C C . PRO A 1 411 ? -18.845 -14.914 25.618 1.00 94.25 411 PRO A C 1
ATOM 3150 O O . PRO A 1 411 ? -18.983 -16.088 25.278 1.00 94.25 411 PRO A O 1
ATOM 3153 N N . THR A 1 412 ? -18.879 -14.556 26.903 1.00 94.62 412 THR A N 1
ATOM 3154 C CA . THR A 1 412 ? -19.233 -15.506 27.972 1.00 94.62 412 THR A CA 1
ATOM 3155 C C . THR A 1 412 ? -20.673 -16.006 27.767 1.00 94.62 412 THR A C 1
ATOM 3157 O O . THR A 1 412 ? -21.503 -15.226 27.297 1.00 94.62 412 THR A O 1
ATOM 3160 N N . PRO A 1 413 ? -21.020 -17.260 28.129 1.00 94.50 413 PRO A N 1
ATOM 3161 C CA . PRO A 1 413 ? -22.388 -17.760 27.989 1.00 94.50 413 PRO A CA 1
ATOM 3162 C C . PRO A 1 413 ? -23.441 -16.800 28.564 1.00 94.50 413 PRO A C 1
ATOM 3164 O O . PRO A 1 413 ? -23.313 -16.341 29.699 1.00 94.50 413 PRO A O 1
ATOM 3167 N N . GLY A 1 414 ? -24.475 -16.502 27.771 1.00 94.19 414 GLY A N 1
ATOM 3168 C CA . GLY A 1 414 ? -25.525 -15.533 28.115 1.00 94.19 414 GLY A CA 1
ATOM 3169 C C . GLY A 1 414 ? -25.182 -14.068 27.815 1.00 94.19 414 GLY A C 1
ATOM 3170 O O . GLY A 1 414 ? -25.988 -13.194 28.117 1.00 94.19 414 GLY A O 1
ATOM 3171 N N . GLN A 1 415 ? -24.016 -13.790 27.228 1.00 96.81 415 GLN A N 1
ATOM 3172 C CA . GLN A 1 415 ? -23.605 -12.458 26.784 1.00 96.81 415 GLN A CA 1
ATOM 3173 C C . GLN A 1 415 ? -23.421 -12.419 25.265 1.00 96.81 415 GLN A C 1
ATOM 3175 O O . GLN A 1 415 ? -23.250 -13.452 24.620 1.00 96.81 415 GLN A O 1
ATOM 3180 N N . LEU A 1 416 ? -23.423 -11.213 24.703 1.00 97.19 416 LEU A N 1
ATOM 3181 C CA . LEU A 1 416 ? -23.235 -10.956 23.275 1.00 97.19 416 LEU A CA 1
ATOM 3182 C C . LEU A 1 416 ? -22.142 -9.909 23.042 1.00 97.19 416 LEU A C 1
ATOM 3184 O O . LEU A 1 416 ? -21.819 -9.125 23.933 1.00 97.19 416 LEU A O 1
ATOM 3188 N N . ALA A 1 417 ? -21.573 -9.890 21.840 1.00 94.38 417 ALA A N 1
ATOM 3189 C CA . ALA A 1 417 ? -20.586 -8.893 21.424 1.00 94.38 417 ALA A CA 1
ATOM 3190 C C . ALA A 1 417 ? -21.225 -7.537 21.091 1.00 94.38 417 ALA A C 1
ATOM 3192 O O . ALA A 1 417 ? -20.587 -6.495 21.232 1.00 94.38 417 ALA A O 1
ATOM 3193 N N . GLY A 1 418 ? -22.484 -7.543 20.652 1.00 95.81 418 GLY A N 1
ATOM 3194 C CA . GLY A 1 418 ? -23.184 -6.332 20.254 1.00 95.81 418 GLY A CA 1
ATOM 3195 C C . GLY A 1 418 ? -24.567 -6.592 19.678 1.00 95.81 418 GLY A C 1
ATOM 3196 O O . GLY A 1 418 ? -25.024 -7.736 19.578 1.00 95.81 418 GLY A O 1
ATOM 3197 N N . LEU A 1 419 ? -25.222 -5.501 19.289 1.00 95.12 419 LEU A N 1
ATOM 3198 C CA . LEU A 1 419 ? -26.524 -5.507 18.629 1.00 95.12 419 LEU A CA 1
ATOM 3199 C C . LEU A 1 419 ? -26.412 -4.888 17.238 1.00 95.12 419 LEU A C 1
ATOM 3201 O O . LEU A 1 419 ? -25.694 -3.904 17.048 1.00 95.12 419 LEU A O 1
ATOM 3205 N N . VAL A 1 420 ? -27.196 -5.415 16.303 1.00 92.00 420 VAL A N 1
ATOM 3206 C CA . VAL A 1 420 ? -27.429 -4.809 14.988 1.00 92.00 420 VAL A CA 1
ATOM 3207 C C . VAL A 1 420 ? -28.924 -4.566 14.846 1.00 92.00 420 VAL A C 1
ATOM 3209 O O . VAL A 1 420 ? -29.706 -5.514 14.867 1.00 92.00 420 VAL A O 1
ATOM 3212 N N . ILE A 1 421 ? -29.324 -3.304 14.715 1.00 90.06 421 ILE A N 1
ATOM 3213 C CA . ILE A 1 421 ? -30.728 -2.904 14.604 1.00 90.06 421 ILE A CA 1
ATOM 3214 C C . ILE A 1 421 ? -30.980 -2.334 13.219 1.00 90.06 421 ILE A C 1
ATOM 3216 O O . ILE A 1 421 ? -30.517 -1.240 12.909 1.00 90.06 421 ILE A O 1
ATOM 3220 N N . GLU A 1 422 ? -31.743 -3.045 12.399 1.00 87.25 422 GLU A N 1
ATOM 3221 C CA . GLU A 1 422 ? -32.211 -2.553 11.109 1.00 87.25 422 GLU A CA 1
ATOM 3222 C C . GLU A 1 422 ? -33.549 -1.822 11.268 1.00 87.25 422 GLU A C 1
ATOM 3224 O O . GLU A 1 422 ? -34.527 -2.382 11.769 1.00 87.25 422 GLU A O 1
ATOM 3229 N N . VAL A 1 423 ? -33.575 -0.551 10.854 1.00 84.06 423 VAL A N 1
ATOM 3230 C CA . VAL A 1 423 ? -34.759 0.329 10.950 1.00 84.06 423 VAL A CA 1
ATOM 3231 C C . VAL A 1 423 ? -35.331 0.706 9.586 1.00 84.06 423 VAL A C 1
ATOM 3233 O O . VAL A 1 423 ? -36.502 1.062 9.480 1.00 84.06 423 VAL A O 1
ATOM 3236 N N . ALA A 1 424 ? -34.515 0.628 8.536 1.00 77.88 424 ALA A N 1
ATOM 3237 C CA . ALA A 1 424 ? -34.932 0.738 7.146 1.00 77.88 424 ALA A CA 1
ATOM 3238 C C . ALA A 1 424 ? -33.937 -0.017 6.257 1.00 77.88 424 ALA A C 1
ATOM 3240 O O . ALA A 1 424 ? -32.827 -0.321 6.690 1.00 77.88 424 ALA A O 1
ATOM 3241 N N . ASN A 1 425 ? -34.308 -0.295 5.005 1.00 73.25 425 ASN A N 1
ATOM 3242 C CA . ASN A 1 425 ? -33.413 -0.977 4.070 1.00 73.25 425 ASN A CA 1
ATOM 3243 C C . ASN A 1 425 ? -32.099 -0.187 3.919 1.00 73.25 425 ASN A C 1
ATOM 3245 O O . ASN A 1 425 ? -32.116 0.959 3.465 1.00 73.25 425 ASN A O 1
ATOM 3249 N N . GLY A 1 426 ? -30.981 -0.787 4.330 1.00 67.00 426 GLY A N 1
ATOM 3250 C CA . GLY A 1 426 ? -29.657 -0.153 4.325 1.00 67.00 426 GLY A CA 1
ATOM 3251 C C . GLY A 1 426 ? -29.373 0.808 5.491 1.00 67.00 426 GLY A C 1
ATOM 3252 O O . GLY A 1 426 ? -28.283 1.370 5.541 1.00 67.00 426 GLY A O 1
ATOM 3253 N N . TRP A 1 427 ? -30.297 0.975 6.443 1.00 75.50 427 TRP A N 1
ATOM 3254 C CA . TRP A 1 427 ? -30.132 1.823 7.629 1.00 75.50 427 TRP A CA 1
ATOM 3255 C C . TRP A 1 427 ? -30.085 0.977 8.895 1.00 75.50 427 TRP A C 1
ATOM 3257 O O . TRP A 1 427 ? -31.084 0.370 9.297 1.00 75.50 427 TRP A O 1
ATOM 3267 N N . ARG A 1 428 ? -28.910 0.957 9.531 1.00 82.88 428 ARG A N 1
ATOM 3268 C CA . ARG A 1 428 ? -28.638 0.139 10.713 1.00 82.88 428 ARG A CA 1
ATOM 3269 C C . ARG A 1 428 ? -28.010 0.959 11.828 1.00 82.88 428 ARG A C 1
ATOM 3271 O O . ARG A 1 428 ? -27.138 1.784 11.571 1.00 82.88 428 ARG A O 1
ATOM 3278 N N . TYR A 1 429 ? -28.415 0.665 13.055 1.00 88.19 429 TYR A N 1
ATOM 3279 C CA . TYR A 1 429 ? -27.709 1.071 14.262 1.00 88.19 429 TYR A CA 1
ATOM 3280 C C . TYR A 1 429 ? -26.907 -0.105 14.806 1.00 88.19 429 TYR A C 1
ATOM 3282 O O . TYR A 1 429 ? -27.367 -1.248 14.784 1.00 88.19 429 TYR A O 1
ATOM 3290 N N . TYR A 1 430 ? -25.722 0.195 15.322 1.00 90.75 430 TYR A N 1
ATOM 3291 C CA . TYR A 1 430 ? -24.844 -0.771 15.966 1.00 90.75 430 TYR A CA 1
ATOM 3292 C C . TYR A 1 430 ? -24.679 -0.373 17.426 1.00 90.75 430 TYR A C 1
ATOM 3294 O O . TYR A 1 430 ? -24.456 0.800 17.725 1.00 90.75 430 TYR A O 1
ATOM 3302 N N . PHE A 1 431 ? -24.789 -1.347 18.323 1.00 93.31 431 PHE A N 1
ATOM 3303 C CA . PHE A 1 431 ? -24.551 -1.148 19.749 1.00 93.31 431 PHE A CA 1
ATOM 3304 C C . PHE A 1 431 ? -23.426 -2.068 20.188 1.00 93.31 431 PHE A C 1
ATOM 3306 O O . PHE A 1 431 ? -23.489 -3.279 19.984 1.00 93.31 431 PHE A O 1
ATOM 3313 N N . GLU A 1 432 ? -22.415 -1.489 20.817 1.00 92.56 432 GLU A N 1
ATOM 3314 C CA . GLU A 1 432 ? -21.307 -2.210 21.424 1.00 92.56 432 GLU A CA 1
ATOM 3315 C C . GLU A 1 432 ? -21.028 -1.647 22.816 1.00 92.56 432 GLU A C 1
ATOM 3317 O O . GLU A 1 432 ? -21.316 -0.484 23.105 1.00 92.56 432 GLU A O 1
ATOM 3322 N N . TYR A 1 433 ? -20.456 -2.480 23.680 1.00 90.94 433 TYR A N 1
ATOM 3323 C CA . TYR A 1 433 ? -19.959 -2.052 24.979 1.00 90.94 433 TYR A CA 1
ATOM 3324 C C . TYR A 1 433 ? -18.430 -2.078 24.963 1.00 90.94 433 TYR A C 1
ATOM 3326 O O . TYR A 1 433 ? -17.834 -3.084 24.588 1.00 90.94 433 TYR A O 1
ATOM 3334 N N . ARG A 1 434 ? -17.793 -0.983 25.386 1.00 87.06 434 ARG A N 1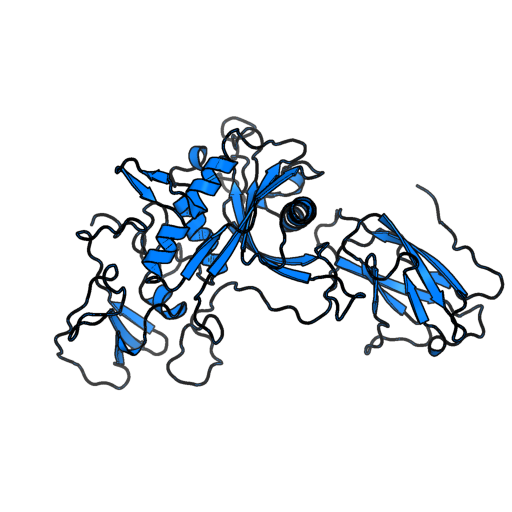
ATOM 3335 C CA . ARG A 1 434 ? -16.335 -0.865 25.528 1.00 87.06 434 ARG A CA 1
ATOM 3336 C C . ARG A 1 434 ? -15.984 -0.489 26.958 1.00 87.06 434 ARG A C 1
ATOM 3338 O O . ARG A 1 434 ? -16.591 0.427 27.521 1.00 87.06 434 ARG A O 1
ATOM 3345 N N . SER A 1 435 ? -15.047 -1.210 27.569 1.00 77.31 435 SER A N 1
ATOM 3346 C CA . SER A 1 435 ? -14.679 -0.996 28.971 1.00 77.31 435 SER A CA 1
ATOM 3347 C C . SER A 1 435 ? -13.301 -0.367 29.106 1.00 77.31 435 SER A C 1
ATOM 3349 O O . SER A 1 435 ? -12.306 -0.915 28.652 1.00 77.31 435 SER A O 1
ATOM 3351 N N . ARG A 1 436 ? -13.215 0.740 29.852 1.00 65.44 436 ARG A N 1
ATOM 3352 C CA . ARG A 1 436 ? -11.927 1.374 30.186 1.00 65.44 436 ARG A CA 1
ATOM 3353 C C . ARG A 1 436 ? -11.136 0.668 31.278 1.00 65.44 436 ARG A C 1
ATOM 3355 O O . ARG A 1 436 ? -9.960 0.954 31.463 1.00 65.44 436 ARG A O 1
ATOM 3362 N N . GLN A 1 437 ? -11.788 -0.192 32.057 1.00 48.53 437 GLN A N 1
ATOM 3363 C CA . GLN A 1 437 ? -11.156 -0.843 33.209 1.00 48.53 437 GLN A CA 1
ATOM 3364 C C . GLN A 1 437 ? -10.206 -1.969 32.794 1.00 48.53 437 GLN A C 1
ATOM 3366 O O . GLN A 1 437 ? -9.375 -2.386 33.594 1.00 48.53 437 GLN A O 1
ATOM 3371 N N . ASN A 1 438 ? -10.312 -2.427 31.546 1.00 50.84 438 ASN A N 1
ATOM 3372 C CA . ASN A 1 438 ? -9.450 -3.440 30.961 1.00 50.84 438 ASN A CA 1
ATOM 3373 C C . ASN A 1 438 ? -8.703 -2.818 29.784 1.00 50.84 438 ASN A C 1
ATOM 3375 O O . ASN A 1 438 ? -8.923 -3.210 28.645 1.00 50.84 438 ASN A O 1
ATOM 3379 N N . ALA A 1 439 ? -7.872 -1.807 30.055 1.00 51.09 439 ALA A N 1
ATOM 3380 C CA . ALA A 1 439 ? -6.957 -1.293 29.046 1.00 51.09 439 ALA A CA 1
ATOM 3381 C C . ALA A 1 439 ? -6.036 -2.443 28.616 1.00 51.09 439 ALA A C 1
ATOM 3383 O O . ALA A 1 439 ? -5.209 -2.915 29.401 1.00 51.09 439 ALA A O 1
ATOM 3384 N N . VAL A 1 440 ? -6.240 -2.942 27.403 1.00 55.75 440 VAL A N 1
ATOM 3385 C CA . VAL A 1 440 ? -5.358 -3.929 26.788 1.00 55.75 440 VAL A CA 1
ATOM 3386 C C . VAL A 1 440 ? -4.210 -3.146 26.121 1.00 55.75 440 VAL A C 1
ATOM 3388 O O . VAL A 1 440 ? -4.388 -1.974 25.782 1.00 55.75 440 VAL A O 1
ATOM 3391 N N . PRO A 1 441 ? -2.981 -3.692 26.034 1.00 56.00 441 PRO A N 1
ATOM 3392 C CA . PRO A 1 441 ? -1.813 -2.901 25.634 1.00 56.00 441 PRO A CA 1
ATOM 3393 C C . PRO A 1 441 ? -1.869 -2.301 24.221 1.00 56.00 441 PRO A C 1
ATOM 3395 O O . PRO A 1 441 ? -1.084 -1.407 23.925 1.00 56.00 441 PRO A O 1
ATOM 3398 N N . GLY A 1 442 ? -2.738 -2.794 23.343 1.00 58.31 442 GLY A N 1
ATOM 3399 C CA . GLY A 1 442 ? -2.802 -2.457 21.928 1.00 58.31 442 GLY A CA 1
ATOM 3400 C C . GLY A 1 442 ? -3.632 -1.216 21.609 1.00 58.31 442 GLY A C 1
ATOM 3401 O O . GLY A 1 442 ? -3.129 -0.413 20.836 1.00 58.31 442 GLY A O 1
ATOM 3402 N N . SER A 1 443 ? -4.826 -1.003 22.178 1.00 61.31 443 SER A N 1
ATOM 3403 C CA . SER A 1 443 ? -5.697 0.157 21.869 1.00 61.31 443 SER A CA 1
ATOM 3404 C C . SER A 1 443 ? -6.079 1.009 23.095 1.00 61.31 443 SER A C 1
ATOM 3406 O O . SER A 1 443 ? -6.003 0.559 24.238 1.00 61.31 443 SER A O 1
ATOM 3408 N N . ASP A 1 444 ? -6.449 2.280 22.888 1.00 61.22 444 ASP A N 1
ATOM 3409 C CA . ASP A 1 444 ? -7.114 3.097 23.917 1.00 61.22 444 ASP A CA 1
ATOM 3410 C C . ASP A 1 444 ? -8.630 2.827 23.865 1.00 61.22 444 ASP A C 1
ATOM 3412 O O . ASP A 1 444 ? -9.227 2.844 22.783 1.00 61.22 444 ASP A O 1
ATOM 3416 N N . PRO A 1 445 ? -9.301 2.604 25.005 1.00 55.88 445 PRO A N 1
ATOM 3417 C CA . PRO A 1 445 ? -10.749 2.404 25.054 1.00 55.88 445 PRO A CA 1
ATOM 3418 C C . PRO A 1 445 ? -11.601 3.620 24.612 1.00 55.88 445 PRO A C 1
ATOM 3420 O O . PRO A 1 445 ? -12.832 3.527 24.647 1.00 55.88 445 PRO A O 1
ATOM 3423 N N . GLY A 1 446 ? -11.001 4.746 24.202 1.00 53.31 446 GLY A N 1
ATOM 3424 C CA . GLY A 1 446 ? -11.671 5.875 23.537 1.00 53.31 446 GLY A CA 1
ATOM 3425 C C . GLY A 1 446 ? -11.697 7.180 24.359 1.00 53.31 446 GLY A C 1
ATOM 3426 O O . GLY A 1 446 ? -11.347 7.199 25.545 1.00 53.31 446 GLY A O 1
ATOM 3427 N N . PRO A 1 447 ? -12.137 8.311 23.765 1.00 49.16 447 PRO A N 1
ATOM 3428 C CA . PRO A 1 447 ? -12.029 9.653 24.342 1.00 49.16 447 PRO A CA 1
ATOM 3429 C C . PRO A 1 447 ? -12.801 9.749 25.647 1.00 49.16 447 PRO A C 1
ATOM 3431 O O . PRO A 1 447 ? -13.940 9.296 25.709 1.00 49.16 447 PRO A O 1
ATOM 3434 N N . THR A 1 448 ? -12.217 10.338 26.698 1.00 46.25 448 THR A N 1
ATOM 3435 C CA . THR A 1 448 ? -12.943 10.749 27.921 1.00 46.25 448 THR A CA 1
ATOM 3436 C C . THR A 1 448 ? -14.240 11.462 27.555 1.00 46.25 448 THR A C 1
ATOM 3438 O O . THR A 1 448 ? -14.191 12.419 26.787 1.00 46.25 448 THR A O 1
ATOM 3441 N N . GLN A 1 449 ? -15.370 10.960 28.071 1.00 35.69 449 GLN A N 1
ATOM 3442 C CA . GLN A 1 449 ? -16.648 11.672 27.986 1.00 35.69 449 GLN A CA 1
ATOM 3443 C C . GLN A 1 449 ? -16.565 13.021 28.692 1.00 35.69 449 GLN A C 1
ATOM 3445 O O . GLN A 1 449 ? -15.883 13.082 29.746 1.00 35.69 449 GLN A O 1
#

Secondary structure (DSSP, 8-state):
----------TT--EEE--SSPEETTBEEEEEEE-TT----GGG-EEEETT-TTTEEEE---STT--TTS-EEEEEE-S--EEEEEEEE-TTS-EEEEEEEEEES---STT---B---S--PPP-----TT-TT--SSS----STTS---EEEEEEEEEEEBTTB-PPTTHHHHHHIIIII-EE-TTS-EE-HHHHHHHHTTTSEEEEEEEEEEEE-SS-HHHHEEEE-SSSS-EEEEPHHHHHHHHHHHTTT--GGG-SEEEEEEPPGGGG--SSTTSPP--BPPEEEEEEEEE--PPPTT-TT--EEEEEEEEEEETTHHHH-SS-HHHHHHHHHHHHTTPPP-TTSTT--GGGSTTT-GGG-BPPPHHHHHHTT-S-GGGEEEEETTTSPP-----PBPBGGG-TT-PPTT-BSEEEEEEETTEEEEEEB--TTS--SS-B-----

pLDDT: mean 82.16, std 16.68, range [27.09, 98.62]

Sequence (449 aa):
MSAVAVADVLPGQIALVTPVDPIYRGGYARVRVDLSSSSVQFDDLSFAIAEGPHVATISPSRDETFDLAKPEIMLLAGPFPGVFSLEAKDSSGGVVARAPFAITNQWLEPDGPPMAFTGANPLYASGGNWGALFNGVWPFEFSYGPKAVTGARRVALIFVNTTDSMLPAGTDTLYRDALVNGVTGADGVTRSVSAFYDEVSLGQLNISPAGESIVTLPKAWSAYTQPVNTDLRVRFDARDELIADAMWLAQNDIDFTDVDIAVFVVASPSGGAPVMPGGPQQFTWPIASGGTYQLNQPQPTFAPWFWWWKSLPWVVMPAEWQTLDSRRVFATLSHEIGHTIGMTDLYNDPRDIGGWDLMSQEGGLPGLSLPHRQVLGWIEPDWLRKYNFLIENPVDEEVVLRASELLVGGPTPGQLAGLVIEVANGWRYYFEYRSRQNAVPGSDPGPTQ